Protein AF-A0A0Q4Y393-F1 (afdb_monomer)

Structure (mmCIF, N/CA/C/O backbone):
data_AF-A0A0Q4Y393-F1
#
_entry.id   AF-A0A0Q4Y393-F1
#
loop_
_atom_site.group_PDB
_atom_site.id
_atom_site.type_symbol
_atom_site.label_atom_id
_atom_site.label_alt_id
_atom_site.label_comp_id
_atom_site.label_asym_id
_atom_site.label_entity_id
_atom_site.label_seq_id
_atom_site.pdbx_PDB_ins_code
_atom_site.Cartn_x
_atom_site.Cartn_y
_atom_site.Cartn_z
_atom_site.occupancy
_atom_site.B_iso_or_equiv
_atom_site.auth_seq_id
_atom_site.auth_comp_id
_atom_site.auth_asym_id
_atom_site.auth_atom_id
_atom_site.pdbx_PDB_model_num
ATOM 1 N N . MET A 1 1 ? -30.598 -27.023 -49.289 1.00 51.12 1 MET A N 1
ATOM 2 C CA . MET A 1 1 ? -30.871 -26.083 -48.170 1.00 51.12 1 MET A CA 1
ATOM 3 C C . MET A 1 1 ? -30.885 -26.731 -46.781 1.00 51.12 1 MET A C 1
ATOM 5 O O . MET A 1 1 ? -30.340 -26.130 -45.867 1.00 51.12 1 MET A O 1
ATOM 9 N N . ILE A 1 2 ? -31.451 -27.929 -46.581 1.00 52.59 2 ILE A N 1
ATOM 10 C CA . ILE A 1 2 ? -31.574 -28.544 -45.236 1.00 52.59 2 ILE A CA 1
ATOM 11 C C . ILE A 1 2 ? -30.209 -28.937 -44.625 1.00 52.59 2 ILE A C 1
ATOM 13 O O . ILE A 1 2 ? -29.991 -28.740 -43.434 1.00 52.59 2 ILE A O 1
ATOM 17 N N . HIS A 1 3 ? -29.245 -29.390 -45.435 1.00 53.50 3 HIS A N 1
ATOM 18 C CA . HIS A 1 3 ? -27.904 -29.762 -44.949 1.00 53.50 3 HIS A CA 1
ATOM 19 C C . HIS A 1 3 ? -27.056 -28.574 -44.455 1.00 53.50 3 HIS A C 1
ATOM 21 O O . HIS A 1 3 ? -26.240 -28.733 -43.554 1.00 53.50 3 HIS A O 1
ATOM 27 N N . SER A 1 4 ? -27.287 -27.365 -44.977 1.00 60.00 4 SER A N 1
ATOM 28 C CA . SER A 1 4 ? -26.531 -26.168 -44.577 1.00 60.00 4 SER A CA 1
ATOM 29 C C . SER A 1 4 ? -26.949 -25.655 -43.189 1.00 60.00 4 SER A C 1
ATOM 31 O O . SER A 1 4 ? -26.103 -25.223 -42.410 1.00 60.00 4 SER A O 1
ATOM 33 N N . LYS A 1 5 ? -28.229 -25.811 -42.815 1.00 62.91 5 LYS A N 1
ATOM 34 C CA . LYS A 1 5 ? -28.733 -25.431 -41.482 1.00 62.91 5 LYS A CA 1
ATOM 35 C C . LYS A 1 5 ? -28.215 -26.348 -40.369 1.00 62.91 5 LYS A C 1
ATOM 37 O O . LYS A 1 5 ? -27.889 -25.866 -39.289 1.00 62.91 5 LYS A O 1
ATOM 42 N N . ALA A 1 6 ? -28.094 -27.649 -40.639 1.00 70.75 6 ALA A N 1
ATOM 43 C CA . ALA A 1 6 ? -27.561 -28.611 -39.671 1.00 70.75 6 ALA A CA 1
ATOM 44 C C . ALA A 1 6 ? -26.063 -28.394 -39.395 1.00 70.75 6 ALA A C 1
ATOM 46 O O . ALA A 1 6 ? -25.617 -28.553 -38.261 1.00 70.75 6 ALA A O 1
ATOM 47 N N . MET A 1 7 ? -25.295 -27.994 -40.414 1.00 75.12 7 MET A N 1
ATOM 48 C CA . MET A 1 7 ? -23.877 -27.666 -40.260 1.00 75.12 7 MET A CA 1
ATOM 49 C C . MET A 1 7 ? -23.687 -26.370 -39.462 1.00 75.12 7 MET A C 1
ATOM 51 O O . MET A 1 7 ? -22.906 -26.357 -38.520 1.00 75.12 7 MET A O 1
ATOM 55 N N . LEU A 1 8 ? -24.471 -25.324 -39.757 1.00 76.31 8 LEU A N 1
ATOM 56 C CA . LEU A 1 8 ? -24.420 -24.053 -39.027 1.00 76.31 8 LEU A CA 1
ATOM 57 C C . LEU A 1 8 ? -24.765 -24.224 -37.537 1.00 76.31 8 LEU A C 1
ATOM 59 O O . LEU A 1 8 ? -24.068 -23.687 -36.679 1.00 76.31 8 LEU A O 1
ATOM 63 N N . LEU A 1 9 ? -25.798 -25.016 -37.224 1.00 80.94 9 LEU A N 1
ATOM 64 C CA . LEU A 1 9 ? -26.207 -25.290 -35.844 1.00 80.94 9 LEU A CA 1
ATOM 65 C C . LEU A 1 9 ? -25.132 -26.072 -35.074 1.00 80.94 9 LEU A C 1
ATOM 67 O O . LEU A 1 9 ? -24.857 -25.757 -33.921 1.00 80.94 9 LEU A O 1
ATOM 71 N N . ARG A 1 10 ? -24.475 -27.047 -35.718 1.00 80.81 10 ARG A N 1
ATOM 72 C CA . ARG A 1 10 ? -23.356 -27.787 -35.111 1.00 80.81 10 ARG A CA 1
ATOM 73 C C . ARG A 1 10 ? -22.166 -26.879 -34.825 1.00 80.81 10 ARG A C 1
ATOM 75 O O . ARG A 1 10 ? -21.610 -26.973 -33.738 1.00 80.81 10 ARG A O 1
ATOM 82 N N . THR A 1 11 ? -21.812 -25.981 -35.743 1.00 80.81 11 THR A N 1
ATOM 83 C CA . THR A 1 11 ? -20.713 -25.028 -35.534 1.00 80.81 11 THR A CA 1
ATOM 84 C C . THR A 1 11 ? -21.033 -24.030 -34.419 1.00 80.81 11 THR A C 1
ATOM 86 O O . THR A 1 11 ? -20.178 -23.774 -33.579 1.00 80.81 11 THR A O 1
ATOM 89 N N . LEU A 1 12 ? -22.272 -23.525 -34.347 1.00 79.12 12 LEU A N 1
ATOM 90 C CA . LEU A 1 12 ? -22.738 -22.648 -33.263 1.00 79.12 12 LEU A CA 1
ATOM 91 C C . LEU A 1 12 ? -22.747 -23.350 -31.899 1.00 79.12 12 LEU A C 1
ATOM 93 O O . LEU A 1 12 ? -22.291 -22.768 -30.921 1.00 79.12 12 LEU A O 1
ATOM 97 N N . CYS A 1 13 ? -23.208 -24.602 -31.823 1.00 80.94 13 CYS A N 1
ATOM 98 C CA . CYS A 1 13 ? -23.161 -25.384 -30.586 1.00 80.94 13 CYS A CA 1
ATOM 99 C C . CYS A 1 13 ? -21.725 -25.709 -30.161 1.00 80.94 13 CYS A C 1
ATOM 101 O O . CYS A 1 13 ? -21.434 -25.679 -28.970 1.00 80.94 13 CYS A O 1
ATOM 103 N N . LEU A 1 14 ? -20.824 -25.987 -31.111 1.00 78.75 14 LEU A N 1
ATOM 104 C CA . LEU A 1 14 ? -19.413 -26.235 -30.814 1.00 78.75 14 LEU A CA 1
ATOM 105 C C . LEU A 1 14 ? -18.727 -24.961 -30.305 1.00 78.75 14 LEU A C 1
ATOM 107 O O . LEU A 1 14 ? -18.020 -25.015 -29.309 1.00 78.75 14 LEU A O 1
ATOM 111 N N . LEU A 1 15 ? -18.990 -23.811 -30.934 1.00 72.56 15 LEU A N 1
ATOM 112 C CA . LEU A 1 15 ? -18.512 -22.504 -30.474 1.00 72.56 15 LEU A CA 1
ATOM 113 C C . LEU A 1 15 ? -19.060 -22.164 -29.088 1.00 72.56 15 LEU A C 1
ATOM 115 O O . LEU A 1 15 ? -18.284 -21.793 -28.221 1.00 72.56 15 LEU A O 1
ATOM 119 N N . ALA A 1 16 ? -20.357 -22.362 -28.840 1.00 69.62 16 ALA A N 1
ATOM 120 C CA . ALA A 1 16 ? -20.961 -22.118 -27.532 1.00 69.62 16 ALA A CA 1
ATOM 121 C C . ALA A 1 16 ? -20.410 -23.058 -26.444 1.00 69.62 16 ALA A C 1
ATOM 123 O O . ALA A 1 16 ? -20.154 -22.613 -25.329 1.00 69.62 16 ALA A O 1
ATOM 124 N N . ALA A 1 17 ? -20.176 -24.335 -26.764 1.00 68.81 17 ALA A N 1
ATOM 125 C CA . ALA A 1 17 ? -19.566 -25.293 -25.843 1.00 68.81 17 ALA A CA 1
ATOM 126 C C . ALA A 1 17 ? -18.094 -24.956 -25.561 1.00 68.81 17 ALA A C 1
ATOM 128 O O . ALA A 1 17 ? -17.667 -25.016 -24.414 1.00 68.81 17 ALA A O 1
ATOM 129 N N . VAL A 1 18 ? -17.332 -24.540 -26.577 1.00 67.19 18 VAL A N 1
ATOM 130 C CA . VAL A 1 18 ? -15.947 -24.075 -26.415 1.00 67.19 18 VAL A CA 1
ATOM 131 C C . VAL A 1 18 ? -15.904 -22.775 -25.608 1.00 67.19 18 VAL A C 1
ATOM 133 O O . VAL A 1 18 ? -15.091 -22.664 -24.700 1.00 67.19 18 VAL A O 1
ATOM 136 N N . SER A 1 19 ? -16.814 -21.826 -25.842 1.00 58.47 19 SER A N 1
ATOM 137 C CA . SER A 1 19 ? -16.936 -20.606 -25.034 1.00 58.47 19 SER A CA 1
ATOM 138 C C . SER A 1 19 ? -17.345 -20.894 -23.586 1.00 58.47 19 SER A C 1
ATOM 140 O O . SER A 1 19 ? -16.835 -20.245 -22.679 1.00 58.47 19 SER A O 1
ATOM 142 N N . ALA A 1 20 ? -18.213 -21.882 -23.348 1.00 57.28 20 ALA A N 1
ATOM 143 C CA . ALA A 1 20 ? -18.591 -22.310 -22.002 1.00 57.28 20 ALA A CA 1
ATOM 144 C C . ALA A 1 20 ? -17.444 -23.038 -21.276 1.00 57.28 20 ALA A C 1
ATOM 146 O O . ALA A 1 20 ? -17.253 -22.832 -20.082 1.00 57.28 20 ALA A O 1
ATOM 147 N N . LEU A 1 21 ? -16.648 -23.840 -21.992 1.00 54.03 21 LEU A N 1
ATOM 148 C CA . LEU A 1 21 ? -15.493 -24.558 -21.438 1.00 54.03 21 LEU A CA 1
ATOM 149 C C . LEU A 1 21 ? -14.279 -23.645 -21.202 1.00 54.03 21 LEU A C 1
ATOM 151 O O . LEU A 1 21 ? -13.542 -23.849 -20.242 1.00 54.03 21 LEU A O 1
ATOM 155 N N . LEU A 1 22 ? -14.092 -22.611 -22.028 1.00 53.75 22 LEU A N 1
ATOM 156 C CA . LEU A 1 22 ? -13.084 -21.564 -21.816 1.00 53.75 22 LEU A CA 1
ATOM 157 C C . LEU A 1 22 ? -13.496 -20.553 -20.729 1.00 53.75 22 LEU A C 1
ATOM 159 O O . LEU A 1 22 ? -12.660 -19.783 -20.266 1.00 53.75 22 LEU A O 1
ATOM 163 N N . GLY A 1 23 ? -14.771 -20.555 -20.323 1.00 45.41 23 GLY A N 1
ATOM 164 C CA . GLY A 1 23 ? -15.330 -19.694 -19.279 1.00 45.41 23 GLY A CA 1
ATOM 165 C C . GLY A 1 23 ? -15.235 -20.253 -17.856 1.00 45.41 23 GLY A C 1
ATOM 166 O O . GLY A 1 23 ? -15.712 -19.601 -16.928 1.00 45.41 23 GLY A O 1
ATOM 167 N N . CYS A 1 24 ? -14.636 -21.433 -17.651 1.00 48.47 24 CYS A N 1
ATOM 168 C CA . CYS A 1 24 ? -14.323 -21.930 -16.311 1.00 48.47 24 CYS A CA 1
ATOM 169 C C . CYS A 1 24 ? -13.264 -21.020 -15.674 1.00 48.47 24 CYS A C 1
ATOM 171 O O . CYS A 1 24 ? -12.070 -21.167 -15.929 1.00 48.47 24 CYS A O 1
ATOM 173 N N . GLY A 1 25 ? -13.726 -20.053 -14.877 1.00 53.66 25 GLY A N 1
ATOM 174 C CA . GLY A 1 25 ? -12.879 -19.113 -14.154 1.00 53.66 25 GLY A CA 1
ATOM 175 C C . GLY A 1 25 ? -11.809 -19.841 -13.348 1.00 53.66 25 GLY A C 1
ATOM 176 O O . GLY A 1 25 ? -12.084 -20.829 -12.666 1.00 53.66 25 GLY A O 1
ATOM 177 N N . THR A 1 26 ? -10.578 -19.352 -13.440 1.00 56.53 26 THR A N 1
ATOM 178 C CA . THR A 1 26 ? -9.474 -19.778 -12.587 1.00 56.53 26 THR A CA 1
ATOM 179 C C . THR A 1 26 ? -9.870 -19.538 -11.134 1.00 56.53 26 THR A C 1
ATOM 181 O O . THR A 1 26 ? -10.033 -18.398 -10.704 1.00 56.53 26 THR A O 1
ATOM 184 N N . SER A 1 27 ? -10.081 -20.612 -10.369 1.00 67.62 27 SER A N 1
ATOM 185 C CA . SER A 1 27 ? -10.268 -20.493 -8.925 1.00 67.62 27 SER A CA 1
ATOM 186 C C . SER A 1 27 ? -9.005 -19.878 -8.336 1.00 67.62 27 SER A C 1
ATOM 188 O O . SER A 1 27 ? -7.919 -20.410 -8.560 1.00 67.62 27 SER A O 1
ATOM 190 N N . ALA A 1 28 ? -9.145 -18.772 -7.605 1.00 78.12 28 ALA A N 1
ATOM 191 C CA . ALA A 1 28 ? -8.011 -18.135 -6.955 1.00 78.12 28 ALA A CA 1
ATOM 192 C C . ALA A 1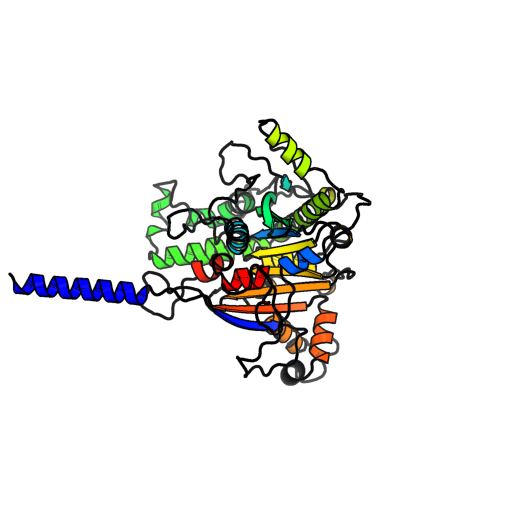 28 ? -7.288 -19.125 -6.036 1.00 78.12 28 ALA A C 1
ATOM 194 O O . ALA A 1 28 ? -7.904 -19.736 -5.161 1.00 78.12 28 ALA A O 1
ATOM 195 N N . GLU A 1 29 ? -5.986 -19.263 -6.238 1.00 88.12 29 GLU A N 1
ATOM 196 C CA . GLU A 1 29 ? -5.131 -20.217 -5.543 1.00 88.12 29 GLU A CA 1
ATOM 197 C C . GLU A 1 29 ? -4.049 -19.459 -4.768 1.00 88.12 29 GLU A C 1
ATOM 199 O O . GLU A 1 29 ? -3.328 -18.642 -5.345 1.00 88.12 29 GLU A O 1
ATOM 204 N N . ILE A 1 30 ? -3.910 -19.739 -3.467 1.00 89.00 30 ILE A N 1
ATOM 205 C CA . ILE A 1 30 ? -2.700 -19.374 -2.721 1.00 89.00 30 ILE A CA 1
ATOM 206 C C . ILE A 1 30 ? -1.660 -20.441 -3.022 1.00 89.00 30 ILE A C 1
ATOM 208 O O . ILE A 1 30 ? -1.785 -21.580 -2.580 1.00 89.00 30 ILE A O 1
ATOM 212 N N . MET A 1 31 ? -0.633 -20.061 -3.769 1.00 89.50 31 MET A N 1
ATOM 213 C CA . MET A 1 31 ? 0.395 -20.988 -4.223 1.00 89.50 31 MET A CA 1
ATOM 214 C C . MET A 1 31 ? 1.456 -21.235 -3.155 1.00 89.50 31 MET A C 1
ATOM 216 O O . MET A 1 31 ? 1.942 -22.350 -3.002 1.00 89.50 31 MET A O 1
ATOM 220 N N . ARG A 1 32 ? 1.875 -20.174 -2.455 1.00 89.75 32 ARG A N 1
ATOM 221 C CA . ARG A 1 32 ? 2.980 -20.235 -1.493 1.00 89.75 32 ARG A CA 1
ATOM 222 C C . ARG A 1 32 ? 2.885 -19.097 -0.492 1.00 89.75 32 ARG A C 1
ATOM 224 O O . ARG A 1 32 ? 2.572 -17.974 -0.877 1.00 89.75 32 ARG A O 1
ATOM 231 N N . ILE A 1 33 ? 3.242 -19.374 0.762 1.00 90.94 33 ILE A N 1
ATOM 232 C CA . ILE A 1 33 ? 3.428 -18.342 1.784 1.00 90.94 33 ILE A CA 1
ATOM 233 C C . ILE A 1 33 ? 4.803 -18.490 2.432 1.00 90.94 33 ILE A C 1
ATOM 235 O O . ILE A 1 33 ? 5.121 -19.540 2.997 1.00 90.94 33 ILE A O 1
ATOM 239 N N . ARG A 1 34 ? 5.607 -17.428 2.378 1.00 89.12 34 ARG A N 1
ATOM 240 C CA . ARG A 1 34 ? 6.989 -17.394 2.872 1.00 89.12 34 ARG A CA 1
ATOM 241 C C . ARG A 1 34 ? 7.208 -16.138 3.708 1.00 89.12 34 ARG A C 1
ATOM 243 O O . ARG A 1 34 ? 6.720 -15.087 3.335 1.00 89.12 34 ARG A O 1
ATOM 250 N N . SER A 1 35 ? 7.940 -16.221 4.814 1.00 91.38 35 SER A N 1
ATOM 251 C CA . SER A 1 35 ? 8.335 -15.052 5.623 1.00 91.38 35 SER A CA 1
ATOM 252 C C . SER A 1 35 ? 9.848 -14.912 5.636 1.00 91.38 35 SER A C 1
ATOM 254 O O . SER A 1 35 ? 10.507 -15.939 5.585 1.00 91.38 35 SER A O 1
ATOM 256 N N . LEU A 1 36 ? 10.412 -13.707 5.753 1.00 90.25 36 LEU A N 1
ATOM 257 C CA . LEU A 1 36 ? 11.840 -13.533 6.030 1.00 90.25 36 LEU A CA 1
ATOM 258 C C . LEU A 1 36 ? 12.215 -14.160 7.378 1.00 90.25 36 LEU A C 1
ATOM 260 O O . LEU A 1 36 ? 13.119 -14.985 7.393 1.00 90.25 36 LEU A O 1
ATOM 264 N N . ALA A 1 37 ? 11.482 -13.879 8.458 1.00 87.56 37 ALA A N 1
ATOM 265 C CA . ALA A 1 37 ? 11.716 -14.471 9.784 1.00 87.56 37 ALA A CA 1
ATOM 266 C C . ALA A 1 37 ? 11.341 -15.968 9.908 1.00 87.56 37 ALA A C 1
ATOM 268 O O . ALA A 1 37 ? 11.560 -16.582 10.953 1.00 87.56 37 ALA A O 1
ATOM 269 N N . GLY A 1 38 ? 10.725 -16.562 8.880 1.00 82.50 38 GLY A N 1
ATOM 270 C CA . GLY A 1 38 ? 10.348 -17.980 8.871 1.00 82.50 38 GLY A CA 1
ATOM 271 C C . GLY A 1 38 ? 11.550 -18.930 8.749 1.00 82.50 38 GLY A C 1
ATOM 272 O O . GLY A 1 38 ? 12.626 -18.502 8.331 1.00 82.50 38 GLY A O 1
ATOM 273 N N . PRO A 1 39 ? 11.379 -20.233 9.045 1.00 79.94 39 PRO A N 1
ATOM 274 C CA . PRO A 1 39 ? 12.452 -21.215 8.916 1.00 79.94 39 PRO A CA 1
ATOM 275 C C . PRO A 1 39 ? 13.040 -21.264 7.502 1.00 79.94 39 PRO A C 1
ATOM 277 O O . PRO A 1 39 ? 12.353 -21.001 6.501 1.00 79.94 39 PRO A O 1
ATOM 280 N N . ALA A 1 40 ? 14.325 -21.604 7.430 1.00 70.56 40 ALA A N 1
ATOM 281 C CA . ALA A 1 40 ? 15.040 -22.047 6.243 1.00 70.56 40 ALA A CA 1
ATOM 282 C C . ALA A 1 40 ? 14.195 -23.061 5.460 1.00 70.56 40 ALA A C 1
ATOM 284 O O . ALA A 1 40 ? 13.769 -24.089 5.981 1.00 70.56 40 ALA A O 1
ATOM 285 N N . VAL A 1 41 ? 13.910 -22.725 4.206 1.00 70.56 41 VAL A N 1
ATOM 286 C CA . VAL A 1 41 ? 13.137 -23.556 3.288 1.00 70.56 41 VAL A CA 1
ATOM 287 C C . VAL A 1 41 ? 13.981 -23.745 2.042 1.00 70.56 41 VAL A C 1
ATOM 289 O O . VAL A 1 41 ? 14.497 -22.760 1.509 1.00 70.56 41 VAL A O 1
ATOM 292 N N . ASP A 1 42 ? 14.097 -24.990 1.579 1.00 68.00 42 ASP A N 1
ATOM 293 C CA . ASP A 1 42 ? 14.724 -25.288 0.296 1.00 68.00 42 ASP A CA 1
ATOM 294 C C . ASP A 1 42 ? 13.979 -24.524 -0.818 1.00 68.00 42 ASP A C 1
ATOM 296 O O . ASP A 1 42 ? 12.780 -24.742 -1.006 1.00 68.00 42 ASP A O 1
ATOM 300 N N . PRO A 1 43 ? 14.647 -23.630 -1.573 1.00 62.75 43 PRO A N 1
ATOM 301 C CA . PRO A 1 43 ? 14.025 -22.916 -2.684 1.00 62.75 43 PRO A CA 1
ATOM 302 C C . PRO A 1 43 ? 13.425 -23.835 -3.759 1.00 62.75 43 PRO A C 1
ATOM 304 O O . PRO A 1 43 ? 12.532 -23.398 -4.488 1.00 62.75 43 PRO A O 1
ATOM 307 N N . ALA A 1 44 ? 13.915 -25.077 -3.877 1.00 67.31 44 ALA A N 1
ATOM 308 C CA . ALA A 1 44 ? 13.378 -26.087 -4.785 1.00 67.31 44 ALA A CA 1
ATOM 309 C C . ALA A 1 44 ? 12.083 -26.731 -4.261 1.00 67.31 44 ALA A C 1
ATOM 311 O O . ALA A 1 44 ? 11.287 -27.245 -5.052 1.00 67.31 44 ALA A O 1
ATOM 312 N N . ASP A 1 45 ? 11.832 -26.670 -2.952 1.00 70.12 45 ASP A N 1
ATOM 313 C CA . ASP A 1 45 ? 10.603 -27.169 -2.355 1.00 70.12 45 ASP A CA 1
ATOM 314 C C . ASP A 1 45 ? 9.495 -26.112 -2.436 1.00 70.12 45 ASP A C 1
ATOM 316 O O . ASP A 1 45 ? 9.226 -25.338 -1.517 1.00 70.12 45 ASP A O 1
ATOM 320 N N . SER A 1 46 ? 8.806 -26.099 -3.576 1.00 58.78 46 SER A N 1
ATOM 321 C CA . SER A 1 46 ? 7.621 -25.257 -3.781 1.00 58.78 46 SER A CA 1
ATOM 322 C C . SER A 1 46 ? 6.467 -25.541 -2.804 1.00 58.78 46 SER A C 1
ATOM 324 O O . SER A 1 46 ? 5.562 -24.713 -2.705 1.00 58.78 46 SER A O 1
ATOM 326 N N . SER A 1 47 ? 6.498 -26.669 -2.079 1.00 61.28 47 SER A N 1
ATOM 327 C CA . SER A 1 47 ? 5.486 -27.053 -1.088 1.00 61.28 47 SER A CA 1
ATOM 328 C C . SER A 1 47 ? 5.816 -26.593 0.331 1.00 61.28 47 SER A C 1
ATOM 330 O O . SER A 1 47 ? 4.965 -26.670 1.222 1.00 61.28 47 SER A O 1
ATOM 332 N N . ALA A 1 48 ? 7.032 -26.094 0.552 1.00 63.72 48 ALA A N 1
ATOM 333 C CA . ALA A 1 48 ? 7.455 -25.639 1.856 1.00 63.72 48 ALA A CA 1
ATOM 334 C C . ALA A 1 48 ? 6.887 -24.246 2.149 1.00 63.72 48 ALA A C 1
ATOM 336 O O . ALA A 1 48 ? 7.134 -23.238 1.481 1.00 63.72 48 ALA A O 1
ATOM 337 N N . ILE A 1 49 ? 6.060 -24.235 3.182 1.00 66.25 49 ILE A N 1
ATOM 338 C CA . ILE A 1 49 ? 5.181 -23.147 3.555 1.00 66.25 49 ILE A CA 1
ATOM 339 C C . ILE A 1 49 ? 5.608 -22.702 4.962 1.00 66.25 49 ILE A C 1
ATOM 341 O O . ILE A 1 49 ? 5.492 -23.467 5.917 1.00 66.25 49 ILE A O 1
ATOM 345 N N . SER A 1 50 ? 6.136 -21.481 5.097 1.00 74.44 50 SER A N 1
ATOM 346 C CA . SER A 1 50 ? 6.812 -21.043 6.335 1.00 74.44 50 SER A CA 1
ATOM 347 C C . SER A 1 50 ? 6.459 -19.633 6.820 1.00 74.44 50 SER A C 1
ATOM 349 O O . SER A 1 50 ? 7.103 -19.107 7.726 1.00 74.44 50 SER A O 1
ATOM 351 N N . GLY A 1 51 ? 5.421 -19.006 6.260 1.00 82.00 51 GLY A N 1
ATOM 352 C CA . GLY A 1 51 ? 4.963 -17.684 6.699 1.00 82.00 51 GLY A CA 1
ATOM 353 C C . GLY A 1 51 ? 3.926 -17.702 7.826 1.00 82.00 51 GLY A C 1
ATOM 354 O O . GLY A 1 51 ? 3.109 -18.622 7.940 1.00 82.00 51 GLY A O 1
ATOM 355 N N . ARG A 1 52 ? 3.931 -16.634 8.631 1.00 90.06 52 ARG A N 1
ATOM 356 C CA . ARG A 1 52 ? 2.915 -16.342 9.647 1.00 90.06 52 ARG A CA 1
ATOM 357 C C . ARG A 1 52 ? 2.621 -14.844 9.685 1.00 90.06 52 ARG A C 1
ATOM 359 O O . ARG A 1 52 ? 3.540 -14.036 9.745 1.00 90.06 52 ARG A O 1
ATOM 366 N N . PHE A 1 53 ? 1.343 -14.496 9.744 1.00 93.00 53 PHE A N 1
ATOM 367 C CA . PHE A 1 53 ? 0.871 -13.155 10.097 1.00 93.00 53 PHE A CA 1
ATOM 368 C C . PHE A 1 53 ? -0.485 -13.253 10.799 1.00 93.00 53 PHE A C 1
ATOM 370 O O . PHE A 1 53 ? -1.104 -14.323 10.807 1.00 93.00 53 PHE A O 1
ATOM 377 N N . GLU A 1 54 ? -0.902 -12.189 11.477 1.00 91.50 54 GLU A N 1
ATOM 378 C CA . GLU A 1 54 ? -2.013 -12.257 12.424 1.00 91.50 54 GLU A CA 1
ATOM 379 C C . GLU A 1 54 ? -3.388 -12.106 11.787 1.00 91.50 54 GLU A C 1
ATOM 381 O O . GLU A 1 54 ? -4.313 -12.807 12.202 1.00 91.50 54 GLU A O 1
ATOM 386 N N . GLY A 1 55 ? -3.494 -11.263 10.764 1.00 92.62 55 GLY A N 1
ATOM 387 C CA . GLY A 1 55 ? -4.766 -10.951 10.120 1.00 92.62 55 GLY A CA 1
ATOM 388 C C . GLY A 1 55 ? -5.645 -10.018 10.955 1.00 92.62 55 GLY A C 1
ATOM 389 O O . GLY A 1 55 ? -5.455 -9.842 12.164 1.00 92.62 55 GLY A O 1
ATOM 390 N N . ILE A 1 56 ? -6.638 -9.422 10.299 1.00 91.31 56 ILE A N 1
ATOM 391 C CA . ILE A 1 56 ? -7.510 -8.389 10.880 1.00 91.31 56 ILE A CA 1
ATOM 392 C C . ILE A 1 56 ? -8.249 -8.880 12.130 1.00 91.31 56 ILE A C 1
ATOM 394 O O . ILE A 1 56 ? -8.328 -8.155 13.122 1.00 91.31 56 ILE A O 1
ATOM 398 N N . ASP A 1 57 ? -8.762 -10.111 12.135 1.00 87.69 57 ASP A N 1
ATOM 399 C CA . ASP A 1 57 ? -9.568 -10.591 13.260 1.00 87.69 57 ASP A CA 1
ATOM 400 C C . ASP A 1 57 ? -8.759 -10.791 14.537 1.00 87.69 57 ASP A C 1
ATOM 402 O O . ASP A 1 57 ? -9.275 -10.561 15.635 1.00 87.69 57 ASP A O 1
ATOM 406 N N . ARG A 1 58 ? -7.486 -11.180 14.420 1.00 87.12 58 ARG A N 1
ATOM 407 C CA . ARG A 1 58 ? -6.616 -11.286 15.592 1.00 87.12 58 ARG A CA 1
ATOM 408 C C . ARG A 1 58 ? -6.080 -9.926 16.021 1.00 87.12 58 ARG A C 1
ATOM 410 O O . ARG A 1 58 ? -5.934 -9.706 17.221 1.00 87.12 58 ARG A O 1
ATOM 417 N N . LEU A 1 59 ? -5.848 -9.000 15.084 1.00 85.00 59 LEU A N 1
ATOM 418 C CA . LEU A 1 59 ? -5.571 -7.603 15.434 1.00 85.00 59 LEU A CA 1
ATOM 419 C C . LEU A 1 59 ? -6.695 -7.053 16.317 1.00 85.00 59 LEU A C 1
ATOM 421 O O . LEU A 1 59 ? -6.417 -6.482 17.367 1.00 85.00 59 LEU A O 1
ATOM 425 N N . ALA A 1 60 ? -7.951 -7.331 15.981 1.00 85.19 60 ALA A N 1
ATOM 426 C CA . ALA A 1 60 ? -9.093 -6.896 16.774 1.00 85.19 60 ALA A CA 1
ATOM 427 C C . ALA A 1 60 ? -9.104 -7.436 18.214 1.00 85.19 60 ALA A C 1
ATOM 429 O O . ALA A 1 60 ? -9.536 -6.742 19.127 1.00 85.19 60 ALA A O 1
ATOM 430 N N . GLN A 1 61 ? -8.589 -8.651 18.440 1.00 84.38 61 GLN A N 1
ATOM 431 C CA . GLN A 1 61 ? -8.464 -9.234 19.785 1.00 84.38 61 GLN A CA 1
ATOM 432 C C . GLN A 1 61 ? -7.437 -8.502 20.659 1.00 84.38 61 GLN A C 1
ATOM 434 O O . GLN A 1 61 ? -7.446 -8.672 21.875 1.00 84.38 61 GLN A O 1
ATOM 439 N N . SER A 1 62 ? -6.542 -7.709 20.058 1.00 77.62 62 SER A N 1
ATOM 440 C CA . SER A 1 62 ? -5.597 -6.875 20.806 1.00 77.62 62 SER A CA 1
ATOM 441 C C . SER A 1 62 ? -6.203 -5.554 21.291 1.00 77.62 62 SER A C 1
ATOM 443 O O . SER A 1 62 ? -5.658 -4.957 22.216 1.00 77.62 62 SER A O 1
ATOM 445 N N . GLY A 1 63 ? -7.309 -5.099 20.689 1.00 76.38 63 GLY A N 1
ATOM 446 C CA . GLY A 1 63 ? -8.005 -3.867 21.061 1.00 76.38 63 GLY A CA 1
ATOM 447 C C . GLY A 1 63 ? -8.960 -4.066 22.238 1.00 76.38 63 GLY A C 1
ATOM 448 O O . GLY A 1 63 ? -9.605 -5.106 22.354 1.00 76.38 63 GLY A O 1
ATOM 449 N N . LEU A 1 64 ? -9.098 -3.048 23.092 1.00 74.75 64 LEU A N 1
ATOM 450 C CA . LEU A 1 64 ? -9.986 -3.104 24.262 1.00 74.75 64 LEU A CA 1
ATOM 451 C C . LEU A 1 64 ? -11.468 -3.188 23.870 1.00 74.75 64 LEU A C 1
ATOM 453 O O . LEU A 1 64 ? -12.255 -3.813 24.577 1.00 74.75 64 LEU A O 1
ATOM 457 N N . THR A 1 65 ? -11.849 -2.570 22.749 1.00 81.38 65 THR A N 1
ATOM 458 C CA . THR A 1 65 ? -13.242 -2.527 22.268 1.00 81.38 65 THR A CA 1
ATOM 459 C C . THR A 1 65 ? -13.568 -3.623 21.253 1.00 81.38 65 THR A C 1
ATOM 461 O O . THR A 1 65 ? -14.723 -3.777 20.862 1.00 81.38 65 THR A O 1
ATOM 464 N N . GLY A 1 66 ? -12.564 -4.386 20.804 1.00 85.44 66 GLY A N 1
ATOM 465 C CA . GLY A 1 66 ? -12.701 -5.296 19.665 1.00 85.44 66 GLY A CA 1
ATOM 466 C C . GLY A 1 66 ? -12.793 -4.588 18.307 1.00 85.44 66 GLY A C 1
ATOM 467 O O . GLY A 1 66 ? -13.084 -5.246 17.304 1.00 85.44 66 GLY A O 1
ATOM 468 N N . ASP A 1 67 ? -12.563 -3.274 18.258 1.00 91.69 67 ASP A N 1
ATOM 469 C CA . ASP A 1 67 ? -12.547 -2.506 17.017 1.00 91.69 67 ASP A CA 1
ATOM 470 C C . ASP A 1 67 ? -11.180 -2.567 16.312 1.00 91.69 67 ASP A C 1
ATOM 472 O O . ASP A 1 67 ? -10.124 -2.690 16.945 1.00 91.69 67 ASP A O 1
ATOM 476 N N . VAL A 1 68 ? -11.198 -2.420 14.985 1.00 93.88 68 VAL A N 1
ATOM 477 C CA . VAL A 1 68 ? -10.001 -2.277 14.143 1.00 93.88 68 VAL A CA 1
ATOM 478 C C . VAL A 1 68 ? -10.156 -1.068 13.236 1.00 93.88 68 VAL A C 1
ATOM 480 O O . VAL A 1 68 ? -11.157 -0.946 12.536 1.00 93.88 68 VAL A O 1
ATOM 483 N N . ALA A 1 69 ? -9.144 -0.208 13.198 1.00 95.06 69 ALA A N 1
ATOM 484 C CA . ALA A 1 69 ? -9.021 0.853 12.212 1.00 95.06 69 ALA A CA 1
ATOM 485 C C . ALA A 1 69 ? -8.049 0.418 11.107 1.00 95.06 69 ALA A C 1
ATOM 487 O O . ALA A 1 69 ? -6.864 0.190 11.358 1.00 95.06 69 ALA A O 1
ATOM 488 N N . LEU A 1 70 ? -8.556 0.297 9.884 1.00 96.06 70 LEU A N 1
ATOM 489 C CA . LEU A 1 70 ? -7.777 -0.006 8.691 1.00 96.06 70 LEU A CA 1
ATOM 490 C C . LEU A 1 70 ? -7.661 1.246 7.839 1.00 96.06 70 LEU A C 1
ATOM 492 O O . LEU A 1 70 ? -8.675 1.768 7.382 1.00 96.06 70 LEU A O 1
ATOM 496 N N . LEU A 1 71 ? -6.437 1.703 7.589 1.00 96.56 71 LEU A N 1
ATOM 497 C CA . LEU A 1 71 ? -6.191 2.706 6.560 1.00 96.56 71 LEU A CA 1
ATOM 498 C C . LEU A 1 71 ? -5.920 2.004 5.226 1.00 96.56 71 LEU A C 1
ATOM 500 O O . LEU A 1 71 ? -4.922 1.300 5.074 1.00 96.56 71 LEU A O 1
ATOM 504 N N . PHE A 1 72 ? -6.812 2.214 4.265 1.00 95.25 72 PHE A N 1
ATOM 505 C CA . PHE A 1 72 ? -6.677 1.781 2.889 1.00 95.25 72 PHE A CA 1
ATOM 506 C C . PHE A 1 72 ? -6.004 2.867 2.042 1.00 95.25 72 PHE A C 1
ATOM 508 O O . PHE A 1 72 ? -6.547 3.963 1.888 1.00 95.25 72 PHE A O 1
ATOM 515 N N . VAL A 1 73 ? -4.832 2.557 1.483 1.00 93.69 73 VAL A N 1
ATOM 516 C CA . VAL A 1 73 ? -4.039 3.467 0.642 1.00 93.69 73 VAL A CA 1
ATOM 517 C C . VAL A 1 73 ? -3.938 2.899 -0.772 1.00 93.69 73 VAL A C 1
ATOM 519 O O . VAL A 1 73 ? -3.213 1.931 -1.018 1.00 93.69 73 VAL A O 1
ATOM 522 N N . HIS A 1 74 ? -4.670 3.493 -1.709 1.00 87.12 74 HIS A N 1
ATOM 523 C CA . HIS A 1 74 ? -4.663 3.074 -3.110 1.00 87.12 74 HIS A CA 1
ATOM 524 C C . HIS A 1 74 ? -3.553 3.767 -3.911 1.00 87.12 74 HIS A C 1
ATOM 526 O O . HIS A 1 74 ? -3.147 4.868 -3.568 1.00 87.12 74 HIS A O 1
ATOM 532 N N . GLY A 1 75 ? -3.070 3.137 -4.985 1.00 77.94 75 GLY A N 1
ATOM 533 C CA . GLY A 1 75 ? -2.293 3.809 -6.030 1.00 77.94 75 GLY A CA 1
ATOM 534 C C . GLY A 1 75 ? -3.144 4.793 -6.838 1.00 77.94 75 GLY A C 1
ATOM 535 O O . GLY A 1 75 ? -4.227 5.173 -6.406 1.00 77.94 75 GLY A O 1
ATOM 536 N N . ILE A 1 76 ? -2.644 5.240 -7.980 1.00 67.31 76 ILE A N 1
ATOM 537 C CA . ILE A 1 76 ? -3.403 6.054 -8.935 1.00 67.31 76 ILE A CA 1
ATOM 538 C C . ILE A 1 76 ? -3.804 5.105 -10.090 1.00 67.31 76 ILE A C 1
ATOM 540 O O . ILE A 1 76 ? -3.342 3.962 -10.173 1.00 67.31 76 ILE A O 1
ATOM 544 N N . GLY A 1 77 ? -4.788 5.491 -10.894 1.00 57.06 77 GLY A N 1
ATOM 545 C CA . GLY A 1 77 ? -4.910 5.023 -12.277 1.00 57.06 77 GLY A CA 1
ATOM 546 C C . GLY A 1 77 ? -5.532 3.647 -12.555 1.00 57.06 77 GLY A C 1
ATOM 547 O O . GLY A 1 77 ? -6.486 3.565 -13.329 1.00 57.06 77 GLY A O 1
ATOM 548 N N . PHE A 1 78 ? -5.055 2.540 -11.983 1.00 50.69 78 PHE A N 1
ATOM 549 C CA . PHE A 1 78 ? -5.331 1.226 -12.596 1.00 50.69 78 PHE A CA 1
ATOM 550 C C . PHE A 1 78 ? -6.777 0.712 -12.443 1.00 50.69 78 PHE A C 1
ATOM 552 O O . PHE A 1 78 ? -7.179 -0.228 -13.123 1.00 50.69 78 PHE A O 1
ATOM 559 N N . THR A 1 79 ? -7.575 1.275 -11.527 1.00 47.56 79 THR A N 1
ATOM 560 C CA . THR A 1 79 ? -8.801 0.599 -11.054 1.00 47.56 79 THR A CA 1
ATOM 561 C C . THR A 1 79 ? -10.076 1.428 -11.068 1.00 47.56 79 THR A C 1
ATOM 563 O O . THR A 1 79 ? -11.118 0.901 -10.700 1.00 47.56 79 THR A O 1
ATOM 566 N N . GLN A 1 80 ? -10.049 2.682 -11.523 1.00 49.88 80 GLN A N 1
ATOM 567 C CA . GLN A 1 80 ? -11.274 3.496 -11.602 1.00 49.88 80 GLN A CA 1
ATOM 568 C C . GLN A 1 80 ? -11.990 3.404 -12.957 1.00 49.88 80 GLN A C 1
ATOM 570 O O . GLN A 1 80 ? -13.145 3.808 -13.073 1.00 49.88 80 GLN A O 1
ATOM 575 N N . LEU A 1 81 ? -11.331 2.842 -13.976 1.00 44.56 81 LEU A N 1
ATOM 576 C CA . LEU A 1 81 ? -11.905 2.666 -15.315 1.00 44.56 81 LEU A CA 1
ATOM 577 C C . LEU A 1 81 ? -12.555 1.299 -15.549 1.00 44.56 81 LEU A C 1
ATOM 579 O O . LEU A 1 81 ? -13.298 1.136 -16.520 1.00 44.56 81 LEU A O 1
ATOM 583 N N . GLY A 1 82 ? -12.285 0.324 -14.680 1.00 50.03 82 GLY A N 1
ATOM 584 C CA . GLY A 1 82 ? -12.896 -0.993 -14.772 1.00 50.03 82 GLY A CA 1
ATOM 585 C C . GLY A 1 82 ? -14.382 -0.911 -14.446 1.00 50.03 82 GLY A C 1
ATOM 586 O O . GLY A 1 82 ? -14.785 -0.210 -13.517 1.00 50.03 82 GLY A O 1
ATOM 587 N N . VAL A 1 83 ? -15.207 -1.662 -15.171 1.00 51.25 83 VAL A N 1
ATOM 588 C CA . VAL A 1 83 ? -16.560 -2.003 -14.727 1.00 51.25 83 VAL A CA 1
ATOM 589 C C . VAL A 1 83 ? -16.605 -3.483 -14.370 1.00 51.25 83 VAL A C 1
ATOM 591 O O . VAL A 1 83 ? -16.029 -4.311 -15.075 1.00 51.25 83 VAL A O 1
ATOM 594 N N . ASP A 1 84 ? -17.268 -3.825 -13.270 1.00 53.09 84 ASP A N 1
ATOM 595 C CA . ASP A 1 84 ? -17.432 -5.211 -12.858 1.00 53.09 84 ASP A CA 1
ATOM 596 C C . ASP A 1 84 ? -18.255 -6.002 -13.893 1.00 53.09 84 ASP A C 1
ATOM 598 O O . ASP A 1 84 ? -18.761 -5.465 -14.883 1.00 53.09 84 ASP A O 1
ATOM 602 N N . ALA A 1 85 ? -18.426 -7.308 -13.675 1.00 45.06 85 ALA A N 1
ATOM 603 C CA . ALA A 1 85 ? -19.218 -8.152 -14.574 1.00 45.06 85 ALA A CA 1
ATOM 604 C C . ALA A 1 85 ? -20.680 -7.675 -14.751 1.00 45.06 85 ALA A C 1
ATOM 606 O O . ALA A 1 85 ? -21.344 -8.096 -15.698 1.00 45.06 85 ALA A O 1
ATOM 607 N N . ALA A 1 86 ? -21.172 -6.803 -13.861 1.00 46.62 86 ALA A N 1
ATOM 608 C CA . ALA A 1 86 ? -22.489 -6.177 -13.909 1.00 46.62 86 ALA A CA 1
ATOM 609 C C . ALA A 1 86 ? -22.470 -4.747 -14.496 1.00 46.62 86 ALA A C 1
ATOM 611 O O . ALA A 1 86 ? -23.507 -4.084 -14.507 1.00 46.62 86 ALA A O 1
ATOM 612 N N . GLY A 1 87 ? -21.330 -4.266 -15.002 1.00 51.56 87 GLY A N 1
ATOM 613 C CA . GLY A 1 87 ? -21.198 -2.941 -15.608 1.00 51.56 87 GLY A CA 1
ATOM 614 C C . GLY A 1 87 ? -21.039 -1.793 -14.603 1.00 51.56 87 GLY A C 1
ATOM 615 O O . GLY A 1 87 ? -21.193 -0.636 -14.991 1.00 51.56 87 GLY A O 1
ATOM 616 N N . ARG A 1 88 ? -20.749 -2.075 -13.326 1.00 54.72 88 ARG A N 1
ATOM 617 C CA . ARG A 1 88 ? -20.583 -1.051 -12.279 1.00 54.72 88 ARG A CA 1
ATOM 618 C C . ARG A 1 88 ? -19.116 -0.641 -12.145 1.00 54.72 88 ARG A C 1
ATOM 620 O O . ARG A 1 88 ? -18.278 -1.537 -12.110 1.00 54.72 88 ARG A O 1
ATOM 627 N N . PRO A 1 89 ? -18.787 0.655 -12.009 1.00 56.31 89 PRO A N 1
ATOM 628 C CA . PRO A 1 89 ? -17.409 1.099 -11.814 1.00 56.31 89 PRO A CA 1
ATOM 629 C C . PRO A 1 89 ? -16.749 0.382 -10.634 1.00 56.31 89 PRO A C 1
ATOM 631 O O . PRO A 1 89 ? -17.350 0.254 -9.565 1.00 56.31 89 PRO A O 1
ATOM 634 N N . HIS A 1 90 ? -15.519 -0.075 -10.825 1.00 59.47 90 HIS A N 1
ATOM 635 C CA . HIS A 1 90 ? -14.676 -0.582 -9.755 1.00 59.47 90 HIS A CA 1
ATOM 636 C C . HIS A 1 90 ? -14.422 0.548 -8.749 1.00 59.47 90 HIS A C 1
ATOM 638 O O . HIS A 1 90 ? -14.023 1.651 -9.118 1.00 59.47 90 HIS A O 1
ATOM 644 N N . GLN A 1 91 ? -14.670 0.280 -7.467 1.00 70.38 91 GLN A N 1
ATOM 645 C CA . GLN A 1 91 ? -14.411 1.234 -6.390 1.00 70.38 91 GLN A CA 1
ATOM 646 C C . GLN A 1 91 ? -13.482 0.577 -5.381 1.00 70.38 91 GLN A C 1
ATOM 648 O O . GLN A 1 91 ? -13.891 0.063 -4.338 1.00 70.38 91 GLN A O 1
ATOM 653 N N . VAL A 1 92 ? -12.199 0.574 -5.722 1.00 68.44 92 VAL A N 1
ATOM 654 C CA . VAL A 1 92 ? -11.158 -0.006 -4.882 1.00 68.44 92 VAL A CA 1
ATOM 655 C C . VAL A 1 92 ? -11.192 0.628 -3.482 1.00 68.44 92 VAL A C 1
ATOM 657 O O . VAL A 1 92 ? -11.336 1.838 -3.314 1.00 68.44 92 VAL A O 1
ATOM 660 N N . GLY A 1 93 ? -11.200 -0.225 -2.454 1.00 73.88 93 GLY A N 1
ATOM 661 C CA . GLY A 1 93 ? -11.501 0.137 -1.062 1.00 73.88 93 GLY A CA 1
ATOM 662 C C . GLY A 1 93 ? -12.961 -0.101 -0.637 1.00 73.88 93 GLY A C 1
ATOM 663 O O . GLY A 1 93 ? -13.183 -0.595 0.468 1.00 73.88 93 GLY A O 1
ATOM 664 N N . ILE A 1 94 ? -13.958 0.147 -1.500 1.00 81.69 94 ILE A N 1
ATOM 665 C CA . ILE A 1 94 ? -15.324 -0.377 -1.279 1.00 81.69 94 ILE A CA 1
ATOM 666 C C . ILE A 1 94 ? -15.339 -1.879 -1.513 1.00 81.69 94 ILE A C 1
ATOM 668 O O . ILE A 1 94 ? -15.893 -2.592 -0.683 1.00 81.69 94 ILE A O 1
ATOM 672 N N . ASP A 1 95 ? -14.660 -2.358 -2.557 1.00 85.00 95 ASP A N 1
ATOM 673 C CA . ASP A 1 95 ? -14.491 -3.792 -2.812 1.00 85.00 95 ASP A CA 1
ATOM 674 C C . ASP A 1 95 ? -13.871 -4.496 -1.587 1.00 85.00 95 ASP A C 1
ATOM 676 O O . ASP A 1 95 ? -14.348 -5.553 -1.181 1.00 85.00 95 ASP A O 1
ATOM 680 N N . LEU A 1 96 ? -12.888 -3.871 -0.918 1.00 88.75 96 LEU A N 1
ATOM 681 C CA . LEU A 1 96 ? -12.321 -4.377 0.340 1.00 88.75 96 LEU A CA 1
ATOM 682 C C . LEU A 1 96 ? -13.377 -4.448 1.449 1.00 88.75 96 LEU A C 1
ATOM 684 O O . LEU A 1 96 ? -13.551 -5.493 2.069 1.00 88.75 96 LEU A O 1
ATOM 688 N N . ALA A 1 97 ? -14.085 -3.349 1.717 1.00 90.06 97 ALA A N 1
ATOM 689 C CA . ALA A 1 97 ? -15.066 -3.307 2.798 1.00 90.06 97 ALA A CA 1
ATOM 690 C C . ALA A 1 97 ? -16.249 -4.264 2.550 1.00 90.06 97 ALA A C 1
ATOM 692 O O . ALA A 1 97 ? -16.731 -4.911 3.481 1.00 90.06 97 ALA A O 1
ATOM 693 N N . GLN A 1 98 ? -16.682 -4.406 1.296 1.00 88.81 98 GLN A N 1
ATOM 694 C CA . GLN A 1 98 ? -17.685 -5.383 0.876 1.00 88.81 98 GLN A CA 1
ATOM 695 C C . GLN A 1 98 ? -17.180 -6.814 1.044 1.00 88.81 98 GLN A C 1
ATOM 697 O O . GLN A 1 98 ? -17.917 -7.649 1.561 1.00 88.81 98 GLN A O 1
ATOM 702 N N . ALA A 1 99 ? -15.929 -7.095 0.675 1.00 88.50 99 ALA A N 1
ATOM 703 C CA . ALA A 1 99 ? -15.333 -8.411 0.856 1.00 88.50 99 ALA A CA 1
ATOM 704 C C . ALA A 1 99 ? -15.237 -8.796 2.341 1.00 88.50 99 ALA A C 1
ATOM 706 O O . ALA A 1 99 ? -15.623 -9.904 2.711 1.00 88.50 99 ALA A O 1
ATOM 707 N N . ILE A 1 100 ? -14.818 -7.862 3.204 1.00 91.12 100 ILE A N 1
ATOM 708 C CA . ILE A 1 100 ? -14.810 -8.041 4.665 1.00 91.12 100 ILE A CA 1
ATOM 709 C C . ILE A 1 100 ? -16.230 -8.322 5.175 1.00 91.12 100 ILE A C 1
ATOM 711 O O . ILE A 1 100 ? -16.456 -9.280 5.914 1.00 91.12 100 ILE A O 1
ATOM 715 N N . ALA A 1 101 ? -17.212 -7.520 4.761 1.00 90.31 101 ALA A N 1
ATOM 716 C CA . ALA A 1 101 ? -18.587 -7.688 5.216 1.00 90.31 101 ALA A CA 1
ATOM 717 C C . ALA A 1 101 ? -19.212 -9.008 4.746 1.00 90.31 101 ALA A C 1
ATOM 719 O O . ALA A 1 101 ? -19.882 -9.686 5.527 1.00 90.31 101 ALA A O 1
ATOM 720 N N . SER A 1 102 ? -18.958 -9.392 3.495 1.00 87.69 102 SER A N 1
ATOM 721 C CA . SER A 1 102 ? -19.403 -10.659 2.917 1.00 87.69 102 SER A CA 1
ATOM 722 C C . SER A 1 102 ? -18.784 -11.847 3.656 1.00 87.69 102 SER A C 1
ATOM 724 O O . SER A 1 102 ? -19.496 -12.781 4.034 1.00 87.69 102 SER A O 1
ATOM 726 N N . ALA A 1 103 ? -17.486 -11.778 3.976 1.00 87.38 103 ALA A N 1
ATOM 727 C CA . ALA A 1 103 ? -16.815 -12.785 4.795 1.00 87.38 103 ALA A CA 1
ATOM 728 C C . ALA A 1 103 ? -17.445 -12.900 6.194 1.00 87.38 103 ALA A C 1
ATOM 730 O O . ALA A 1 103 ? -17.646 -14.007 6.690 1.00 87.38 103 ALA A O 1
ATOM 731 N N . TYR A 1 104 ? -17.864 -11.786 6.798 1.00 88.25 104 TYR A N 1
ATOM 732 C CA . TYR A 1 104 ? -18.620 -11.774 8.056 1.00 88.25 104 TYR A CA 1
ATOM 733 C C . TYR A 1 104 ? -20.089 -12.216 7.938 1.00 88.25 104 TYR A C 1
ATOM 735 O O . TYR A 1 104 ? -20.787 -12.300 8.949 1.00 88.25 104 TYR A O 1
ATOM 743 N N . GLY A 1 105 ? -20.558 -12.572 6.740 1.00 87.56 105 GLY A N 1
ATOM 744 C CA . GLY A 1 105 ? -21.906 -13.085 6.502 1.00 87.56 105 GLY A CA 1
ATOM 745 C C . GLY A 1 105 ? -22.975 -12.004 6.343 1.00 87.56 105 GLY A C 1
ATOM 746 O O . GLY A 1 105 ? -24.166 -12.327 6.369 1.00 87.56 105 GLY A O 1
ATOM 747 N N . HIS A 1 106 ? -22.581 -10.742 6.162 1.00 85.94 106 HIS A N 1
ATOM 748 C CA . HIS A 1 106 ? -23.509 -9.675 5.793 1.00 85.94 106 HIS A CA 1
ATOM 749 C C . HIS A 1 106 ? -23.920 -9.836 4.327 1.00 85.94 106 HIS A C 1
ATOM 751 O O . HIS A 1 106 ? -23.106 -10.194 3.479 1.00 85.94 106 HIS A O 1
ATOM 757 N N . ARG A 1 107 ? -25.199 -9.598 4.015 1.00 76.69 107 ARG A N 1
ATOM 758 C CA . ARG A 1 107 ? -25.698 -9.679 2.632 1.00 76.69 107 ARG A CA 1
ATOM 759 C C . ARG A 1 107 ? -25.152 -8.520 1.792 1.00 76.69 107 ARG A C 1
ATOM 761 O O . ARG A 1 107 ? -25.012 -7.403 2.296 1.00 76.69 107 ARG A O 1
ATOM 768 N N . ASP A 1 108 ? -24.909 -8.788 0.510 1.00 60.91 108 ASP A N 1
ATOM 769 C CA . ASP A 1 108 ? -24.423 -7.800 -0.456 1.00 60.91 108 ASP A CA 1
ATOM 770 C C . ASP A 1 108 ? -25.307 -6.537 -0.458 1.00 60.91 108 ASP A C 1
ATOM 772 O O . ASP A 1 108 ? -26.536 -6.617 -0.509 1.00 60.91 108 ASP A O 1
ATOM 776 N N . GLY A 1 109 ? -24.674 -5.360 -0.384 1.00 55.50 109 GLY A N 1
ATOM 777 C CA . GLY A 1 109 ? -25.342 -4.050 -0.433 1.00 55.50 109 GLY A CA 1
ATOM 778 C C . GLY A 1 109 ? -25.480 -3.301 0.901 1.00 55.50 109 GLY A C 1
ATOM 779 O O . GLY A 1 109 ? -25.939 -2.159 0.894 1.00 55.50 109 GLY A O 1
ATOM 780 N N . GLY A 1 110 ? -25.064 -3.894 2.029 1.00 56.75 110 GLY A N 1
ATOM 781 C CA . GLY A 1 110 ? -25.143 -3.258 3.356 1.00 56.75 110 GLY A CA 1
ATOM 782 C C . GLY A 1 110 ? -24.010 -2.280 3.692 1.00 56.75 110 GLY A C 1
ATOM 783 O O . GLY A 1 110 ? -24.135 -1.492 4.626 1.00 56.75 110 GLY A O 1
ATOM 784 N N . VAL A 1 111 ? -22.912 -2.310 2.937 1.00 71.31 111 VAL A N 1
ATOM 785 C CA . VAL A 1 111 ? -21.739 -1.475 3.195 1.00 71.31 111 VAL A CA 1
ATOM 786 C C . VAL A 1 111 ? -21.780 -0.267 2.274 1.00 71.31 111 VAL A C 1
ATOM 788 O O . VAL A 1 111 ? -21.433 -0.361 1.096 1.00 71.31 111 VAL A O 1
ATOM 791 N N . LYS A 1 112 ? -22.234 0.864 2.810 1.00 67.31 112 LYS A N 1
ATOM 792 C CA . LYS A 1 112 ? -22.128 2.154 2.137 1.00 67.31 112 LYS A CA 1
ATOM 793 C C . LYS A 1 112 ? -21.113 3.012 2.878 1.00 67.31 112 LYS A C 1
ATOM 795 O O . LYS A 1 112 ? -21.142 3.026 4.110 1.00 67.31 112 LYS A O 1
ATOM 800 N N . PRO A 1 113 ? -20.228 3.717 2.162 1.00 63.25 113 PRO A N 1
ATOM 801 C CA . PRO A 1 113 ? -19.488 4.796 2.785 1.00 63.25 113 PRO A CA 1
ATOM 802 C C . PRO A 1 113 ? -20.455 5.758 3.467 1.00 63.25 113 PRO A C 1
ATOM 804 O O . PRO A 1 113 ? -21.441 6.181 2.865 1.00 63.25 113 PRO A O 1
ATOM 807 N N . LEU A 1 114 ? -20.160 6.084 4.726 1.00 62.44 114 LEU A N 1
ATOM 808 C CA . LEU A 1 114 ? -20.845 7.171 5.428 1.00 62.44 114 LEU A CA 1
ATOM 809 C C . LEU A 1 114 ? -20.527 8.513 4.749 1.00 62.44 114 LEU A C 1
ATOM 811 O O . LEU A 1 114 ? -21.339 9.434 4.762 1.00 62.44 114 LEU A O 1
ATOM 815 N N . TRP A 1 115 ? -19.354 8.566 4.115 1.00 66.44 115 TRP A N 1
ATOM 816 C CA . TRP A 1 115 ? -18.678 9.721 3.544 1.00 66.44 115 TRP A CA 1
ATOM 817 C C . TRP A 1 115 ? -18.015 9.320 2.239 1.00 66.44 115 TRP A C 1
ATOM 819 O O . TRP A 1 115 ? -17.406 8.256 2.174 1.00 66.44 115 TRP A O 1
ATOM 829 N N . GLN A 1 116 ? -18.099 10.148 1.207 1.00 67.25 116 GLN A N 1
ATOM 830 C CA . GLN A 1 116 ? -17.357 9.907 -0.025 1.00 67.25 116 GLN A CA 1
ATOM 831 C C . GLN A 1 116 ? -16.474 11.106 -0.319 1.00 67.25 116 GLN A C 1
ATOM 833 O O . GLN A 1 116 ? -16.918 12.252 -0.267 1.00 67.25 116 GLN A O 1
ATOM 838 N N . CYS A 1 117 ? -15.217 10.837 -0.642 1.00 71.88 117 CYS A N 1
ATOM 839 C CA . CYS A 1 117 ? -14.406 11.832 -1.317 1.00 71.88 117 CYS A CA 1
ATOM 840 C C . CYS A 1 117 ? -15.043 12.170 -2.678 1.00 71.88 117 CYS A C 1
ATOM 842 O O . CYS A 1 117 ? -15.532 11.265 -3.362 1.00 71.88 117 CYS A O 1
ATOM 844 N N . PRO A 1 118 ? -15.073 13.449 -3.087 1.00 64.31 118 PRO A N 1
ATOM 845 C CA . PRO A 1 118 ? -15.693 13.843 -4.346 1.00 64.31 118 PRO A CA 1
ATOM 846 C C . PRO A 1 118 ? -14.966 13.196 -5.535 1.00 64.31 118 PRO A C 1
ATOM 848 O O . PRO A 1 118 ? -13.781 13.438 -5.765 1.00 64.31 118 PRO A O 1
ATOM 851 N N . HIS A 1 119 ? -15.687 12.369 -6.299 1.00 54.09 119 HIS A N 1
ATOM 852 C CA . HIS A 1 119 ? -15.173 11.703 -7.505 1.00 54.09 119 HIS A CA 1
ATOM 853 C C . HIS A 1 119 ? -15.381 12.542 -8.780 1.00 54.09 119 HIS A C 1
ATOM 855 O O . HIS A 1 119 ? -14.636 12.400 -9.747 1.00 54.09 119 HIS A O 1
ATOM 861 N N . THR A 1 120 ? -16.352 13.460 -8.789 1.00 46.28 120 THR A N 1
ATOM 862 C CA . THR A 1 120 ? -16.679 14.340 -9.925 1.00 46.28 120 THR A CA 1
ATOM 863 C C . THR A 1 120 ? -16.801 15.793 -9.459 1.00 46.28 120 THR A C 1
ATOM 865 O O . THR A 1 120 ? -16.775 16.086 -8.268 1.00 46.28 120 THR A O 1
ATOM 868 N N . SER A 1 121 ? -16.933 16.736 -10.395 1.00 43.53 121 SER A N 1
ATOM 869 C CA . SER A 1 121 ? -17.315 18.125 -10.096 1.00 43.53 121 SER A CA 1
ATOM 870 C C . SER A 1 121 ? -18.745 18.266 -9.545 1.00 43.53 121 SER A C 1
ATOM 872 O O . SER A 1 121 ? -19.228 19.397 -9.432 1.00 43.53 121 SER A O 1
ATOM 874 N N . ASP A 1 122 ? -19.445 17.158 -9.267 1.00 43.38 122 ASP A N 1
ATOM 875 C CA . ASP A 1 122 ? -20.767 17.217 -8.661 1.00 43.38 122 ASP A CA 1
ATOM 876 C C . ASP A 1 122 ? -20.667 17.779 -7.252 1.00 43.38 122 ASP A C 1
ATOM 878 O O . ASP A 1 122 ? -19.891 17.344 -6.404 1.00 43.38 122 ASP A O 1
ATOM 882 N N . ARG A 1 123 ? -21.477 18.812 -7.045 1.00 45.06 123 ARG A N 1
ATOM 883 C CA . ARG A 1 123 ? -21.523 19.650 -5.849 1.00 45.06 123 ARG A CA 1
ATOM 884 C C . ARG A 1 123 ? -22.316 19.014 -4.710 1.00 45.06 123 ARG A C 1
ATOM 886 O O . ARG A 1 123 ? -22.646 19.718 -3.758 1.00 45.06 123 ARG A O 1
ATOM 893 N N . ASP A 1 124 ? -22.630 17.727 -4.799 1.00 48.19 124 ASP A N 1
ATOM 894 C CA . ASP A 1 124 ? -23.251 17.006 -3.697 1.00 48.19 124 ASP A CA 1
ATOM 895 C C . ASP A 1 124 ? -22.157 16.711 -2.671 1.00 48.19 124 ASP A C 1
ATOM 897 O O . ASP A 1 124 ? -21.446 15.712 -2.726 1.00 48.19 124 ASP A O 1
ATOM 901 N N . VAL A 1 125 ? -21.967 17.691 -1.784 1.00 54.28 125 VAL A N 1
ATOM 902 C CA . VAL A 1 125 ? -20.952 17.709 -0.733 1.00 54.28 125 VAL A CA 1
ATOM 903 C C . VAL A 1 125 ? -21.240 16.582 0.251 1.00 54.28 125 VAL A C 1
ATOM 905 O O . VAL A 1 125 ? -21.968 16.748 1.229 1.00 54.28 125 VAL A O 1
ATOM 908 N N . THR A 1 126 ? -20.658 15.417 0.000 1.00 60.19 126 THR A N 1
ATOM 909 C CA . THR A 1 126 ? -20.510 14.400 1.028 1.00 60.19 126 THR A CA 1
ATOM 910 C C . THR A 1 126 ? -19.417 14.857 1.997 1.00 60.19 126 THR A C 1
ATOM 912 O O . THR A 1 126 ? -18.344 15.283 1.554 1.00 60.19 126 THR A O 1
ATOM 915 N N . PRO A 1 127 ? -19.662 14.809 3.317 1.00 65.31 127 PRO A N 1
ATOM 916 C CA . PRO A 1 127 ? -18.635 15.106 4.306 1.00 65.31 127 PRO A CA 1
ATOM 917 C C . PRO A 1 127 ? -17.421 14.223 4.065 1.00 65.31 127 PRO A C 1
ATOM 919 O O . PRO A 1 127 ? -17.566 13.042 3.769 1.00 65.31 127 PRO A O 1
ATOM 922 N N . HIS A 1 128 ? -16.241 14.809 4.170 1.00 76.69 128 HIS A N 1
ATOM 923 C CA . HIS A 1 128 ? -14.961 14.134 4.042 1.00 76.69 128 HIS A CA 1
ATOM 924 C C . HIS A 1 128 ? -13.893 14.975 4.741 1.00 76.69 128 HIS A C 1
ATOM 926 O O . HIS A 1 128 ? -14.105 16.162 4.998 1.00 76.69 128 HIS A O 1
ATOM 932 N N . LEU A 1 129 ? -12.744 14.370 5.041 1.00 85.12 129 LEU A N 1
ATOM 933 C CA . LEU A 1 129 ? -11.600 15.103 5.576 1.00 85.12 129 LEU A CA 1
ATOM 934 C C . LEU A 1 129 ? -10.581 15.338 4.462 1.00 85.12 129 LEU A C 1
ATOM 936 O O . LEU A 1 129 ? -9.892 14.406 4.047 1.00 85.12 129 LEU A O 1
ATOM 940 N N . ALA A 1 130 ? -10.470 16.577 3.985 1.00 87.94 130 ALA A N 1
ATOM 941 C CA . ALA A 1 130 ? -9.447 16.942 3.014 1.00 87.94 130 ALA A CA 1
ATOM 942 C C . ALA A 1 130 ? -8.057 16.970 3.673 1.00 87.94 130 ALA A C 1
ATOM 944 O O . ALA A 1 130 ? -7.883 17.422 4.807 1.00 87.94 130 ALA A O 1
ATOM 945 N N . ILE A 1 131 ? -7.035 16.523 2.955 1.00 89.38 131 ILE A N 1
ATOM 946 C CA . ILE A 1 131 ? -5.642 16.624 3.383 1.00 89.38 131 ILE A CA 1
ATOM 947 C C . ILE A 1 131 ? -4.974 17.724 2.578 1.00 89.38 131 ILE A C 1
ATOM 949 O O . ILE A 1 131 ? -5.026 17.723 1.349 1.00 89.38 131 ILE A O 1
ATOM 953 N N . ARG A 1 132 ? -4.309 18.648 3.267 1.00 91.00 132 ARG A N 1
ATOM 954 C CA . ARG A 1 132 ? -3.545 19.730 2.647 1.00 91.00 132 ARG A CA 1
ATOM 955 C C . ARG A 1 132 ? -2.056 19.557 2.890 1.00 91.00 132 ARG A C 1
ATOM 957 O O . ARG A 1 132 ? -1.673 19.058 3.950 1.00 91.00 132 ARG A O 1
ATOM 964 N N . PRO A 1 133 ? -1.216 20.012 1.950 1.00 89.38 133 PRO A N 1
ATOM 965 C CA . PRO A 1 133 ? 0.210 20.041 2.191 1.00 89.38 133 PRO A CA 1
ATOM 966 C C . PRO A 1 133 ? 0.517 21.080 3.274 1.00 89.38 133 PRO A C 1
ATOM 968 O O . PRO A 1 133 ? -0.094 22.151 3.323 1.00 89.38 133 PRO A O 1
ATOM 971 N N . GLY A 1 134 ? 1.503 20.804 4.122 1.00 87.38 134 GLY A N 1
ATOM 972 C CA . GLY A 1 134 ? 1.987 21.737 5.137 1.00 87.38 134 GLY A CA 1
ATOM 973 C C . GLY A 1 134 ? 2.558 23.016 4.523 1.00 87.38 134 GLY A C 1
ATOM 974 O O . GLY A 1 134 ? 2.590 24.063 5.170 1.00 87.38 134 GLY A O 1
ATOM 975 N N . ARG A 1 135 ? 2.959 22.952 3.249 1.00 85.31 135 ARG A N 1
ATOM 976 C CA . ARG A 1 135 ? 3.340 24.100 2.430 1.00 85.31 135 ARG A CA 1
ATOM 977 C C . ARG A 1 135 ? 2.771 23.950 1.024 1.00 85.31 135 ARG A C 1
ATOM 979 O O . ARG A 1 135 ? 3.057 22.968 0.350 1.00 85.31 135 ARG A O 1
ATOM 986 N N . VAL A 1 136 ? 2.028 24.955 0.561 1.00 80.75 136 VAL A N 1
ATOM 987 C CA . VAL A 1 136 ? 1.574 25.012 -0.835 1.00 80.75 136 VAL A CA 1
ATOM 988 C C . VAL A 1 136 ? 2.791 25.129 -1.747 1.00 80.75 136 VAL A C 1
ATOM 990 O O . VAL A 1 136 ? 3.606 26.046 -1.601 1.00 80.75 136 VAL A O 1
ATOM 993 N N . GLU A 1 137 ? 2.910 24.196 -2.685 1.00 77.19 137 GLU A N 1
ATOM 994 C CA . GLU A 1 137 ? 3.968 24.189 -3.685 1.00 77.19 137 GLU A CA 1
ATOM 995 C C . GLU A 1 137 ? 3.410 24.518 -5.061 1.00 77.19 137 GLU A C 1
ATOM 997 O O . GLU A 1 137 ? 2.346 24.041 -5.448 1.00 77.19 137 GLU A O 1
ATOM 1002 N N . SER A 1 138 ? 4.158 25.333 -5.798 1.00 81.38 138 SER A N 1
ATOM 1003 C CA . SER A 1 138 ? 3.940 25.563 -7.220 1.00 81.38 138 SER A CA 1
ATOM 1004 C C . SER A 1 138 ? 5.002 24.778 -7.978 1.00 81.38 138 SER A C 1
ATOM 1006 O O . SER A 1 138 ? 6.191 25.081 -7.870 1.00 81.38 138 SER A O 1
ATOM 1008 N N . LEU A 1 139 ? 4.579 23.759 -8.716 1.00 83.00 139 LEU A N 1
ATOM 1009 C CA . LEU A 1 139 ? 5.427 22.948 -9.581 1.00 83.00 139 LEU A CA 1
ATOM 1010 C C . LEU A 1 139 ? 5.388 23.520 -10.999 1.00 83.00 139 LEU A C 1
ATOM 1012 O O . LEU A 1 139 ? 4.338 23.952 -11.467 1.00 83.00 139 LEU A O 1
ATOM 1016 N N . SER A 1 140 ? 6.524 23.548 -11.684 1.00 83.38 140 SER A N 1
ATOM 1017 C CA . SER A 1 140 ? 6.575 23.941 -13.095 1.00 83.38 140 SER A CA 1
ATOM 1018 C C . SER A 1 140 ? 6.239 22.747 -13.986 1.00 83.38 140 SER A C 1
ATOM 1020 O O . SER A 1 140 ? 6.664 21.631 -13.687 1.00 83.38 140 SER A O 1
ATOM 1022 N N . ALA A 1 141 ? 5.511 22.990 -15.074 1.00 84.56 141 ALA A N 1
ATOM 1023 C CA . ALA A 1 141 ? 5.360 22.034 -16.170 1.00 84.56 141 ALA A CA 1
ATOM 1024 C C . ALA A 1 141 ? 6.378 22.320 -17.293 1.00 84.56 141 ALA A C 1
ATOM 1026 O O . ALA A 1 141 ? 7.154 23.274 -17.205 1.00 84.56 141 ALA A O 1
ATOM 1027 N N . ASP A 1 142 ? 6.348 21.516 -18.361 1.00 86.00 142 ASP A N 1
ATOM 1028 C CA . ASP A 1 142 ? 7.186 21.730 -19.553 1.00 86.00 142 ASP A CA 1
ATOM 1029 C C . ASP A 1 142 ? 6.826 23.028 -20.299 1.00 86.00 142 ASP A C 1
ATOM 1031 O O . ASP A 1 142 ? 7.673 23.626 -20.964 1.00 86.00 142 ASP A O 1
ATOM 1035 N N . ASP A 1 143 ? 5.585 23.507 -20.154 1.00 86.25 143 ASP A N 1
ATOM 1036 C CA . ASP A 1 143 ? 5.222 24.873 -20.525 1.00 86.25 143 ASP A CA 1
ATOM 1037 C C . ASP A 1 143 ? 5.701 25.841 -19.425 1.00 86.25 143 ASP A C 1
ATOM 1039 O O . ASP A 1 143 ? 5.157 25.820 -18.315 1.00 86.25 143 ASP A O 1
ATOM 1043 N N . PRO A 1 144 ? 6.660 26.745 -19.710 1.00 83.00 144 PRO A N 1
ATOM 1044 C CA . PRO A 1 144 ? 7.213 27.666 -18.718 1.00 83.00 144 PRO A CA 1
ATOM 1045 C C . PRO A 1 144 ? 6.188 28.663 -18.158 1.00 83.00 144 PRO A C 1
ATOM 1047 O O . PRO A 1 144 ? 6.465 29.320 -17.155 1.00 83.00 144 PRO A O 1
ATOM 1050 N N . LYS A 1 145 ? 5.018 28.813 -18.795 1.00 87.31 145 LYS A N 1
ATOM 1051 C CA . LYS A 1 145 ? 3.914 29.649 -18.299 1.00 87.31 145 LYS A CA 1
ATOM 1052 C C . LYS A 1 145 ? 2.914 28.874 -17.450 1.00 87.31 145 LYS A C 1
ATOM 1054 O O . LYS A 1 145 ? 2.049 29.494 -16.831 1.00 87.31 145 LYS A O 1
ATOM 1059 N N . ARG A 1 146 ? 3.010 27.546 -17.418 1.00 82.69 146 ARG A N 1
ATOM 1060 C CA . ARG A 1 146 ? 2.095 26.688 -16.679 1.00 82.69 146 ARG A CA 1
ATOM 1061 C C . ARG A 1 146 ? 2.713 26.284 -15.351 1.00 82.69 146 ARG A C 1
ATOM 1063 O O . ARG A 1 146 ? 3.750 25.625 -15.287 1.00 82.69 146 ARG A O 1
ATOM 1070 N N . THR A 1 147 ? 2.020 26.646 -14.282 1.00 83.69 147 THR A N 1
ATOM 1071 C CA . THR A 1 147 ? 2.288 26.138 -12.944 1.00 83.69 147 THR A CA 1
ATOM 1072 C C . THR A 1 147 ? 1.194 25.175 -12.521 1.00 83.69 147 THR A C 1
ATOM 1074 O O . THR A 1 147 ? 0.022 25.328 -12.865 1.00 83.69 147 THR A O 1
ATOM 1077 N N . ILE A 1 148 ? 1.601 24.163 -11.771 1.00 80.25 148 ILE A N 1
ATOM 1078 C CA . ILE A 1 148 ? 0.735 23.162 -11.181 1.00 80.25 148 ILE A CA 1
ATOM 1079 C C . ILE A 1 148 ? 0.830 23.337 -9.673 1.00 80.25 148 ILE A C 1
ATOM 1081 O O . ILE A 1 148 ? 1.884 23.131 -9.074 1.00 80.25 148 ILE A O 1
ATOM 1085 N N . GLY A 1 149 ? -0.267 23.756 -9.060 1.00 75.12 149 GLY A N 1
ATOM 1086 C CA . GLY A 1 149 ? -0.398 23.822 -7.613 1.00 75.12 149 GLY A CA 1
ATOM 1087 C C . GLY A 1 149 ? -1.597 23.003 -7.186 1.00 75.12 149 GLY A C 1
ATOM 1088 O O . GLY A 1 149 ? -2.582 22.927 -7.918 1.00 75.12 149 GLY A O 1
ATOM 1089 N N . SER A 1 150 ? -1.529 22.431 -5.988 1.00 68.62 150 SER A N 1
ATOM 1090 C CA . SER A 1 150 ? -2.709 21.836 -5.381 1.00 68.62 150 SER A CA 1
ATOM 1091 C C . SER A 1 150 ? -2.915 22.346 -3.965 1.00 68.62 150 SER A C 1
ATOM 1093 O O . SER A 1 150 ? -1.995 22.352 -3.145 1.00 68.62 150 SER A O 1
ATOM 1095 N N . GLY A 1 151 ? -4.140 22.801 -3.699 1.00 77.06 151 GLY A N 1
ATOM 1096 C CA . GLY A 1 151 ? -4.583 23.174 -2.359 1.00 77.06 151 GLY A CA 1
ATOM 1097 C C . GLY A 1 151 ? -4.838 21.959 -1.470 1.00 77.06 151 GLY A C 1
ATO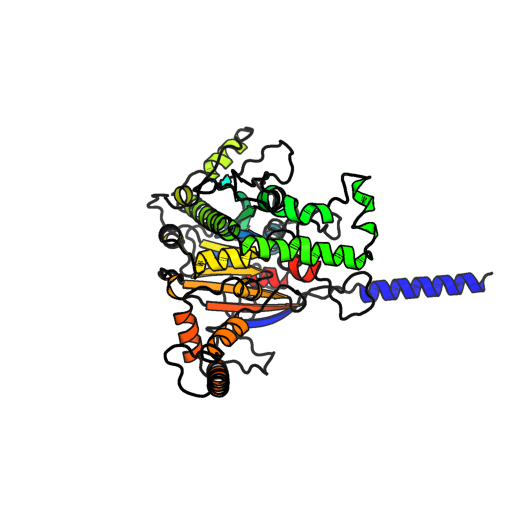M 1098 O O . GLY A 1 151 ? -4.813 22.099 -0.253 1.00 77.06 151 GLY A O 1
ATOM 1099 N N . GLU A 1 152 ? -5.040 20.782 -2.066 1.00 84.69 152 GLU A N 1
ATOM 1100 C CA . GLU A 1 152 ? -5.335 19.508 -1.403 1.00 84.69 152 GLU A CA 1
ATOM 1101 C C . GLU A 1 152 ? -4.452 18.412 -2.005 1.00 84.69 152 GLU A C 1
ATOM 1103 O O . GLU A 1 152 ? -4.087 18.481 -3.167 1.00 84.69 152 GLU A O 1
ATOM 1108 N N . ILE A 1 153 ? -4.048 17.415 -1.234 1.00 87.31 153 ILE A N 1
ATOM 1109 C CA . ILE A 1 153 ? -3.157 16.323 -1.681 1.00 87.31 153 ILE A CA 1
ATOM 1110 C C . ILE A 1 153 ? -3.772 14.944 -1.446 1.00 87.31 153 ILE A C 1
ATOM 1112 O O . ILE A 1 153 ? -3.187 13.926 -1.800 1.00 87.31 153 ILE A O 1
ATOM 1116 N N . GLY A 1 154 ? -4.966 14.912 -0.864 1.00 87.88 154 GLY A N 1
ATOM 1117 C CA . GLY A 1 154 ? -5.743 13.711 -0.642 1.00 87.88 154 GLY A CA 1
ATOM 1118 C C . GLY A 1 154 ? -7.010 14.028 0.135 1.00 87.88 154 GLY A C 1
ATOM 1119 O O . GLY A 1 154 ? -7.241 15.161 0.552 1.00 87.88 154 GLY A O 1
ATOM 1120 N N . CYS A 1 155 ? -7.822 13.011 0.335 1.00 85.94 155 CYS A N 1
ATOM 1121 C CA . CYS A 1 155 ? -9.075 13.062 1.053 1.00 85.94 155 CYS A CA 1
ATOM 1122 C C . CYS A 1 155 ? -9.282 11.724 1.763 1.00 85.94 155 CYS A C 1
ATOM 1124 O O . CYS A 1 155 ? -8.922 10.676 1.226 1.00 85.94 155 CYS A O 1
ATOM 1126 N N . ILE A 1 156 ? -9.838 11.764 2.971 1.00 87.75 156 ILE A N 1
ATOM 1127 C CA . ILE A 1 156 ? -10.142 10.572 3.756 1.00 87.75 156 ILE A CA 1
ATOM 1128 C C . ILE A 1 156 ? -11.646 10.449 3.910 1.00 87.75 156 ILE A C 1
ATOM 1130 O O . ILE A 1 156 ? -12.320 11.394 4.333 1.00 87.75 156 ILE A O 1
ATOM 1134 N N . ASP A 1 157 ? -12.140 9.248 3.653 1.00 84.56 157 ASP A N 1
ATOM 1135 C CA . ASP A 1 157 ? -13.474 8.842 4.056 1.00 84.56 157 ASP A CA 1
ATOM 1136 C C . ASP A 1 157 ? -13.464 7.540 4.863 1.00 84.56 157 ASP A C 1
ATOM 1138 O O . ASP A 1 157 ? -12.406 6.948 5.083 1.00 84.56 157 ASP A O 1
ATOM 1142 N N . ARG A 1 158 ? -14.635 7.133 5.369 1.00 88.12 158 ARG A N 1
ATOM 1143 C CA . ARG A 1 158 ? -14.780 6.003 6.291 1.00 88.12 158 ARG A CA 1
ATOM 1144 C C . ARG A 1 158 ? -15.965 5.124 5.924 1.00 88.12 158 ARG A C 1
ATOM 1146 O O . ARG A 1 158 ? -17.073 5.593 5.652 1.00 88.12 158 ARG A O 1
ATOM 1153 N N . ILE A 1 159 ? -15.731 3.824 6.025 1.00 87.81 159 ILE A N 1
ATOM 1154 C CA . ILE A 1 159 ? -16.730 2.772 5.919 1.00 87.81 159 ILE A CA 1
ATOM 1155 C C . ILE A 1 159 ? -16.696 1.944 7.203 1.00 87.81 159 ILE A C 1
ATOM 1157 O O . ILE A 1 159 ? -15.634 1.480 7.611 1.00 87.81 159 ILE A O 1
ATOM 1161 N N . THR A 1 160 ? -17.853 1.717 7.819 1.00 90.00 160 THR A N 1
ATOM 1162 C CA . THR A 1 160 ? -17.957 0.903 9.036 1.00 90.00 160 THR A CA 1
ATOM 1163 C C . THR A 1 160 ? -18.535 -0.466 8.703 1.00 90.00 160 THR A C 1
ATOM 1165 O O . THR A 1 160 ? -19.621 -0.563 8.133 1.00 90.00 160 THR A O 1
ATOM 1168 N N . VAL A 1 161 ? -17.826 -1.530 9.084 1.00 91.38 161 VAL A N 1
ATOM 1169 C CA . VAL A 1 161 ? -18.265 -2.917 8.907 1.00 91.38 161 VAL A CA 1
ATOM 1170 C C . VAL A 1 161 ? -18.433 -3.581 10.279 1.00 91.38 161 VAL A C 1
ATOM 1172 O O . VAL A 1 161 ? -17.445 -3.742 10.998 1.00 91.38 161 VAL A O 1
ATOM 1175 N N . PRO A 1 162 ? -19.652 -3.984 10.676 1.00 90.56 162 PRO A N 1
ATOM 1176 C CA . PRO A 1 162 ? -19.869 -4.637 11.964 1.00 90.56 162 PRO A CA 1
ATOM 1177 C C . PRO A 1 162 ? -19.257 -6.042 11.990 1.00 90.56 162 PRO A C 1
ATOM 1179 O O . PRO A 1 162 ? -19.383 -6.805 11.026 1.00 90.56 162 PRO A O 1
ATOM 1182 N N . ARG A 1 163 ? -18.618 -6.406 13.106 1.00 89.81 163 ARG A N 1
ATOM 1183 C CA . ARG A 1 163 ? -17.968 -7.712 13.274 1.00 89.81 163 ARG A CA 1
ATOM 1184 C C . ARG A 1 163 ? -18.890 -8.732 13.954 1.00 89.81 163 ARG A C 1
ATOM 1186 O O . ARG A 1 163 ? -19.647 -8.376 14.864 1.00 89.81 163 ARG A O 1
ATOM 1193 N N . PRO A 1 164 ? -18.808 -10.023 13.588 1.00 83.50 164 PRO A N 1
ATOM 1194 C CA . PRO A 1 164 ? -19.436 -11.090 14.356 1.00 83.50 164 PRO A CA 1
ATOM 1195 C C . PRO A 1 164 ? -18.837 -11.148 15.767 1.00 83.50 164 PRO A C 1
ATOM 1197 O O . PRO A 1 164 ? -17.623 -11.231 15.925 1.00 83.50 164 PRO A O 1
ATOM 1200 N N . GLY A 1 165 ? -19.683 -11.130 16.798 1.00 80.81 165 GLY A N 1
ATOM 1201 C CA . GLY A 1 165 ? -19.233 -11.177 18.196 1.00 80.81 165 GLY A CA 1
ATOM 1202 C C . GLY A 1 165 ? -18.951 -9.815 18.845 1.00 80.81 165 GLY A C 1
ATOM 1203 O O . GLY A 1 165 ? -18.564 -9.794 20.010 1.00 80.81 165 GLY A O 1
ATOM 1204 N N . GLY A 1 166 ? -19.203 -8.702 18.145 1.00 87.00 166 GLY A N 1
ATOM 1205 C CA . GLY A 1 166 ? -19.073 -7.340 18.676 1.00 87.00 166 GLY A CA 1
ATOM 1206 C C . GLY A 1 166 ? -17.869 -6.573 18.118 1.00 87.00 166 GLY A C 1
ATOM 1207 O O . GLY A 1 166 ? -16.914 -7.166 17.619 1.00 87.00 166 GLY A O 1
ATOM 1208 N N . GLY A 1 167 ? -17.938 -5.241 18.196 1.00 89.94 167 GLY A N 1
ATOM 1209 C CA . GLY A 1 167 ? -16.961 -4.327 17.595 1.00 89.94 167 GLY A CA 1
ATOM 1210 C C . GLY A 1 167 ? -17.151 -4.122 16.086 1.00 89.94 167 GLY A C 1
ATOM 1211 O O . GLY A 1 167 ? -18.066 -4.668 15.459 1.00 89.94 167 GLY A O 1
ATOM 1212 N N . HIS A 1 168 ? -16.270 -3.318 15.498 1.00 92.12 168 HIS A N 1
ATOM 1213 C CA . HIS A 1 168 ? -16.331 -2.880 14.106 1.00 92.12 168 HIS A CA 1
ATOM 1214 C C . HIS A 1 168 ? -14.953 -2.904 13.440 1.00 92.12 168 HIS A C 1
ATOM 1216 O O . HIS A 1 168 ? -13.924 -2.675 14.072 1.00 92.12 168 HIS A O 1
ATOM 1222 N N . VAL A 1 169 ? -14.938 -3.135 12.129 1.00 93.31 169 VAL A N 1
ATOM 1223 C CA . VAL A 1 169 ? -13.813 -2.771 11.266 1.00 93.31 169 VAL A CA 1
ATOM 1224 C C . VAL A 1 169 ? -14.150 -1.439 10.604 1.00 93.31 169 VAL A C 1
ATOM 1226 O O . VAL A 1 169 ? -15.097 -1.352 9.823 1.00 93.31 169 VAL A O 1
ATOM 1229 N N . TYR A 1 170 ? -13.377 -0.403 10.910 1.00 93.00 170 TYR A N 1
ATOM 1230 C CA . TYR A 1 170 ? -13.442 0.891 10.243 1.00 93.00 170 TYR A CA 1
ATOM 1231 C C . TYR A 1 170 ? -12.432 0.899 9.099 1.00 93.00 170 TYR A C 1
ATOM 1233 O O . TYR A 1 170 ? -11.226 0.898 9.334 1.00 93.00 170 TYR A O 1
ATOM 1241 N N . VAL A 1 171 ? -12.913 0.893 7.860 1.00 93.38 171 VAL A N 1
ATOM 1242 C CA . VAL A 1 171 ? -12.079 1.035 6.665 1.00 93.38 171 VAL A CA 1
ATOM 1243 C C . VAL A 1 171 ? -12.051 2.510 6.291 1.00 93.38 171 VAL A C 1
ATOM 1245 O O . VAL A 1 171 ? -13.011 3.035 5.729 1.00 93.38 171 VAL A O 1
ATOM 1248 N N . TYR A 1 172 ? -10.955 3.179 6.626 1.00 92.81 172 TYR A N 1
ATOM 1249 C CA . TYR A 1 172 ? -10.664 4.530 6.174 1.00 92.81 172 TYR A CA 1
ATOM 1250 C C . TYR A 1 172 ? -9.994 4.462 4.817 1.00 92.81 172 TYR A C 1
ATOM 1252 O O . TYR A 1 172 ? -9.033 3.718 4.659 1.00 92.81 172 TYR A O 1
ATOM 1260 N N . ARG A 1 173 ? -10.460 5.221 3.835 1.00 91.00 173 ARG A N 1
ATOM 1261 C CA . ARG A 1 173 ? -9.884 5.200 2.489 1.00 91.00 173 ARG A CA 1
ATOM 1262 C C . ARG A 1 173 ? -9.230 6.539 2.213 1.00 91.00 173 ARG A C 1
ATOM 1264 O O . ARG A 1 173 ? -9.884 7.570 2.327 1.00 91.00 173 ARG A O 1
ATOM 1271 N N . LEU A 1 174 ? -7.949 6.511 1.863 1.00 91.00 174 LEU A N 1
ATOM 1272 C CA . LEU A 1 174 ? -7.224 7.683 1.400 1.00 91.00 174 LEU A CA 1
ATOM 1273 C C . LEU A 1 174 ? -7.306 7.755 -0.125 1.00 91.00 174 LEU A C 1
ATOM 1275 O O . LEU A 1 174 ? -6.708 6.937 -0.825 1.00 91.00 174 LEU A O 1
ATOM 1279 N N . PHE A 1 175 ? -8.046 8.743 -0.619 1.00 82.38 175 PHE A N 1
ATOM 1280 C CA . PHE A 1 175 ? -8.196 9.040 -2.036 1.00 82.38 175 PHE A CA 1
ATOM 1281 C C . PHE A 1 175 ? -7.434 10.293 -2.413 1.00 82.38 175 PHE A C 1
ATOM 1283 O O . PHE A 1 175 ? -7.622 11.356 -1.834 1.00 82.38 175 PHE A O 1
ATOM 1290 N N . TRP A 1 176 ? -6.625 10.185 -3.450 1.00 81.12 176 TRP A N 1
ATOM 1291 C CA . TRP A 1 176 ? -5.941 11.319 -4.064 1.00 81.12 176 TRP A CA 1
ATOM 1292 C C . TRP A 1 176 ? -6.075 11.314 -5.581 1.00 81.12 176 TRP A C 1
ATOM 1294 O O . TRP A 1 176 ? -5.527 12.190 -6.229 1.00 81.12 176 TRP A O 1
ATOM 1304 N N . ASP A 1 177 ? -6.801 10.346 -6.146 1.00 71.19 177 ASP A N 1
ATOM 1305 C CA . ASP A 1 177 ? -6.785 10.054 -7.580 1.00 71.19 177 ASP A CA 1
ATOM 1306 C C . ASP A 1 177 ? -7.223 11.264 -8.405 1.00 71.19 177 ASP A C 1
ATOM 1308 O O . ASP A 1 177 ? -6.491 11.705 -9.271 1.00 71.19 177 ASP A O 1
ATOM 1312 N N . LYS A 1 178 ? -8.339 11.914 -8.046 1.00 70.62 178 LYS A N 1
ATOM 1313 C CA . LYS A 1 178 ? -8.786 13.141 -8.723 1.00 70.62 178 LYS A CA 1
ATOM 1314 C C . LYS A 1 178 ? -7.739 14.249 -8.654 1.00 70.62 178 LYS A C 1
ATOM 1316 O O . LYS A 1 178 ? -7.428 14.878 -9.655 1.00 70.62 178 LYS A O 1
ATOM 1321 N N . THR A 1 179 ? -7.205 14.496 -7.465 1.00 74.81 179 THR A N 1
ATOM 1322 C CA . THR A 1 179 ? -6.195 15.529 -7.252 1.00 74.81 179 THR A CA 1
ATOM 1323 C C . THR A 1 179 ? -4.929 15.232 -8.050 1.00 74.81 179 THR A C 1
ATOM 1325 O O . THR A 1 179 ? -4.383 16.131 -8.677 1.00 74.81 179 THR A O 1
ATOM 1328 N N . LEU A 1 180 ? -4.457 13.987 -8.040 1.00 79.44 180 LEU A N 1
ATOM 1329 C CA . LEU A 1 180 ? -3.227 13.584 -8.710 1.00 79.44 180 LEU A CA 1
ATOM 1330 C C . LEU A 1 180 ? -3.404 13.500 -10.222 1.00 79.44 180 LEU A C 1
ATOM 1332 O O . LEU A 1 180 ? -2.637 14.124 -10.950 1.00 79.44 180 LEU A O 1
ATOM 1336 N N . TRP A 1 181 ? -4.475 12.873 -10.687 1.00 79.69 181 TRP A N 1
ATOM 1337 C CA . TRP A 1 181 ? -4.835 12.834 -12.093 1.00 79.69 181 TRP A CA 1
ATOM 1338 C C . TRP A 1 181 ? -5.091 14.235 -12.653 1.00 79.69 181 TRP A C 1
ATOM 1340 O O . TRP A 1 181 ? -4.333 14.697 -13.500 1.00 79.69 181 TRP A O 1
ATOM 1350 N N . ASP A 1 182 ? -6.098 14.963 -12.159 1.00 77.00 182 ASP A N 1
ATOM 1351 C CA . ASP A 1 182 ? -6.529 16.226 -12.774 1.00 77.00 182 ASP A CA 1
ATOM 1352 C C . ASP A 1 182 ? -5.475 17.329 -12.631 1.00 77.00 182 ASP A C 1
ATOM 1354 O O . ASP A 1 182 ? -5.243 18.097 -13.571 1.00 77.00 182 ASP A O 1
ATOM 1358 N N . ALA A 1 183 ? -4.852 17.446 -11.451 1.00 78.50 183 ALA A N 1
ATOM 1359 C CA . ALA A 1 183 ? -3.904 18.525 -11.213 1.00 78.50 183 ALA A CA 1
ATOM 1360 C C . ALA A 1 183 ? -2.519 18.189 -11.767 1.00 78.50 183 ALA A C 1
ATOM 1362 O O . ALA A 1 183 ? -1.875 19.078 -12.321 1.00 78.50 183 ALA A O 1
ATOM 1363 N N . PHE A 1 184 ? -2.056 16.942 -11.640 1.00 82.75 184 PHE A N 1
ATOM 1364 C CA . PHE A 1 184 ? -0.643 16.628 -11.834 1.00 82.75 184 PHE A CA 1
ATOM 1365 C C . PHE A 1 184 ? -0.322 15.724 -13.022 1.00 82.75 184 PHE A C 1
ATOM 1367 O O . PHE A 1 184 ? 0.727 15.940 -13.615 1.00 82.75 184 PHE A O 1
ATOM 1374 N N . GLU A 1 185 ? -1.165 14.770 -13.414 1.00 85.06 185 GLU A N 1
ATOM 1375 C CA . GLU A 1 185 ? -0.837 13.823 -14.497 1.00 85.06 185 GLU A CA 1
ATOM 1376 C C . GLU A 1 185 ? -1.503 14.185 -15.826 1.00 85.06 185 GLU A C 1
ATOM 1378 O O . GLU A 1 185 ? -0.837 14.250 -16.865 1.00 85.06 185 GLU A O 1
ATOM 1383 N N . TRP A 1 186 ? -2.794 14.523 -15.794 1.00 81.94 186 TRP A N 1
ATOM 1384 C CA . TRP A 1 186 ? -3.587 14.937 -16.950 1.00 81.94 186 TRP A CA 1
ATOM 1385 C C . TRP A 1 186 ? -2.907 16.018 -17.806 1.00 81.94 186 TRP A C 1
ATOM 1387 O O . TRP A 1 186 ? -2.903 15.874 -19.031 1.00 81.94 186 TRP A O 1
ATOM 1397 N N . PRO A 1 187 ? -2.257 17.058 -17.233 1.00 83.94 187 PRO A N 1
ATOM 1398 C CA . PRO A 1 187 ? -1.518 18.044 -18.021 1.00 83.94 187 PRO A CA 1
ATOM 1399 C C . PRO A 1 187 ? -0.423 17.475 -18.931 1.00 83.94 187 PRO A C 1
ATOM 1401 O O . PRO A 1 187 ? -0.092 18.122 -19.923 1.00 83.94 187 PRO A O 1
ATOM 1404 N N . PHE A 1 188 ? 0.152 16.318 -18.593 1.00 85.31 188 PHE A N 1
ATOM 1405 C CA . PHE A 1 188 ? 1.297 15.734 -19.295 1.00 85.31 188 PHE A CA 1
ATOM 1406 C C . PHE A 1 188 ? 0.921 14.542 -20.166 1.00 85.31 188 PHE A C 1
ATOM 1408 O O . PHE A 1 188 ? 1.510 14.372 -21.228 1.00 85.31 188 PHE A O 1
ATOM 1415 N N . VAL A 1 189 ? -0.030 13.710 -19.733 1.00 84.25 189 VAL A N 1
ATOM 1416 C CA . VAL A 1 189 ? -0.383 12.460 -20.436 1.00 84.25 189 VAL A CA 1
ATOM 1417 C C . VAL A 1 189 ? -1.847 12.376 -20.858 1.00 84.25 189 VAL A C 1
ATOM 1419 O O . VAL A 1 189 ? -2.193 11.534 -21.684 1.00 84.25 189 VAL A O 1
ATOM 1422 N N . GLY A 1 190 ? -2.698 13.282 -20.371 1.00 77.75 190 GLY A N 1
ATOM 1423 C CA . GLY A 1 190 ? -4.143 13.255 -20.604 1.00 77.75 190 GLY A CA 1
ATOM 1424 C C . GLY A 1 190 ? -4.564 13.447 -22.061 1.00 77.75 190 GLY A C 1
ATOM 1425 O O . GLY A 1 190 ? -5.609 12.950 -22.475 1.00 77.75 190 GLY A O 1
ATOM 1426 N N . TYR A 1 191 ? -3.727 14.090 -22.882 1.00 74.50 191 TYR A N 1
ATOM 1427 C CA . TYR A 1 191 ? -3.978 14.231 -24.323 1.00 74.50 191 TYR A CA 1
ATOM 1428 C C . TYR A 1 191 ? -4.066 12.873 -25.042 1.00 74.50 191 TYR A C 1
ATOM 1430 O O . TYR A 1 191 ? -4.704 12.762 -26.087 1.00 74.50 191 TYR A O 1
ATOM 1438 N N . ASP A 1 192 ? -3.439 11.828 -24.491 1.00 71.12 192 ASP A N 1
ATOM 1439 C CA . ASP A 1 192 ? -3.496 10.473 -25.043 1.00 71.12 192 ASP A CA 1
ATOM 1440 C C . ASP A 1 192 ? -4.790 9.731 -24.648 1.00 71.12 192 ASP A C 1
ATOM 1442 O O . ASP A 1 192 ? -5.132 8.722 -25.269 1.00 71.12 192 ASP A O 1
ATOM 1446 N N . ASP A 1 193 ? -5.523 10.264 -23.660 1.00 67.19 193 ASP A N 1
ATOM 1447 C CA . ASP A 1 193 ? -6.769 9.729 -23.096 1.00 67.19 193 ASP A CA 1
ATOM 1448 C C . ASP A 1 193 ? -8.023 10.553 -23.424 1.00 67.19 193 ASP A C 1
ATOM 1450 O O . ASP A 1 193 ? -9.133 10.110 -23.112 1.00 67.19 193 ASP A O 1
ATOM 1454 N N . ASN A 1 194 ? -7.904 11.709 -24.097 1.00 60.47 194 ASN A N 1
ATOM 1455 C CA . ASN A 1 194 ? -9.031 12.605 -24.406 1.00 60.47 194 ASN A CA 1
ATOM 1456 C C . ASN A 1 194 ? -9.967 12.089 -25.526 1.00 60.47 194 ASN A C 1
ATOM 1458 O O . ASN A 1 194 ? -10.375 12.794 -26.445 1.00 60.47 194 ASN A O 1
ATOM 1462 N N . TRP A 1 195 ? -10.349 10.817 -25.442 1.00 53.31 195 TRP A N 1
ATOM 1463 C CA . TRP A 1 195 ? -11.291 10.138 -26.327 1.00 53.31 195 TRP A CA 1
ATOM 1464 C C . TRP A 1 195 ? -12.714 10.732 -26.266 1.00 53.31 195 TRP A C 1
ATOM 1466 O O . TRP A 1 195 ? -13.469 10.665 -27.248 1.00 53.31 195 TRP A O 1
ATOM 1476 N N . TYR A 1 196 ? -13.102 11.297 -25.117 1.00 51.06 196 TYR A N 1
ATOM 1477 C CA . TYR A 1 196 ? -14.510 11.562 -24.817 1.00 51.06 196 TYR A CA 1
ATOM 1478 C C . TYR A 1 196 ? -15.019 12.940 -25.260 1.00 51.06 196 TYR A C 1
ATOM 1480 O O . TYR A 1 196 ? -16.172 13.016 -25.686 1.00 51.06 196 TYR A O 1
ATOM 1488 N N . ASN A 1 197 ? -14.198 13.998 -25.227 1.00 49.94 197 ASN A N 1
ATOM 1489 C CA . ASN A 1 197 ? -14.743 15.363 -25.177 1.00 49.94 197 ASN A CA 1
ATOM 1490 C C . ASN A 1 197 ? -14.493 16.253 -26.404 1.00 49.94 197 ASN A C 1
ATOM 1492 O O . ASN A 1 197 ? -15.224 17.230 -26.552 1.00 49.94 197 ASN A O 1
ATOM 1496 N N . ASP A 1 198 ? -13.564 15.920 -27.310 1.00 53.88 198 ASP A N 1
ATOM 1497 C CA . ASP A 1 198 ? -13.322 16.740 -28.507 1.00 53.88 198 ASP A CA 1
ATOM 1498 C C . ASP A 1 198 ? -13.237 15.903 -29.807 1.00 53.88 198 ASP A C 1
ATOM 1500 O O . ASP A 1 198 ? -12.290 15.137 -30.010 1.00 53.88 198 ASP A O 1
ATOM 1504 N N . PRO A 1 199 ? -14.227 16.012 -30.716 1.00 57.47 199 PRO A N 1
ATOM 1505 C CA . PRO A 1 199 ? -14.197 15.370 -32.030 1.00 57.47 199 PRO A CA 1
ATOM 1506 C C . PRO A 1 199 ? -13.031 15.799 -32.935 1.00 57.47 199 PRO A C 1
ATOM 1508 O O . PRO A 1 199 ? -12.696 15.047 -33.855 1.00 57.47 199 PRO A O 1
ATOM 1511 N N . GLU A 1 200 ? -12.439 16.979 -32.730 1.00 58.47 200 GLU A N 1
ATOM 1512 C CA . GLU A 1 200 ? -11.299 17.472 -33.511 1.00 58.47 200 GLU A CA 1
ATOM 1513 C C . GLU A 1 200 ? -9.980 16.848 -33.035 1.00 58.47 200 GLU A C 1
ATOM 1515 O O . GLU A 1 200 ? -9.200 16.387 -33.870 1.00 58.47 200 GLU A O 1
ATOM 1520 N N . GLU A 1 201 ? -9.785 16.684 -31.721 1.00 53.84 201 GLU A N 1
ATOM 1521 C CA . GLU A 1 201 ? -8.608 16.003 -31.146 1.00 53.84 201 GLU A CA 1
ATOM 1522 C C . GLU A 1 201 ? -8.585 14.486 -31.421 1.00 53.84 201 GLU A C 1
ATOM 1524 O O . GLU A 1 201 ? -7.531 13.845 -31.384 1.00 53.84 201 GLU A O 1
ATOM 1529 N N . ARG A 1 202 ? -9.728 13.888 -31.795 1.00 53.62 202 ARG A N 1
ATOM 1530 C CA . ARG A 1 202 ? -9.801 12.475 -32.222 1.00 53.62 202 ARG A CA 1
ATOM 1531 C C . ARG A 1 202 ? -8.958 12.157 -33.459 1.00 53.62 202 ARG A C 1
ATOM 1533 O O . ARG A 1 202 ? -8.741 10.976 -33.724 1.00 53.62 202 ARG A O 1
ATOM 1540 N N . ARG A 1 203 ? -8.524 13.149 -34.243 1.00 52.72 203 ARG A N 1
ATOM 1541 C CA . ARG A 1 203 ? -7.858 12.907 -35.535 1.00 52.72 203 ARG A CA 1
ATOM 1542 C C . ARG A 1 203 ? -6.416 12.410 -35.411 1.00 52.72 203 ARG A C 1
ATOM 1544 O O . ARG A 1 203 ? -5.983 11.684 -36.303 1.00 52.72 203 ARG A O 1
ATOM 1551 N N . ASP A 1 204 ? -5.724 12.696 -34.304 1.00 55.69 204 ASP A N 1
ATOM 1552 C CA . ASP A 1 204 ? -4.254 12.673 -34.327 1.00 55.69 204 ASP A CA 1
ATOM 1553 C C . ASP A 1 204 ? -3.552 11.591 -33.476 1.00 55.69 204 ASP A C 1
ATOM 1555 O O . ASP A 1 204 ? -2.346 11.425 -33.642 1.00 55.69 204 ASP A O 1
ATOM 1559 N N . SER A 1 205 ? -4.220 10.790 -32.619 1.00 56.22 205 SER A N 1
ATOM 1560 C CA . SER A 1 205 ? -3.472 9.780 -31.819 1.00 56.22 205 SER A CA 1
ATOM 1561 C C . SER A 1 205 ? -4.178 8.444 -31.497 1.00 56.22 205 SER A C 1
ATOM 1563 O O . SER A 1 205 ? -3.624 7.390 -31.831 1.00 56.22 205 SER A O 1
ATOM 1565 N N . PRO A 1 206 ? -5.391 8.393 -30.905 1.00 55.00 206 PRO A N 1
ATOM 1566 C CA . PRO A 1 206 ? -5.973 7.118 -30.456 1.00 55.00 206 PRO A CA 1
ATOM 1567 C C . PRO A 1 206 ? -6.475 6.157 -31.559 1.00 55.00 206 PRO A C 1
ATOM 1569 O O . PRO A 1 206 ? -6.239 4.954 -31.422 1.00 55.00 206 PRO A O 1
ATOM 1572 N N . PRO A 1 207 ? -7.135 6.607 -32.653 1.00 59.56 207 PRO A N 1
ATOM 1573 C CA . PRO A 1 207 ? -7.644 5.699 -33.688 1.00 59.56 207 PRO A CA 1
ATOM 1574 C C . PRO A 1 207 ? -6.563 5.190 -34.655 1.00 59.56 207 PRO A C 1
ATOM 1576 O O . PRO A 1 207 ? -6.833 4.284 -35.438 1.00 59.56 207 PRO A O 1
ATOM 1579 N N . LEU A 1 208 ? -5.344 5.743 -34.602 1.00 66.25 208 LEU A N 1
ATOM 1580 C CA . LEU A 1 208 ? -4.202 5.267 -35.393 1.00 66.25 208 LEU A CA 1
ATOM 1581 C C . LEU A 1 208 ? -3.548 4.013 -34.794 1.00 66.25 208 LEU A C 1
ATOM 1583 O O . LEU A 1 208 ? -2.832 3.291 -35.488 1.00 66.25 208 LEU A O 1
ATOM 1587 N N . ARG A 1 209 ? -3.771 3.741 -33.504 1.00 75.38 209 ARG A N 1
ATOM 1588 C CA . ARG A 1 209 ? -3.240 2.557 -32.823 1.00 75.38 209 ARG A CA 1
ATOM 1589 C C . ARG A 1 209 ? -4.201 1.382 -32.971 1.00 75.38 209 ARG A C 1
ATOM 1591 O O . ARG A 1 209 ? -5.417 1.538 -32.897 1.00 75.38 209 ARG A O 1
ATOM 1598 N N . ALA A 1 210 ? -3.640 0.180 -33.112 1.00 78.94 210 ALA A N 1
ATOM 1599 C CA . ALA A 1 210 ? -4.416 -1.050 -32.988 1.00 78.94 210 ALA A CA 1
ATOM 1600 C C . ALA A 1 210 ? -5.151 -1.073 -31.635 1.00 78.94 210 ALA A C 1
ATOM 1602 O O . ALA A 1 210 ? -4.578 -0.670 -30.622 1.00 78.94 210 ALA A O 1
ATOM 1603 N N . ALA A 1 211 ? -6.400 -1.549 -31.615 1.00 76.12 211 ALA A N 1
ATOM 1604 C CA . ALA A 1 211 ? -7.276 -1.470 -30.441 1.00 76.12 211 ALA A CA 1
ATOM 1605 C C . ALA A 1 211 ? -6.636 -2.055 -29.168 1.00 76.12 211 ALA A C 1
ATOM 1607 O O . ALA A 1 211 ? -6.684 -1.425 -28.110 1.00 76.12 211 ALA A O 1
ATOM 1608 N N . ASP A 1 212 ? -5.965 -3.203 -29.288 1.00 76.81 212 ASP A N 1
ATOM 1609 C CA . ASP A 1 212 ? -5.287 -3.852 -28.163 1.00 76.81 212 ASP A CA 1
ATOM 1610 C C . ASP A 1 212 ? -4.066 -3.059 -27.686 1.00 76.81 212 ASP A C 1
ATOM 1612 O O . ASP A 1 212 ? -3.855 -2.930 -26.484 1.00 76.81 212 ASP A O 1
ATOM 1616 N N . ASN A 1 213 ? -3.313 -2.434 -28.597 1.00 80.38 213 ASN A N 1
ATOM 1617 C CA . ASN A 1 213 ? -2.198 -1.558 -28.231 1.00 80.38 213 ASN A CA 1
ATOM 1618 C C . ASN A 1 213 ? -2.694 -0.299 -27.515 1.00 80.38 213 ASN A C 1
ATOM 1620 O O . ASN A 1 213 ? -2.080 0.127 -26.542 1.00 80.38 213 ASN A O 1
ATOM 1624 N N . SER A 1 214 ? -3.807 0.289 -27.964 1.00 77.88 214 SER A N 1
ATOM 1625 C CA . SER A 1 214 ? -4.447 1.411 -27.268 1.00 77.88 214 SER A CA 1
ATOM 1626 C C . SER A 1 214 ? -4.909 1.009 -25.874 1.00 77.88 214 SER A C 1
ATOM 1628 O O . SER A 1 214 ? -4.680 1.743 -24.916 1.00 77.88 214 SER A O 1
ATOM 1630 N N . ARG A 1 215 ? -5.531 -0.169 -25.740 1.00 76.62 215 ARG A N 1
ATOM 1631 C CA . ARG A 1 215 ? -5.954 -0.694 -24.440 1.00 76.62 215 ARG A CA 1
ATOM 1632 C C . ARG A 1 215 ? -4.747 -0.913 -23.524 1.00 76.62 215 ARG A C 1
ATOM 1634 O O . ARG A 1 215 ? -4.732 -0.363 -22.431 1.00 76.62 215 ARG A O 1
ATOM 1641 N N . LEU A 1 216 ? -3.724 -1.638 -23.979 1.00 78.62 216 LEU A N 1
ATOM 1642 C CA . LEU A 1 216 ? -2.505 -1.914 -23.211 1.00 78.62 216 LEU A CA 1
ATOM 1643 C C . LEU A 1 216 ? -1.744 -0.642 -22.837 1.00 78.62 216 LEU A C 1
ATOM 1645 O O . LEU A 1 216 ? -1.306 -0.526 -21.698 1.00 78.62 216 LEU A O 1
ATOM 1649 N N . LYS A 1 217 ? -1.616 0.328 -23.752 1.00 81.94 217 LYS A N 1
ATOM 1650 C CA . LYS A 1 217 ? -0.944 1.599 -23.462 1.00 81.94 217 LYS A CA 1
ATOM 1651 C C . LYS A 1 217 ? -1.650 2.354 -22.343 1.00 81.94 217 LYS A C 1
ATOM 1653 O O . LYS A 1 217 ? -0.986 2.749 -21.392 1.00 81.94 217 LYS A O 1
ATOM 1658 N N . ARG A 1 218 ? -2.974 2.507 -22.430 1.00 77.31 218 ARG A N 1
ATOM 1659 C CA . ARG A 1 218 ? -3.747 3.172 -21.375 1.00 77.31 218 ARG A CA 1
ATOM 1660 C C . ARG A 1 218 ? -3.589 2.455 -20.041 1.00 77.31 218 ARG A C 1
ATOM 1662 O O . ARG A 1 218 ? -3.193 3.078 -19.070 1.00 77.31 218 ARG A O 1
ATOM 1669 N N . MET A 1 219 ? -3.818 1.140 -20.021 1.00 74.88 219 MET A N 1
ATOM 1670 C CA . MET A 1 219 ? -3.764 0.354 -18.784 1.00 74.88 219 MET A CA 1
ATOM 1671 C C . MET A 1 219 ? -2.372 0.373 -18.140 1.00 74.88 219 MET A C 1
ATOM 1673 O O . MET A 1 219 ? -2.248 0.661 -16.961 1.00 74.88 219 MET A O 1
ATOM 1677 N N . VAL A 1 220 ? -1.317 0.069 -18.899 1.00 78.94 220 VAL A N 1
ATOM 1678 C CA . VAL A 1 220 ? 0.024 -0.140 -18.329 1.00 78.94 220 VAL A CA 1
ATOM 1679 C C . VAL A 1 220 ? 0.786 1.170 -18.179 1.00 78.94 220 VAL A C 1
ATOM 1681 O O . VAL A 1 220 ? 1.438 1.395 -17.164 1.00 78.94 220 VAL A O 1
ATOM 1684 N N . VAL A 1 221 ? 0.753 2.024 -19.202 1.00 82.19 221 VAL A N 1
ATOM 1685 C CA . VAL A 1 221 ? 1.574 3.237 -19.228 1.00 82.19 221 VAL A CA 1
ATOM 1686 C C . VAL A 1 221 ? 0.834 4.371 -18.544 1.00 82.19 221 VAL A C 1
ATOM 1688 O O . VAL A 1 221 ? 1.331 4.877 -17.544 1.00 82.19 221 VAL A O 1
ATOM 1691 N N . THR A 1 222 ? -0.334 4.741 -19.069 1.00 78.81 222 THR A N 1
ATOM 1692 C CA . THR A 1 222 ? -1.041 5.967 -18.673 1.00 78.81 222 THR A CA 1
ATOM 1693 C C . THR A 1 222 ? -1.687 5.899 -17.293 1.00 78.81 222 THR A C 1
ATOM 1695 O O . THR A 1 222 ? -1.846 6.931 -16.663 1.00 78.81 222 THR A O 1
ATOM 1698 N N . TYR A 1 223 ? -2.059 4.704 -16.837 1.00 74.38 223 TYR A N 1
ATOM 1699 C CA . TYR A 1 223 ? -2.717 4.479 -15.547 1.00 74.38 223 TYR A CA 1
ATOM 1700 C C . TYR A 1 223 ? -1.904 3.582 -14.604 1.00 74.38 223 TYR A C 1
ATOM 1702 O O . TYR A 1 223 ? -2.445 3.026 -13.650 1.00 74.38 223 TYR A O 1
ATOM 1710 N N . GLY A 1 224 ? -0.621 3.371 -14.908 1.00 76.50 224 GLY A N 1
ATOM 1711 C CA . GLY A 1 224 ? 0.259 2.528 -14.100 1.00 76.50 224 GLY A CA 1
ATOM 1712 C C . GLY A 1 224 ? 1.651 3.125 -13.929 1.00 76.50 224 GLY A C 1
ATOM 1713 O O . GLY A 1 224 ? 2.093 3.390 -12.813 1.00 76.50 224 GLY A O 1
ATOM 1714 N N . LEU A 1 225 ? 2.382 3.329 -15.028 1.00 83.81 225 LEU A N 1
ATOM 1715 C CA . LEU A 1 225 ? 3.765 3.826 -14.968 1.00 83.81 225 LEU A CA 1
ATOM 1716 C C . LEU A 1 225 ? 3.869 5.343 -14.751 1.00 83.81 225 LEU A C 1
ATOM 1718 O O . LEU A 1 225 ? 4.875 5.810 -14.215 1.00 83.81 225 LEU A O 1
ATOM 1722 N N . THR A 1 226 ? 2.862 6.110 -15.157 1.00 83.94 226 THR A N 1
ATOM 1723 C CA . THR A 1 226 ? 2.749 7.558 -14.903 1.00 83.94 226 THR A CA 1
ATOM 1724 C C . THR A 1 226 ? 2.782 7.880 -13.423 1.00 83.94 226 THR A C 1
ATOM 1726 O O . THR A 1 226 ? 3.551 8.742 -13.007 1.00 83.94 226 THR A O 1
ATOM 1729 N N . ASP A 1 227 ? 2.048 7.117 -12.627 1.00 84.06 227 ASP A N 1
ATOM 1730 C CA . ASP A 1 227 ? 1.935 7.292 -11.187 1.00 84.06 227 ASP A CA 1
ATOM 1731 C C . ASP A 1 227 ? 3.291 7.072 -10.516 1.00 84.06 227 ASP A C 1
ATOM 1733 O O . ASP A 1 227 ? 3.731 7.832 -9.650 1.00 84.06 227 ASP A O 1
ATOM 1737 N N . ALA A 1 228 ? 3.999 6.027 -10.956 1.00 87.38 228 ALA A N 1
ATOM 1738 C CA . ALA A 1 228 ? 5.350 5.739 -10.507 1.00 87.38 228 ALA A CA 1
ATOM 1739 C C . ALA A 1 228 ? 6.307 6.882 -10.882 1.00 87.38 228 ALA A C 1
ATOM 1741 O O . ALA A 1 228 ? 7.118 7.302 -10.053 1.00 87.38 228 ALA A O 1
ATOM 1742 N N . ALA A 1 229 ? 6.201 7.423 -12.101 1.00 88.75 229 ALA A N 1
ATOM 1743 C CA . ALA A 1 229 ? 7.000 8.564 -12.543 1.00 88.75 229 ALA A CA 1
ATOM 1744 C C . ALA A 1 229 ? 6.707 9.829 -11.719 1.00 88.75 229 ALA A C 1
ATOM 1746 O O . ALA A 1 229 ? 7.642 10.492 -11.262 1.00 88.75 229 ALA A O 1
ATOM 1747 N N . ALA A 1 230 ? 5.430 10.123 -11.461 1.00 87.69 230 ALA A N 1
ATOM 1748 C CA . ALA A 1 230 ? 4.996 11.220 -10.607 1.00 87.69 230 ALA A CA 1
ATOM 1749 C C . ALA A 1 230 ? 5.570 11.063 -9.191 1.00 87.69 230 ALA A C 1
ATOM 1751 O O . ALA A 1 230 ? 6.214 11.979 -8.668 1.00 87.69 230 ALA A O 1
ATOM 1752 N N . TYR A 1 231 ? 5.432 9.874 -8.601 1.00 90.31 231 TYR A N 1
ATOM 1753 C CA . TYR A 1 231 ? 5.940 9.566 -7.267 1.00 90.31 231 TYR A CA 1
ATOM 1754 C C . TYR A 1 231 ? 7.459 9.730 -7.137 1.00 90.31 231 TYR A C 1
ATOM 1756 O O . TYR A 1 231 ? 7.942 10.222 -6.117 1.00 90.31 231 TYR A O 1
ATOM 1764 N N . MET A 1 232 ? 8.231 9.347 -8.158 1.00 89.50 232 MET A N 1
ATOM 1765 C CA . MET A 1 232 ? 9.688 9.531 -8.156 1.00 89.50 232 MET A CA 1
ATOM 1766 C C . MET A 1 232 ? 10.106 11.011 -8.212 1.00 89.50 232 MET A C 1
ATOM 1768 O O . MET A 1 232 ? 11.235 11.345 -7.852 1.00 89.50 232 MET A O 1
ATOM 1772 N N . GLY A 1 233 ? 9.210 11.908 -8.632 1.00 88.00 233 GLY A N 1
ATOM 1773 C CA . GLY A 1 233 ? 9.421 13.352 -8.628 1.00 88.00 233 GLY A CA 1
ATOM 1774 C C . GLY A 1 233 ? 9.117 14.032 -7.285 1.00 88.00 233 GLY A C 1
ATOM 1775 O O . GLY A 1 233 ? 9.067 13.427 -6.213 1.00 88.00 233 GLY A O 1
ATOM 1776 N N . ARG A 1 234 ? 8.872 15.350 -7.336 1.00 87.00 234 ARG A N 1
ATOM 1777 C CA . ARG A 1 234 ? 8.524 16.160 -6.146 1.00 87.00 234 ARG A CA 1
ATOM 1778 C C . ARG A 1 234 ? 7.202 15.742 -5.499 1.00 87.00 234 ARG A C 1
ATOM 1780 O O . ARG A 1 234 ? 7.027 15.932 -4.295 1.00 87.00 234 ARG A O 1
ATOM 1787 N N . LEU A 1 235 ? 6.304 15.153 -6.285 1.00 88.19 235 LEU A N 1
ATOM 1788 C CA . LEU A 1 235 ? 4.994 14.693 -5.837 1.00 88.19 235 LEU A CA 1
ATOM 1789 C C . LEU A 1 235 ? 5.072 13.562 -4.824 1.00 88.19 235 LEU A C 1
ATOM 1791 O O . LEU A 1 235 ? 4.244 13.521 -3.917 1.00 88.19 235 LEU A O 1
ATOM 1795 N N . GLY A 1 236 ? 6.101 12.712 -4.888 1.00 90.62 236 GLY A N 1
ATOM 1796 C CA . GLY A 1 236 ? 6.255 11.634 -3.917 1.00 90.62 236 GLY A CA 1
ATOM 1797 C C . GLY A 1 236 ? 6.286 12.127 -2.477 1.00 90.62 236 GLY A C 1
ATOM 1798 O O . GLY A 1 236 ? 5.731 11.475 -1.598 1.00 90.62 236 GLY A O 1
ATOM 1799 N N . ARG A 1 237 ? 6.869 13.306 -2.216 1.00 90.56 237 ARG A N 1
ATOM 1800 C CA . ARG A 1 237 ? 6.847 13.897 -0.870 1.00 90.56 237 ARG A CA 1
ATOM 1801 C C . ARG A 1 237 ? 5.429 14.258 -0.429 1.00 90.56 237 ARG A C 1
ATOM 1803 O O . ARG A 1 237 ? 5.085 13.975 0.711 1.00 90.56 237 ARG A O 1
ATOM 1810 N N . LEU A 1 238 ? 4.624 14.850 -1.312 1.00 90.38 238 LEU A N 1
ATOM 1811 C CA . LEU A 1 238 ? 3.236 15.207 -1.001 1.00 90.38 238 LEU A CA 1
ATOM 1812 C C . LEU A 1 238 ? 2.396 13.952 -0.736 1.00 90.38 238 LEU A C 1
ATOM 1814 O O . LEU A 1 238 ? 1.627 13.918 0.216 1.00 90.38 238 LEU A O 1
ATOM 1818 N N . MET A 1 239 ? 2.596 12.886 -1.514 1.00 92.44 239 MET A N 1
ATOM 1819 C CA . MET A 1 239 ? 1.906 11.611 -1.288 1.00 92.44 239 MET A CA 1
ATOM 1820 C C . MET A 1 239 ? 2.293 10.978 0.056 1.00 92.44 239 MET A C 1
ATOM 1822 O O . MET A 1 239 ? 1.427 10.495 0.784 1.00 92.44 239 MET A O 1
ATOM 1826 N N . ARG A 1 240 ? 3.581 11.019 0.428 1.00 93.81 240 ARG A N 1
ATOM 1827 C CA . ARG A 1 240 ? 4.044 10.557 1.748 1.00 93.81 240 ARG A CA 1
ATOM 1828 C C . ARG A 1 240 ? 3.445 11.384 2.885 1.00 93.81 240 ARG A C 1
ATOM 1830 O O . ARG A 1 240 ? 2.972 10.808 3.861 1.00 93.81 240 ARG A O 1
ATOM 1837 N N . GLU A 1 241 ? 3.383 12.705 2.726 1.00 93.12 241 GLU A N 1
ATOM 1838 C CA . GLU A 1 241 ? 2.722 13.597 3.684 1.00 93.12 241 GLU A CA 1
ATOM 1839 C C . GLU A 1 241 ? 1.225 13.274 3.827 1.00 93.12 241 GLU A C 1
ATOM 1841 O O . GLU A 1 241 ? 0.699 13.268 4.940 1.00 93.12 241 GLU A O 1
ATOM 1846 N N . ALA A 1 242 ? 0.540 12.937 2.729 1.00 93.81 242 ALA A N 1
ATOM 1847 C CA . ALA A 1 242 ? -0.862 12.533 2.769 1.00 93.81 242 ALA A CA 1
ATOM 1848 C C . ALA A 1 242 ? -1.075 11.223 3.545 1.00 93.81 242 ALA A C 1
ATOM 1850 O O . ALA A 1 242 ? -1.981 11.143 4.376 1.00 93.81 242 ALA A O 1
ATOM 1851 N N . VAL A 1 243 ? -0.225 10.213 3.327 1.00 96.00 243 VAL A N 1
ATOM 1852 C CA . VAL A 1 243 ? -0.281 8.944 4.077 1.00 96.00 243 VAL A CA 1
ATOM 1853 C C . VAL A 1 243 ? 0.027 9.154 5.561 1.00 96.00 243 VAL A C 1
ATOM 1855 O O . VAL A 1 243 ? -0.647 8.565 6.409 1.00 96.00 243 VAL A O 1
ATOM 1858 N N . GLU A 1 244 ? 1.000 10.005 5.894 1.00 95.25 244 GLU A N 1
ATOM 1859 C CA . GLU A 1 244 ? 1.301 10.374 7.281 1.00 95.25 244 GLU A CA 1
ATOM 1860 C C . GLU A 1 244 ? 0.098 11.055 7.947 1.00 95.25 244 GLU A C 1
ATOM 1862 O O . GLU A 1 244 ? -0.365 10.606 9.000 1.00 95.25 244 GLU A O 1
ATOM 1867 N N . ALA A 1 245 ? -0.450 12.094 7.308 1.00 94.12 245 ALA A N 1
ATOM 1868 C CA . ALA A 1 245 ? -1.609 12.825 7.805 1.00 94.12 245 ALA A CA 1
ATOM 1869 C C . ALA A 1 245 ? -2.811 11.899 8.014 1.00 94.12 245 ALA A C 1
ATOM 1871 O O . ALA A 1 245 ? -3.454 11.957 9.064 1.00 94.12 245 ALA A O 1
ATOM 1872 N N . ALA A 1 246 ? -3.081 11.007 7.058 1.00 94.88 246 ALA A N 1
ATOM 1873 C CA . ALA A 1 246 ? -4.175 10.055 7.161 1.00 94.88 246 ALA A CA 1
ATOM 1874 C C . ALA A 1 246 ? -3.977 9.054 8.295 1.00 94.88 246 ALA A C 1
ATOM 1876 O O . ALA A 1 246 ? -4.888 8.843 9.092 1.00 94.88 246 ALA A O 1
ATOM 1877 N N . SER A 1 247 ? -2.776 8.493 8.423 1.00 95.25 247 SER A N 1
ATOM 1878 C CA . SER A 1 247 ? -2.454 7.556 9.502 1.00 95.25 247 SER A CA 1
ATOM 1879 C C . SER A 1 247 ? -2.645 8.208 10.870 1.00 95.25 247 SER A C 1
ATOM 1881 O O . SER A 1 247 ? -3.303 7.646 11.745 1.00 95.25 247 SER A O 1
ATOM 1883 N N . CYS A 1 248 ? -2.137 9.429 11.046 1.00 93.81 248 CYS A N 1
ATOM 1884 C CA . CYS A 1 248 ? -2.317 10.174 12.284 1.00 93.81 248 CYS A CA 1
ATOM 1885 C C . CYS A 1 248 ? -3.783 10.527 12.554 1.00 93.81 248 CYS A C 1
ATOM 1887 O O . CYS A 1 248 ? -4.233 10.351 13.683 1.00 93.81 248 CYS A O 1
ATOM 1889 N N . ALA A 1 249 ? -4.536 10.979 11.547 1.00 92.25 249 ALA A N 1
ATOM 1890 C CA . ALA A 1 249 ? -5.947 11.328 11.702 1.00 92.25 249 ALA A CA 1
ATOM 1891 C C . ALA A 1 249 ? -6.789 10.115 12.129 1.00 92.25 249 ALA A C 1
ATOM 1893 O O . ALA A 1 249 ? -7.574 10.216 13.070 1.00 92.25 249 ALA A O 1
ATOM 1894 N N . VAL A 1 250 ? -6.571 8.959 11.494 1.00 92.88 250 VAL A N 1
ATOM 1895 C CA . VAL A 1 250 ? -7.261 7.701 11.814 1.00 92.88 250 VAL A CA 1
ATOM 1896 C C . VAL A 1 250 ? -6.955 7.241 13.238 1.00 92.88 250 VAL A C 1
ATOM 1898 O O . VAL A 1 250 ? -7.864 6.897 13.990 1.00 92.88 250 VAL A O 1
ATOM 1901 N N . ILE A 1 251 ? -5.686 7.257 13.650 1.00 91.94 251 ILE A N 1
ATOM 1902 C CA . ILE A 1 251 ? -5.319 6.863 15.017 1.00 91.94 251 ILE A CA 1
ATOM 1903 C C . ILE A 1 251 ? -5.868 7.872 16.037 1.00 91.94 251 ILE A C 1
ATOM 1905 O O . ILE A 1 251 ? -6.342 7.477 17.103 1.00 91.94 251 ILE A O 1
ATOM 1909 N N . ALA A 1 252 ? -5.805 9.173 15.742 1.00 89.69 252 ALA A N 1
ATOM 1910 C CA . ALA A 1 252 ? -6.254 10.223 16.654 1.00 89.69 252 ALA A CA 1
ATOM 1911 C C . ALA A 1 252 ? -7.754 10.131 16.968 1.00 89.69 252 ALA A C 1
ATOM 1913 O O . ALA A 1 252 ? -8.129 10.292 18.130 1.00 89.69 252 ALA A O 1
ATOM 1914 N N . GLU A 1 253 ? -8.575 9.818 15.963 1.00 87.75 253 GLU A N 1
ATOM 1915 C CA . GLU A 1 253 ? -10.023 9.609 16.103 1.00 87.75 253 GLU A CA 1
ATOM 1916 C C . GLU A 1 253 ? -10.355 8.569 17.176 1.00 87.75 253 GLU A C 1
ATOM 1918 O O . GLU A 1 253 ? -11.161 8.794 18.074 1.00 87.75 253 GLU A O 1
ATOM 1923 N N . HIS A 1 254 ? -9.678 7.425 17.132 1.00 87.38 254 HIS A N 1
ATOM 1924 C CA . HIS A 1 254 ? -10.001 6.303 18.008 1.00 87.38 254 HIS A CA 1
ATOM 1925 C C . HIS A 1 254 ? -9.314 6.365 19.377 1.00 87.38 254 HIS A C 1
ATOM 1927 O O . HIS A 1 254 ? -9.717 5.668 20.306 1.00 87.38 254 HIS A O 1
ATOM 1933 N N . THR A 1 255 ? -8.290 7.207 19.521 1.00 82.06 255 THR A N 1
ATOM 1934 C CA . THR A 1 255 ? -7.548 7.408 20.778 1.00 82.06 255 THR A CA 1
ATOM 1935 C C . THR A 1 255 ? -8.048 8.620 21.572 1.00 82.06 255 THR A C 1
ATOM 1937 O O . THR A 1 255 ? -7.440 8.992 22.577 1.00 82.06 255 THR A O 1
ATOM 1940 N N . GLY A 1 256 ? -9.143 9.255 21.130 1.00 73.44 256 GLY A N 1
ATOM 1941 C CA . GLY A 1 256 ? -9.725 10.437 21.773 1.00 73.44 256 GLY A CA 1
ATOM 1942 C C . GLY A 1 256 ? -8.844 11.686 21.674 1.00 73.44 256 GLY A C 1
ATOM 1943 O O . GLY A 1 256 ? -8.994 12.613 22.466 1.00 73.44 256 GLY A O 1
ATOM 1944 N N . ALA A 1 257 ? -7.889 11.701 20.739 1.00 68.44 257 ALA A N 1
ATOM 1945 C CA . ALA A 1 257 ? -6.959 12.808 20.533 1.00 68.44 257 ALA A CA 1
ATOM 1946 C C . ALA A 1 257 ? -7.450 13.818 19.477 1.00 68.44 257 ALA A C 1
ATOM 1948 O O . ALA A 1 257 ? -6.926 14.930 19.418 1.00 68.44 257 ALA A O 1
ATOM 1949 N N . ALA A 1 258 ? -8.438 13.446 18.656 1.00 65.44 258 ALA A N 1
ATOM 1950 C CA . ALA A 1 258 ? -9.107 14.317 17.691 1.00 65.44 258 ALA A CA 1
ATOM 1951 C C . ALA A 1 258 ? -10.607 13.984 17.606 1.00 65.44 258 ALA A C 1
ATOM 1953 O O . ALA A 1 258 ? -10.981 12.828 17.758 1.00 65.44 258 ALA A O 1
ATOM 1954 N N . THR A 1 259 ? -11.439 14.996 17.338 1.00 64.38 259 THR A N 1
ATOM 1955 C CA . THR A 1 259 ? -12.902 14.890 17.151 1.00 64.38 259 THR A CA 1
ATOM 1956 C C . THR A 1 259 ? -13.336 15.147 15.709 1.00 64.38 259 THR A C 1
ATOM 1958 O O . THR A 1 259 ? -14.519 15.317 15.451 1.00 64.38 259 THR A O 1
ATOM 1961 N N . ARG A 1 260 ? -12.405 15.212 14.748 1.00 74.62 260 ARG A N 1
ATOM 1962 C CA . ARG A 1 260 ? -12.713 15.699 13.392 1.00 74.62 260 ARG A CA 1
ATOM 1963 C C . ARG A 1 260 ? -13.700 14.795 12.653 1.00 74.62 260 ARG A C 1
ATOM 1965 O O . ARG A 1 260 ? -14.627 15.304 12.037 1.00 74.62 260 ARG A O 1
ATOM 1972 N N . PHE A 1 261 ? -13.562 13.471 12.747 1.00 74.56 261 PHE A N 1
ATOM 1973 C CA . PHE A 1 261 ? -14.547 12.588 12.119 1.00 74.56 261 PHE A CA 1
ATOM 1974 C C . PHE A 1 261 ? -15.859 12.559 12.911 1.00 74.56 261 PHE A C 1
ATOM 1976 O O . PHE A 1 261 ? -16.917 12.547 12.294 1.00 74.56 261 PHE A O 1
ATOM 1983 N N . ALA A 1 262 ? -15.818 12.668 14.242 1.00 73.38 262 ALA A N 1
ATOM 1984 C CA . ALA A 1 262 ? -17.023 12.851 15.056 1.00 73.38 262 ALA A CA 1
ATOM 1985 C C . ALA A 1 262 ? -17.790 14.155 14.728 1.00 73.38 262 ALA A C 1
ATOM 1987 O O . ALA A 1 262 ? -19.020 14.175 14.723 1.00 73.38 262 ALA A O 1
ATOM 1988 N N . GLU A 1 263 ? -17.086 15.243 14.411 1.00 73.12 263 GLU A N 1
ATOM 1989 C CA . GLU A 1 263 ? -17.674 16.503 13.938 1.00 73.12 263 GLU A CA 1
ATOM 1990 C C . GLU A 1 263 ? -18.314 16.335 12.553 1.00 73.12 263 GLU A C 1
ATOM 1992 O O . GLU A 1 263 ? -19.412 16.844 12.319 1.00 73.12 263 GLU A O 1
ATOM 1997 N N . LEU A 1 264 ? -17.668 15.582 11.653 1.00 70.56 264 LEU A N 1
ATOM 1998 C CA . LEU A 1 264 ? -18.255 15.201 10.365 1.00 70.56 264 LEU A CA 1
ATOM 1999 C C . LEU A 1 264 ? -19.499 14.315 10.549 1.00 70.56 264 LEU A C 1
ATOM 2001 O O . LEU A 1 264 ? -20.488 14.518 9.849 1.00 70.56 264 LEU A O 1
ATOM 2005 N N . ASP A 1 265 ? -19.483 13.374 11.499 1.00 69.94 265 ASP A N 1
ATOM 2006 C CA . ASP A 1 265 ? -20.620 12.498 11.822 1.00 69.94 265 ASP A CA 1
ATOM 2007 C C . ASP A 1 265 ? -21.823 13.313 12.316 1.00 69.94 265 ASP A C 1
ATOM 2009 O O . ASP A 1 265 ? -22.943 13.133 11.831 1.00 69.94 265 ASP A O 1
ATOM 2013 N N . ALA A 1 266 ? -21.590 14.246 13.245 1.00 71.00 266 ALA A N 1
ATOM 2014 C CA . ALA A 1 266 ? -22.629 15.124 13.778 1.00 71.00 266 ALA A CA 1
ATOM 2015 C C . ALA A 1 266 ? -23.262 15.991 12.677 1.00 71.00 266 ALA A C 1
ATOM 2017 O O . ALA A 1 266 ? -24.484 16.113 12.606 1.00 71.00 266 ALA A O 1
ATOM 2018 N N . ALA A 1 267 ? -22.445 16.529 11.766 1.00 64.06 267 ALA A N 1
ATOM 2019 C CA . ALA A 1 267 ? -22.929 17.350 10.660 1.00 64.06 267 ALA A CA 1
ATOM 2020 C C . ALA A 1 267 ? -23.848 16.583 9.686 1.00 64.06 267 ALA A C 1
ATOM 2022 O O . ALA A 1 267 ? -24.778 17.177 9.140 1.00 64.06 267 ALA A O 1
ATOM 2023 N N . VAL A 1 268 ? -23.623 15.276 9.488 1.00 64.50 268 VAL A N 1
ATOM 2024 C CA . VAL A 1 268 ? -24.501 14.406 8.676 1.00 64.50 268 VAL A CA 1
ATOM 2025 C C . VAL A 1 268 ? -25.820 14.116 9.381 1.00 64.50 268 VAL A C 1
ATOM 2027 O O . VAL A 1 268 ? -26.875 14.143 8.746 1.00 64.50 268 VAL A O 1
ATOM 2030 N N . GLY A 1 269 ? -25.763 13.810 10.681 1.00 61.69 269 GLY A N 1
ATOM 2031 C CA . GLY A 1 269 ? -26.926 13.400 11.471 1.00 61.69 269 GLY A CA 1
ATOM 2032 C C . GLY A 1 269 ? -28.040 14.448 11.517 1.00 61.69 269 GLY A C 1
ATOM 2033 O O . GLY A 1 269 ? -29.216 14.090 11.507 1.00 61.69 269 GLY A O 1
ATOM 2034 N N . ASP A 1 270 ? -27.679 15.730 11.471 1.00 58.59 270 ASP A N 1
ATOM 2035 C CA . ASP A 1 270 ? -28.621 16.853 11.540 1.00 58.59 270 ASP A CA 1
ATOM 2036 C C . ASP A 1 270 ? -29.260 17.220 10.182 1.00 58.59 270 ASP A C 1
ATOM 2038 O O . ASP A 1 270 ? -29.918 18.255 10.053 1.00 58.59 270 ASP A O 1
ATOM 2042 N N . GLY A 1 271 ? -29.069 16.401 9.138 1.00 56.22 271 GLY A N 1
ATOM 2043 C CA . GLY A 1 271 ? -29.534 16.710 7.779 1.00 56.22 271 GLY A CA 1
ATOM 2044 C C . GLY A 1 271 ? -28.803 17.901 7.145 1.00 56.22 271 GLY A C 1
ATOM 2045 O O . GLY A 1 271 ? -29.276 18.469 6.158 1.00 56.22 271 GLY A O 1
ATOM 2046 N N . GLY A 1 272 ? -27.667 18.300 7.723 1.00 53.31 272 GLY A N 1
ATOM 2047 C CA . GLY A 1 272 ? -26.836 19.388 7.238 1.00 53.31 272 GLY A CA 1
ATOM 2048 C C . GLY A 1 272 ? -25.996 18.972 6.033 1.00 53.31 272 GLY A C 1
ATOM 2049 O O . GLY A 1 272 ? -25.448 17.873 5.969 1.00 53.31 272 GLY A O 1
ATOM 2050 N N . THR A 1 273 ? -25.828 19.886 5.077 1.00 52.81 273 THR A N 1
ATOM 2051 C CA . THR A 1 273 ? -24.719 19.819 4.120 1.00 52.81 273 THR A CA 1
ATOM 2052 C C . THR A 1 273 ? -23.444 20.114 4.904 1.00 52.81 273 THR A C 1
ATOM 2054 O O . THR A 1 273 ? -23.123 21.285 5.137 1.00 52.81 273 THR A O 1
ATOM 2057 N N . ALA A 1 274 ? -22.765 19.082 5.405 1.00 50.97 274 ALA A N 1
ATOM 2058 C CA . ALA A 1 274 ? -21.486 19.258 6.083 1.00 50.97 274 ALA A CA 1
ATOM 2059 C C . ALA A 1 274 ? -20.574 20.144 5.221 1.00 50.97 274 ALA A C 1
ATOM 2061 O O . ALA A 1 274 ? -20.466 19.945 4.009 1.00 50.97 274 ALA A O 1
ATOM 2062 N N . ARG A 1 275 ? -19.973 21.178 5.819 1.00 52.34 275 ARG A N 1
ATOM 2063 C CA . ARG A 1 275 ? -19.102 22.086 5.071 1.00 52.34 275 ARG A CA 1
ATOM 2064 C C . ARG A 1 275 ? -17.882 21.316 4.568 1.00 52.34 275 ARG A C 1
ATOM 2066 O O . ARG A 1 275 ? -17.195 20.656 5.340 1.00 52.34 275 ARG A O 1
ATOM 2073 N N . SER A 1 276 ? -17.589 21.470 3.279 1.00 53.16 276 SER A N 1
ATOM 2074 C CA . SER A 1 276 ? -16.408 20.922 2.598 1.00 53.16 276 SER A CA 1
ATOM 2075 C C . SER A 1 276 ? -15.086 21.586 3.025 1.00 53.16 276 SER A C 1
ATOM 2077 O O . SER A 1 276 ? -14.115 21.543 2.277 1.00 53.16 276 SER A O 1
ATOM 2079 N N . ASP A 1 277 ? -15.050 22.311 4.148 1.00 61.50 277 ASP A N 1
ATOM 2080 C CA . ASP A 1 277 ? -13.892 23.095 4.583 1.00 61.50 277 ASP A CA 1
ATOM 2081 C C . ASP A 1 277 ? -13.060 22.395 5.661 1.00 61.50 277 ASP A C 1
ATOM 2083 O O . ASP A 1 277 ? -12.010 22.921 6.042 1.00 61.50 277 ASP A O 1
ATOM 2087 N N . GLN A 1 278 ? -13.466 21.205 6.117 1.00 76.94 278 GLN A N 1
ATOM 2088 C CA . GLN A 1 278 ? -12.651 20.409 7.023 1.00 76.94 278 GLN A CA 1
ATOM 2089 C C . GLN A 1 278 ? -11.395 19.913 6.313 1.00 76.94 278 GLN A C 1
ATOM 2091 O O . GLN A 1 278 ? -11.442 19.093 5.396 1.00 76.94 278 GLN A O 1
ATOM 2096 N N . HIS A 1 279 ? -10.252 20.413 6.771 1.00 85.94 279 HIS A N 1
ATOM 2097 C CA . HIS A 1 279 ? -8.959 20.029 6.244 1.00 85.94 279 HIS A CA 1
ATOM 2098 C C . HIS A 1 279 ? -7.924 19.833 7.343 1.00 85.94 279 HIS A C 1
ATOM 2100 O O . HIS A 1 279 ? -8.018 20.414 8.427 1.00 85.94 279 HIS A O 1
ATOM 2106 N N . VAL A 1 280 ? -6.910 19.026 7.044 1.00 89.50 280 VAL A N 1
ATOM 2107 C CA . VAL A 1 280 ? -5.810 18.754 7.964 1.00 89.50 280 VAL A CA 1
ATOM 2108 C C . VAL A 1 280 ? -4.478 18.651 7.224 1.00 89.50 280 VAL A C 1
ATOM 2110 O O . VAL A 1 280 ? -4.411 18.149 6.105 1.00 89.50 280 VAL A O 1
ATOM 2113 N N . THR A 1 281 ? -3.404 19.119 7.852 1.00 91.81 281 THR A N 1
ATOM 2114 C CA . THR A 1 281 ? -2.020 18.825 7.444 1.00 91.81 281 THR A CA 1
ATOM 2115 C C . THR A 1 281 ? -1.445 17.684 8.283 1.00 91.81 281 THR A C 1
ATOM 2117 O O . THR A 1 281 ? -1.965 17.388 9.361 1.00 91.81 281 THR A O 1
ATOM 2120 N N . ALA A 1 282 ? -0.332 17.070 7.867 1.00 90.38 282 ALA A N 1
ATOM 2121 C CA . ALA A 1 282 ? 0.320 16.025 8.669 1.00 90.38 282 ALA A CA 1
ATOM 2122 C C . ALA A 1 282 ? 0.641 16.504 10.096 1.00 90.38 282 ALA A C 1
ATOM 2124 O O . ALA A 1 282 ? 0.276 15.858 11.079 1.00 90.38 282 ALA A O 1
ATOM 2125 N N . ALA A 1 283 ? 1.197 17.712 10.228 1.00 90.75 283 ALA A N 1
ATOM 2126 C CA . ALA A 1 283 ? 1.474 18.317 11.529 1.00 90.75 283 ALA A CA 1
ATOM 2127 C C . ALA A 1 283 ? 0.206 18.476 12.391 1.00 90.75 283 ALA A C 1
ATOM 2129 O O . ALA A 1 283 ? 0.228 18.171 13.581 1.00 90.75 283 ALA A O 1
ATOM 2130 N N . GLN A 1 284 ? -0.917 18.912 11.814 1.00 90.38 284 GLN A N 1
ATOM 2131 C CA . GLN A 1 284 ? -2.187 19.072 12.540 1.00 90.38 284 GLN A CA 1
ATOM 2132 C C . GLN A 1 284 ? -2.872 17.740 12.877 1.00 90.38 284 GLN A C 1
ATOM 2134 O O . GLN A 1 284 ? -3.650 17.673 13.832 1.00 90.38 284 GLN A O 1
ATOM 2139 N N . ALA A 1 285 ? -2.641 16.695 12.082 1.00 90.12 285 ALA A N 1
ATOM 2140 C CA . ALA A 1 285 ? -3.173 15.360 12.329 1.00 90.12 285 ALA A CA 1
ATOM 2141 C C . ALA A 1 285 ? -2.391 14.647 13.442 1.00 90.12 285 ALA A C 1
ATOM 2143 O O . ALA A 1 285 ? -2.989 13.994 14.293 1.00 90.12 285 ALA A O 1
ATOM 2144 N N . CYS A 1 286 ? -1.063 14.804 13.472 1.00 89.25 286 CYS A N 1
ATOM 2145 C CA . CYS A 1 286 ? -0.184 14.093 14.403 1.00 89.25 286 CYS A CA 1
ATOM 2146 C C . CYS A 1 286 ? 0.039 14.808 15.753 1.00 89.25 286 CYS A C 1
ATOM 2148 O O . CYS A 1 286 ? 0.752 14.284 16.606 1.00 89.25 286 CYS A O 1
ATOM 2150 N N . THR A 1 287 ? -0.542 15.994 15.979 1.00 83.75 287 THR A N 1
ATOM 2151 C CA . THR A 1 287 ? -0.347 16.801 17.208 1.00 83.75 287 THR A CA 1
ATOM 2152 C C . THR A 1 287 ? -1.410 16.584 18.293 1.00 83.75 287 THR A C 1
ATOM 2154 O O . THR A 1 287 ? -1.439 17.315 19.280 1.00 83.75 287 THR A O 1
ATOM 2157 N N . GLY A 1 288 ? -2.258 15.558 18.173 1.00 66.00 288 GLY A N 1
ATOM 2158 C CA . GLY A 1 288 ? -3.293 15.256 19.166 1.00 66.00 288 GLY A CA 1
ATOM 2159 C C . GLY A 1 288 ? -2.728 14.883 20.548 1.00 66.00 288 GLY A C 1
ATOM 2160 O O . GLY A 1 288 ? -2.098 13.836 20.730 1.00 66.00 288 GLY A O 1
ATOM 2161 N N . SER A 1 289 ? -2.984 15.711 21.563 1.00 54.25 289 SER A N 1
ATOM 2162 C CA . SER A 1 289 ? -2.638 15.458 22.968 1.00 54.25 289 SER A CA 1
ATOM 2163 C C . SER A 1 289 ? -3.778 14.753 23.711 1.00 54.25 289 SER A C 1
ATOM 2165 O O . SER A 1 289 ? -4.356 15.299 24.643 1.00 54.25 289 SER A O 1
ATOM 2167 N N . GLY A 1 290 ? -4.113 13.527 23.306 1.00 57.19 290 GLY A N 1
ATOM 2168 C CA . GLY A 1 290 ? -4.971 12.647 24.107 1.00 57.19 290 GLY A CA 1
ATOM 2169 C C . GLY A 1 290 ? -4.145 11.827 25.101 1.00 57.19 290 GLY A C 1
ATOM 2170 O O . GLY A 1 290 ? -3.184 11.181 24.696 1.00 57.19 290 GLY A O 1
ATOM 2171 N N . ALA A 1 291 ? -4.514 11.798 26.380 1.00 53.91 291 ALA A N 1
ATOM 2172 C CA . ALA A 1 291 ? -4.045 10.776 27.328 1.00 53.91 291 ALA A CA 1
ATOM 2173 C C . ALA A 1 291 ? -4.899 9.493 27.236 1.00 53.91 291 ALA A C 1
ATOM 2175 O O . ALA A 1 291 ? -5.031 8.769 28.216 1.00 53.91 291 ALA A O 1
ATOM 2176 N N . GLY A 1 292 ? -5.547 9.264 26.087 1.00 59.09 292 GLY A N 1
ATOM 2177 C CA . GLY A 1 292 ? -6.483 8.164 25.902 1.00 59.09 292 GLY A CA 1
ATOM 2178 C C . GLY A 1 292 ? -5.797 6.809 26.027 1.00 59.09 292 GLY A C 1
ATOM 2179 O O . GLY A 1 292 ? -4.677 6.619 25.539 1.00 59.09 292 GLY A O 1
ATOM 2180 N N . ASP A 1 293 ? -6.486 5.874 26.677 1.00 65.19 293 ASP A N 1
ATOM 2181 C CA . ASP A 1 293 ? -6.073 4.478 26.744 1.00 65.19 293 ASP A CA 1
ATOM 2182 C C . ASP A 1 293 ? -5.930 3.889 25.335 1.00 65.19 293 ASP A C 1
ATOM 2184 O O . ASP A 1 293 ? -6.632 4.274 24.397 1.00 65.19 293 ASP A O 1
ATOM 2188 N N . ARG A 1 294 ? -5.011 2.927 25.186 1.00 69.75 294 ARG A N 1
ATOM 2189 C CA . ARG A 1 294 ? -4.799 2.187 23.933 1.00 69.75 294 ARG A CA 1
ATOM 2190 C C . ARG A 1 294 ? -6.043 1.360 23.600 1.00 69.75 294 ARG A C 1
ATOM 2192 O O . ARG A 1 294 ? -6.147 0.203 23.994 1.00 69.75 294 ARG A O 1
ATOM 2199 N N . SER A 1 295 ? -6.989 1.954 22.890 1.00 74.12 295 SER A N 1
ATOM 2200 C CA . SER A 1 295 ? -8.315 1.375 22.660 1.00 74.12 295 SER A CA 1
ATOM 2201 C C . SER A 1 295 ? -8.414 0.577 21.358 1.00 74.12 295 SER A C 1
ATOM 2203 O O . SER A 1 295 ? -9.176 -0.387 21.305 1.00 74.12 295 SER A O 1
ATOM 2205 N N . ILE A 1 296 ? -7.629 0.941 20.335 1.00 88.94 296 ILE A N 1
ATOM 2206 C CA . ILE A 1 296 ? -7.844 0.510 18.946 1.00 88.94 296 ILE A CA 1
ATOM 2207 C C . ILE A 1 296 ? -6.674 -0.284 18.365 1.00 88.94 296 ILE A C 1
ATOM 2209 O O . ILE A 1 296 ? -5.509 0.091 18.527 1.00 88.94 296 ILE A O 1
ATOM 2213 N N . ALA A 1 297 ? -6.976 -1.352 17.629 1.00 92.69 297 ALA A N 1
ATOM 2214 C CA . ALA A 1 297 ? -5.998 -2.002 16.765 1.00 92.69 297 ALA A CA 1
ATOM 2215 C C . ALA A 1 297 ? -5.916 -1.276 15.414 1.00 92.69 297 ALA A C 1
ATOM 2217 O O . ALA A 1 297 ? -6.941 -0.991 14.801 1.00 92.69 297 ALA A O 1
ATOM 2218 N N . PHE A 1 298 ? -4.707 -0.987 14.942 1.00 94.38 298 PHE A N 1
ATOM 2219 C CA . PHE A 1 298 ? -4.468 -0.274 13.688 1.00 94.38 298 PHE A CA 1
ATOM 2220 C C . PHE A 1 298 ? -3.694 -1.140 12.693 1.00 94.38 298 PHE A C 1
ATOM 2222 O O . PHE A 1 298 ? -2.688 -1.761 13.049 1.00 94.38 298 PHE A O 1
ATOM 2229 N N . GLY A 1 299 ? -4.144 -1.145 11.440 1.00 95.50 299 GLY A N 1
ATOM 2230 C CA . GLY A 1 299 ? -3.476 -1.810 10.326 1.00 95.50 299 GLY A CA 1
ATOM 2231 C C . GLY A 1 299 ? -3.580 -0.999 9.040 1.00 95.50 299 GLY A C 1
ATOM 2232 O O . GLY A 1 299 ? -4.410 -0.095 8.921 1.00 95.50 299 GLY A O 1
ATOM 2233 N N . LEU A 1 300 ? -2.736 -1.331 8.067 1.00 96.94 300 LEU A N 1
ATOM 2234 C CA . LEU A 1 300 ? -2.785 -0.728 6.739 1.00 96.94 300 LEU A CA 1
ATOM 2235 C C . LEU A 1 300 ? -3.088 -1.785 5.693 1.00 96.94 300 LEU A C 1
ATOM 2237 O O . LEU A 1 300 ? -2.525 -2.875 5.727 1.00 96.94 300 LEU A O 1
ATOM 2241 N N . VAL A 1 301 ? -3.930 -1.433 4.730 1.00 96.94 301 VAL A N 1
ATOM 2242 C CA . VAL A 1 301 ? -4.090 -2.193 3.493 1.00 96.94 301 VAL A CA 1
ATOM 2243 C C . VAL A 1 301 ? -3.715 -1.264 2.354 1.00 96.94 301 VAL A C 1
ATOM 2245 O O . VAL A 1 301 ? -4.232 -0.159 2.249 1.00 96.94 301 VAL A O 1
ATOM 2248 N N . THR A 1 302 ? -2.793 -1.671 1.503 1.00 95.75 302 THR A N 1
ATOM 2249 C CA . THR A 1 302 ? -2.314 -0.838 0.408 1.00 95.75 302 THR A CA 1
ATOM 2250 C C . THR A 1 302 ? -2.507 -1.551 -0.910 1.00 95.75 302 THR A C 1
ATOM 2252 O O . THR A 1 302 ? -2.572 -2.777 -0.959 1.00 95.75 302 THR A O 1
ATOM 2255 N N . HIS A 1 303 ? -2.615 -0.783 -1.985 1.00 93.12 303 HIS A N 1
ATOM 2256 C CA . HIS A 1 303 ? -2.755 -1.323 -3.328 1.00 93.12 303 HIS A CA 1
ATOM 2257 C C . HIS A 1 303 ? -1.835 -0.588 -4.297 1.00 93.12 303 HIS A C 1
ATOM 2259 O O . HIS A 1 303 ? -1.789 0.642 -4.258 1.00 93.12 303 HIS A O 1
ATOM 2265 N N . SER A 1 304 ? -1.153 -1.307 -5.194 1.00 91.31 304 SER A N 1
ATOM 2266 C CA . SER A 1 304 ? -0.337 -0.700 -6.257 1.00 91.31 304 SER A CA 1
ATOM 2267 C C . SER A 1 304 ? 0.716 0.274 -5.696 1.00 91.31 304 SER A C 1
ATOM 2269 O O . SER A 1 304 ? 1.369 -0.036 -4.688 1.00 91.31 304 SER A O 1
ATOM 2271 N N . LEU A 1 305 ? 0.854 1.464 -6.292 1.00 91.62 305 LEU A N 1
ATOM 2272 C CA . LEU A 1 305 ? 1.727 2.551 -5.842 1.00 91.62 305 LEU A CA 1
ATOM 2273 C C . LEU A 1 305 ? 1.531 2.902 -4.359 1.00 91.62 305 LEU A C 1
ATOM 2275 O O . LEU A 1 305 ? 2.513 3.187 -3.670 1.00 91.62 305 LEU A O 1
ATOM 2279 N N . GLY A 1 306 ? 0.305 2.810 -3.829 1.00 93.31 306 GLY A N 1
ATOM 2280 C CA . GLY A 1 306 ? 0.020 3.051 -2.411 1.00 93.31 306 GLY A CA 1
ATOM 2281 C C . GLY A 1 306 ? 0.890 2.202 -1.475 1.00 93.31 306 GLY A C 1
ATOM 2282 O O . GLY A 1 306 ? 1.284 2.663 -0.403 1.00 93.31 306 GLY A O 1
ATOM 2283 N N . SER A 1 307 ? 1.291 1.004 -1.919 1.00 95.06 307 SER A N 1
ATOM 2284 C CA . SER A 1 307 ? 2.218 0.126 -1.195 1.00 95.06 307 SER A CA 1
ATOM 2285 C C . SER A 1 307 ? 3.614 0.724 -1.060 1.00 95.06 307 SER A C 1
ATOM 2287 O O . SER A 1 307 ? 4.217 0.628 0.006 1.00 95.06 307 SER A O 1
ATOM 2289 N N . ARG A 1 308 ? 4.128 1.387 -2.103 1.00 94.69 308 ARG A N 1
ATOM 2290 C CA . ARG A 1 308 ? 5.428 2.065 -2.035 1.00 94.69 308 ARG A CA 1
ATOM 2291 C C . ARG A 1 308 ? 5.365 3.315 -1.165 1.00 94.69 308 ARG A C 1
ATOM 2293 O O . ARG A 1 308 ? 6.281 3.536 -0.378 1.00 94.69 308 ARG A O 1
ATOM 2300 N N . VAL A 1 309 ? 4.306 4.115 -1.291 1.00 94.75 309 VAL A N 1
ATOM 2301 C CA . VAL A 1 309 ? 4.142 5.337 -0.484 1.00 94.75 309 VAL A CA 1
ATOM 2302 C C . VAL A 1 309 ? 4.107 4.978 1.003 1.00 94.75 309 VAL A C 1
ATOM 2304 O O . VAL A 1 309 ? 4.853 5.552 1.795 1.00 94.75 309 VAL A O 1
ATOM 2307 N N . ALA A 1 310 ? 3.295 3.984 1.376 1.00 95.56 310 ALA A N 1
ATOM 2308 C CA . ALA A 1 310 ? 3.227 3.493 2.747 1.00 95.56 310 ALA A CA 1
ATOM 2309 C C . ALA A 1 310 ? 4.546 2.850 3.194 1.00 95.56 310 ALA A C 1
ATOM 2311 O O . ALA A 1 310 ? 5.002 3.115 4.302 1.00 95.56 310 ALA A O 1
ATOM 2312 N N . PHE A 1 311 ? 5.201 2.053 2.344 1.00 94.81 311 PHE A N 1
ATOM 2313 C CA . PHE A 1 311 ? 6.525 1.515 2.657 1.00 94.81 311 PHE A CA 1
ATOM 2314 C C . PHE A 1 311 ? 7.499 2.630 3.042 1.00 94.81 311 PHE A C 1
ATOM 2316 O O . PHE A 1 311 ? 8.147 2.540 4.080 1.00 94.81 311 PHE A O 1
ATOM 2323 N N . ASP A 1 312 ? 7.554 3.707 2.262 1.00 93.44 312 ASP A N 1
ATOM 2324 C CA . ASP A 1 312 ? 8.457 4.817 2.543 1.00 93.44 312 ASP A CA 1
ATOM 2325 C C . ASP A 1 312 ? 8.094 5.513 3.855 1.00 93.44 312 ASP A C 1
ATOM 2327 O O . ASP A 1 312 ? 8.961 5.653 4.711 1.00 93.44 312 ASP A O 1
ATOM 2331 N N . VAL A 1 313 ? 6.820 5.842 4.087 1.00 93.69 313 VAL A N 1
ATOM 2332 C CA . VAL A 1 313 ? 6.374 6.492 5.335 1.00 93.69 313 VAL A CA 1
ATOM 2333 C C . VAL A 1 313 ? 6.661 5.649 6.577 1.00 93.69 313 VAL A C 1
ATOM 2335 O O . VAL A 1 313 ? 7.058 6.188 7.605 1.00 93.69 313 VAL A O 1
ATOM 2338 N N . PHE A 1 314 ? 6.475 4.331 6.511 1.00 92.56 314 PHE A N 1
ATOM 2339 C CA . PHE A 1 314 ? 6.592 3.467 7.687 1.00 92.56 314 PHE A CA 1
ATOM 2340 C C . PHE A 1 314 ? 7.974 2.827 7.854 1.00 92.56 314 PHE A C 1
ATOM 2342 O O . PHE A 1 314 ? 8.260 2.303 8.925 1.00 92.56 314 PHE A O 1
ATOM 2349 N N . THR A 1 315 ? 8.848 2.853 6.846 1.00 88.19 315 THR A N 1
ATOM 2350 C CA . THR A 1 315 ? 10.165 2.191 6.939 1.00 88.19 315 THR A CA 1
ATOM 2351 C C . THR A 1 315 ? 11.353 3.107 6.674 1.00 88.19 315 THR A C 1
ATOM 2353 O O . THR A 1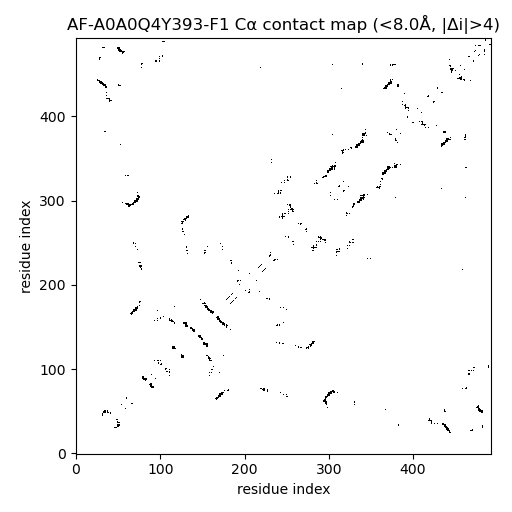 315 ? 12.441 2.803 7.154 1.00 88.19 315 THR A O 1
ATOM 2356 N N . GLN A 1 316 ? 11.178 4.218 5.950 1.00 84.50 316 GLN A N 1
ATOM 2357 C CA . GLN A 1 316 ? 12.286 5.094 5.539 1.00 84.50 316 GLN A CA 1
ATOM 2358 C C . GLN A 1 316 ? 12.139 6.523 6.065 1.00 84.50 316 GLN A C 1
ATOM 2360 O O . GLN A 1 316 ? 13.114 7.107 6.522 1.00 84.50 316 GLN A O 1
ATOM 2365 N N . ASP A 1 317 ? 10.920 7.056 6.042 1.00 88.31 317 ASP A N 1
ATOM 2366 C CA . ASP A 1 317 ? 10.597 8.468 6.250 1.00 88.31 317 ASP A CA 1
ATOM 2367 C C . ASP A 1 317 ? 9.688 8.662 7.487 1.00 88.31 317 ASP A C 1
ATOM 2369 O O . ASP A 1 317 ? 8.981 9.664 7.599 1.00 88.31 317 ASP A O 1
ATOM 2373 N N . MET A 1 318 ? 9.675 7.703 8.427 1.00 90.44 318 MET A N 1
ATOM 2374 C CA . MET A 1 318 ? 8.792 7.759 9.598 1.00 90.44 318 MET A CA 1
ATOM 2375 C C . MET A 1 318 ? 9.152 8.938 10.501 1.00 90.44 318 MET A C 1
ATOM 2377 O O . MET A 1 318 ? 10.218 8.976 11.119 1.00 90.44 318 MET A O 1
ATOM 2381 N N . THR A 1 319 ? 8.219 9.875 10.649 1.00 90.06 319 THR A N 1
ATOM 2382 C CA . THR A 1 319 ? 8.407 11.022 11.536 1.00 90.06 319 THR A CA 1
ATOM 2383 C C . THR A 1 319 ? 8.258 10.619 13.010 1.00 90.06 319 THR A C 1
ATOM 2385 O O . THR A 1 319 ? 7.501 9.698 13.348 1.00 90.06 319 THR A O 1
ATOM 2388 N N . PRO A 1 320 ? 8.914 11.333 13.947 1.00 89.31 320 PRO A N 1
ATOM 2389 C CA . PRO A 1 320 ? 8.699 11.123 15.379 1.00 89.31 320 PRO A CA 1
ATOM 2390 C C . PRO A 1 320 ? 7.233 11.294 15.802 1.00 89.31 320 PRO A C 1
ATOM 2392 O O . PRO A 1 320 ? 6.778 10.627 16.736 1.00 89.31 320 PRO A O 1
ATOM 2395 N N . ALA A 1 321 ? 6.490 12.168 15.115 1.00 89.12 321 ALA A N 1
ATOM 2396 C CA . ALA A 1 321 ? 5.080 12.419 15.382 1.00 89.12 321 ALA A CA 1
ATOM 2397 C C . ALA A 1 321 ? 4.221 11.201 15.009 1.00 89.12 321 ALA A C 1
ATOM 2399 O O . ALA A 1 321 ? 3.474 10.707 15.855 1.00 89.12 321 ALA A O 1
ATOM 2400 N N . LEU A 1 322 ? 4.402 10.641 13.806 1.00 91.06 322 LEU A N 1
ATOM 2401 C CA . LEU A 1 322 ? 3.726 9.408 13.398 1.00 91.06 322 LEU A CA 1
ATOM 2402 C C . LEU A 1 322 ? 4.092 8.231 14.308 1.00 91.06 322 LEU A C 1
ATOM 2404 O O . LEU A 1 322 ? 3.202 7.527 14.783 1.00 91.06 322 LEU A O 1
ATOM 2408 N N . ASN A 1 323 ? 5.378 8.044 14.624 1.00 90.56 323 ASN A N 1
ATOM 2409 C CA . ASN A 1 323 ? 5.792 6.991 15.554 1.00 90.56 323 ASN A CA 1
ATOM 2410 C C . ASN A 1 323 ? 5.095 7.138 16.918 1.00 90.56 323 ASN A C 1
ATOM 2412 O O . ASN A 1 323 ? 4.600 6.157 17.473 1.00 90.56 323 ASN A O 1
ATOM 2416 N N . SER A 1 324 ? 4.999 8.365 17.440 1.00 88.38 324 SER A N 1
ATOM 2417 C CA . SER A 1 324 ? 4.297 8.652 18.697 1.00 88.38 324 SER A CA 1
ATOM 2418 C C . SER A 1 324 ? 2.805 8.319 18.621 1.00 88.38 324 SER A C 1
ATOM 2420 O O . SER A 1 324 ? 2.243 7.836 19.603 1.00 88.38 324 SER A O 1
ATOM 2422 N N . MET A 1 325 ? 2.164 8.521 17.466 1.00 88.75 325 MET A N 1
ATOM 2423 C CA . MET A 1 325 ? 0.783 8.089 17.236 1.00 88.75 325 MET A CA 1
ATOM 2424 C C . MET A 1 325 ? 0.666 6.563 17.230 1.00 88.75 325 MET A C 1
ATOM 2426 O O . MET A 1 325 ? -0.183 6.016 17.931 1.00 88.75 325 MET A O 1
ATOM 2430 N N . LEU A 1 326 ? 1.568 5.851 16.549 1.00 89.94 326 LEU A N 1
ATOM 2431 C CA . LEU A 1 326 ? 1.579 4.383 16.547 1.00 89.94 326 LEU A CA 1
ATOM 2432 C C . LEU A 1 326 ? 1.756 3.798 17.955 1.00 89.94 326 LEU A C 1
ATOM 2434 O O . LEU A 1 326 ? 1.167 2.761 18.265 1.00 89.94 326 LEU A O 1
ATOM 2438 N N . GLN A 1 327 ? 2.470 4.481 18.859 1.00 88.62 327 GLN A N 1
ATOM 2439 C CA . GLN A 1 327 ? 2.586 4.047 20.259 1.00 88.62 327 GLN A CA 1
ATOM 2440 C C . GLN A 1 327 ? 1.261 4.037 21.035 1.00 88.62 327 GLN A C 1
ATOM 2442 O O . GLN A 1 327 ? 1.190 3.388 22.086 1.00 88.62 327 GLN A O 1
ATOM 2447 N N . ARG A 1 328 ? 0.222 4.700 20.526 1.00 88.19 328 ARG A N 1
ATOM 2448 C CA . ARG A 1 328 ? -1.121 4.753 21.123 1.00 88.19 328 ARG A CA 1
ATOM 2449 C C . ARG A 1 328 ? -2.039 3.637 20.630 1.00 88.19 328 ARG A C 1
ATOM 2451 O O . ARG A 1 328 ? -3.106 3.433 21.195 1.00 88.19 328 ARG A O 1
ATOM 2458 N N . THR A 1 329 ? -1.623 2.895 19.610 1.00 89.88 329 THR A N 1
ATOM 2459 C CA . THR A 1 329 ? -2.369 1.734 19.113 1.00 89.88 329 THR A CA 1
ATOM 2460 C C . THR A 1 329 ? -2.225 0.547 20.073 1.00 89.88 329 THR A C 1
ATOM 2462 O O . THR A 1 329 ? -1.228 0.411 20.804 1.00 89.88 329 THR A O 1
ATOM 2465 N N . ALA A 1 330 ? -3.242 -0.309 20.102 1.00 90.19 330 ALA A N 1
ATOM 2466 C CA . ALA A 1 330 ? -3.315 -1.466 20.985 1.00 90.19 330 ALA A CA 1
ATOM 2467 C C . ALA A 1 330 ? -2.374 -2.599 20.537 1.00 90.19 330 ALA A C 1
ATOM 2469 O O . ALA A 1 330 ? -1.711 -3.223 21.366 1.00 90.19 330 ALA A O 1
ATOM 2470 N N . ASN A 1 331 ? -2.222 -2.807 19.228 1.00 89.12 331 ASN A N 1
ATOM 2471 C CA . ASN A 1 331 ? -1.403 -3.874 18.656 1.00 89.12 331 ASN A CA 1
ATOM 2472 C C . ASN A 1 331 ? 0.105 -3.605 18.781 1.00 89.12 331 ASN A C 1
ATOM 2474 O O . ASN A 1 331 ? 0.615 -2.551 18.411 1.00 89.12 331 ASN A O 1
ATOM 2478 N N . THR A 1 332 ? 0.864 -4.586 19.277 1.00 88.12 332 THR A N 1
ATOM 2479 C CA . THR A 1 332 ? 2.336 -4.512 19.416 1.00 88.12 332 THR A CA 1
ATOM 2480 C C . THR A 1 332 ? 3.074 -4.566 18.078 1.00 88.12 332 THR A C 1
ATOM 2482 O O . THR A 1 332 ? 4.195 -4.065 17.974 1.00 88.12 332 THR A O 1
ATOM 2485 N N . THR A 1 333 ? 2.445 -5.159 17.063 1.00 90.88 333 THR A N 1
ATOM 2486 C CA . THR A 1 333 ? 2.926 -5.215 15.680 1.00 90.88 333 THR A CA 1
ATOM 2487 C C . THR A 1 333 ? 1.934 -4.517 14.765 1.00 90.88 333 THR A C 1
ATOM 2489 O O . THR A 1 333 ? 0.757 -4.876 14.770 1.00 90.88 333 THR A O 1
ATOM 2492 N N . VAL A 1 334 ? 2.399 -3.554 13.973 1.00 92.44 334 VAL A N 1
ATOM 2493 C CA . VAL A 1 334 ? 1.604 -2.953 12.894 1.00 92.44 334 VAL A CA 1
ATOM 2494 C C . VAL A 1 334 ? 1.793 -3.809 11.646 1.00 92.44 334 VAL A C 1
ATOM 2496 O O . VAL A 1 334 ? 2.921 -3.974 11.176 1.00 92.44 334 VAL A O 1
ATOM 2499 N N . GLU A 1 335 ? 0.700 -4.380 11.137 1.00 95.12 335 GLU A N 1
ATOM 2500 C CA . GLU A 1 335 ? 0.706 -5.144 9.887 1.00 95.12 335 GLU A CA 1
ATOM 2501 C C . GLU A 1 335 ? 0.294 -4.237 8.716 1.00 95.12 335 GLU A C 1
ATOM 2503 O O . GLU A 1 335 ? -0.706 -3.515 8.791 1.00 95.12 335 GLU A O 1
ATOM 2508 N N . ILE A 1 336 ? 1.091 -4.263 7.646 1.00 97.25 336 ILE A N 1
ATOM 2509 C CA . ILE A 1 336 ? 0.857 -3.547 6.388 1.00 97.25 336 ILE A CA 1
ATOM 2510 C C . ILE A 1 336 ? 0.619 -4.595 5.301 1.00 97.25 336 ILE A C 1
ATOM 2512 O O . ILE A 1 336 ? 1.562 -5.242 4.845 1.00 97.25 336 ILE A O 1
ATOM 2516 N N . TYR A 1 337 ? -0.633 -4.775 4.889 1.00 97.56 337 TYR A N 1
ATOM 2517 C CA . TYR A 1 337 ? -1.016 -5.708 3.832 1.00 97.56 337 TYR A CA 1
ATOM 2518 C C . TYR A 1 337 ? -0.902 -5.023 2.471 1.00 97.56 337 TYR A C 1
ATOM 2520 O O . TYR A 1 337 ? -1.691 -4.137 2.158 1.00 97.56 337 TYR A O 1
ATOM 2528 N N . MET A 1 338 ? 0.069 -5.423 1.658 1.00 97.44 338 MET A N 1
ATOM 2529 C CA . MET A 1 338 ? 0.357 -4.810 0.366 1.00 97.44 338 MET A CA 1
ATOM 2530 C C . MET A 1 338 ? -0.170 -5.668 -0.777 1.00 97.44 338 MET A C 1
ATOM 2532 O O . MET A 1 338 ? 0.415 -6.694 -1.118 1.00 97.44 338 MET A O 1
ATOM 2536 N N . LEU A 1 339 ? -1.270 -5.234 -1.380 1.00 94.94 339 LEU A N 1
ATOM 2537 C CA . LEU A 1 339 ? -1.852 -5.840 -2.569 1.00 94.94 339 LEU A CA 1
ATOM 2538 C C . LEU A 1 339 ? -1.195 -5.231 -3.809 1.00 94.94 339 LEU A C 1
ATOM 2540 O O . LEU A 1 339 ? -1.042 -4.012 -3.898 1.00 94.94 339 LEU A O 1
ATOM 2544 N N . ALA A 1 340 ? -0.806 -6.070 -4.762 1.00 93.00 340 ALA A N 1
ATOM 2545 C CA . ALA A 1 340 ? -0.214 -5.622 -6.015 1.00 93.00 340 ALA A CA 1
ATOM 2546 C C . ALA A 1 340 ? 0.998 -4.665 -5.845 1.00 93.00 340 ALA A C 1
ATOM 2548 O O . ALA A 1 340 ? 1.047 -3.571 -6.406 1.00 93.00 340 ALA A O 1
ATOM 2549 N N . ASN A 1 341 ? 1.939 -4.993 -4.955 1.00 93.69 341 ASN A N 1
ATOM 2550 C CA . ASN A 1 341 ? 2.979 -4.047 -4.536 1.00 93.69 341 ASN A CA 1
ATOM 2551 C C . ASN A 1 341 ? 4.049 -3.777 -5.620 1.00 93.69 341 ASN A C 1
ATOM 2553 O O . ASN A 1 341 ? 4.546 -4.697 -6.264 1.00 93.69 341 ASN A O 1
ATOM 2557 N N . GLN A 1 342 ? 4.485 -2.516 -5.729 1.00 91.69 342 GLN A N 1
ATOM 2558 C CA . GLN A 1 342 ? 5.466 -2.046 -6.725 1.00 91.69 342 GLN A CA 1
ATOM 2559 C C . GLN A 1 342 ? 6.820 -1.629 -6.108 1.00 91.69 342 GLN A C 1
ATOM 2561 O O . GLN A 1 342 ? 7.566 -0.835 -6.689 1.00 91.69 342 GLN A O 1
ATOM 2566 N N . ILE A 1 343 ? 7.148 -2.110 -4.900 1.00 94.12 343 ILE A N 1
ATOM 2567 C CA . ILE A 1 343 ? 8.319 -1.623 -4.144 1.00 94.12 343 ILE A CA 1
ATOM 2568 C C . ILE A 1 343 ? 9.633 -1.787 -4.919 1.00 94.12 343 ILE A C 1
ATOM 2570 O O . ILE A 1 343 ? 10.378 -0.802 -4.967 1.00 94.12 343 ILE A O 1
ATOM 2574 N N . PRO A 1 344 ? 9.946 -2.957 -5.517 1.00 93.75 344 PRO A N 1
ATOM 2575 C CA . PRO A 1 344 ? 11.205 -3.136 -6.237 1.00 93.75 344 PRO A CA 1
ATOM 2576 C C . PRO A 1 344 ? 11.315 -2.253 -7.479 1.00 93.75 344 PRO A C 1
ATOM 2578 O O . PRO A 1 344 ? 12.353 -1.627 -7.674 1.00 93.75 344 PRO A O 1
ATOM 2581 N N . LEU A 1 345 ? 10.240 -2.145 -8.270 1.00 90.81 345 LEU A N 1
ATOM 2582 C CA . LEU A 1 345 ? 10.206 -1.321 -9.483 1.00 90.81 345 LEU A CA 1
ATOM 2583 C C . LEU A 1 345 ? 10.542 0.139 -9.176 1.00 90.81 345 LEU A C 1
ATOM 2585 O O . LEU A 1 345 ? 11.457 0.710 -9.763 1.00 90.81 345 LEU A O 1
ATOM 2589 N N . ILE A 1 346 ? 9.842 0.726 -8.206 1.00 90.00 346 ILE A N 1
ATOM 2590 C CA . ILE A 1 346 ? 10.039 2.133 -7.837 1.00 90.00 346 ILE A CA 1
ATOM 2591 C C . ILE A 1 346 ? 11.346 2.323 -7.051 1.00 90.00 346 ILE A C 1
ATOM 2593 O O . ILE A 1 346 ? 11.956 3.392 -7.086 1.00 90.00 346 ILE A O 1
ATOM 2597 N N . GLY A 1 347 ? 11.824 1.274 -6.374 1.00 87.56 347 GLY A N 1
ATOM 2598 C CA . GLY A 1 347 ? 13.101 1.272 -5.664 1.00 87.56 347 GLY A CA 1
ATOM 2599 C C . GLY A 1 347 ? 14.295 1.632 -6.552 1.00 87.56 347 GLY A C 1
ATOM 2600 O O . GLY A 1 347 ? 15.232 2.261 -6.062 1.00 87.56 347 GLY A O 1
ATOM 2601 N N . VAL A 1 348 ? 14.232 1.327 -7.854 1.00 87.19 348 VAL A N 1
ATOM 2602 C CA . VAL A 1 348 ? 15.267 1.696 -8.838 1.00 87.19 348 VAL A CA 1
ATOM 2603 C C . VAL A 1 348 ? 15.463 3.214 -8.915 1.00 87.19 348 VAL A C 1
ATOM 2605 O O . VAL A 1 348 ? 16.594 3.685 -8.990 1.00 87.19 348 VAL A O 1
ATOM 2608 N N . GLY A 1 349 ? 14.380 3.992 -8.839 1.00 84.75 349 GLY A N 1
ATOM 2609 C CA . GLY A 1 349 ? 14.435 5.456 -8.880 1.00 84.75 349 GLY A CA 1
ATOM 2610 C C . GLY A 1 349 ? 14.815 6.119 -7.554 1.00 84.75 349 GLY A C 1
ATOM 2611 O O . GLY A 1 349 ? 14.983 7.334 -7.512 1.00 84.75 349 GLY A O 1
ATOM 2612 N N . ARG A 1 350 ? 14.954 5.352 -6.462 1.00 78.38 350 ARG A N 1
ATOM 2613 C CA . ARG A 1 350 ? 15.242 5.863 -5.106 1.00 78.38 350 ARG A CA 1
ATOM 2614 C C . ARG A 1 350 ? 16.639 5.500 -4.593 1.00 78.38 350 ARG A C 1
ATOM 2616 O O . ARG A 1 350 ? 16.863 5.421 -3.385 1.00 78.38 350 ARG A O 1
ATOM 2623 N N . VAL A 1 351 ? 17.595 5.295 -5.496 1.00 76.38 351 VAL A N 1
ATOM 2624 C CA . VAL A 1 351 ? 19.005 5.130 -5.123 1.00 76.38 351 VAL A CA 1
ATOM 2625 C C . VAL A 1 351 ? 19.561 6.489 -4.684 1.00 76.38 351 VAL A C 1
ATOM 2627 O O . VAL A 1 351 ? 19.806 7.363 -5.510 1.00 76.38 351 VAL A O 1
ATOM 2630 N N . ALA A 1 352 ? 19.731 6.665 -3.374 1.00 68.56 352 ALA A N 1
ATOM 2631 C CA . ALA A 1 352 ? 20.201 7.900 -2.746 1.00 68.56 352 ALA A CA 1
ATOM 2632 C C . ALA A 1 352 ? 21.479 7.664 -1.912 1.00 68.56 352 ALA A C 1
ATOM 2634 O O . ALA A 1 352 ? 21.729 6.520 -1.507 1.00 68.56 352 ALA A O 1
ATOM 2635 N N . PRO A 1 353 ? 22.280 8.715 -1.633 1.00 61.50 353 PRO A N 1
ATOM 2636 C CA . PRO A 1 353 ? 23.428 8.635 -0.730 1.00 61.50 353 PRO A CA 1
ATOM 2637 C C . PRO A 1 353 ? 23.046 8.124 0.668 1.00 61.50 353 PRO A C 1
ATOM 2639 O O . PRO A 1 353 ? 21.962 8.400 1.179 1.00 61.50 353 PRO A O 1
ATOM 2642 N N . GLU A 1 354 ? 23.962 7.401 1.317 1.00 59.09 354 GLU A N 1
ATOM 2643 C CA . GLU A 1 354 ? 23.739 6.735 2.612 1.00 59.09 354 GLU A CA 1
ATOM 2644 C C . GLU A 1 354 ? 23.290 7.695 3.731 1.00 59.09 354 GLU A C 1
ATOM 2646 O O . GLU A 1 354 ? 22.478 7.329 4.577 1.00 59.09 354 GLU A O 1
ATOM 2651 N N . THR A 1 355 ? 23.744 8.951 3.687 1.00 51.16 355 THR A N 1
ATOM 2652 C CA . THR A 1 355 ? 23.448 9.997 4.680 1.00 51.16 355 THR A CA 1
ATOM 2653 C C . THR A 1 355 ? 22.001 10.494 4.678 1.00 51.16 355 THR A C 1
ATOM 2655 O O . THR A 1 355 ? 21.617 11.224 5.587 1.00 51.16 355 THR A O 1
ATOM 2658 N N . GLU A 1 356 ? 21.200 10.140 3.671 1.00 55.03 356 GLU A N 1
ATOM 2659 C CA . GLU A 1 356 ? 19.805 10.588 3.543 1.00 55.03 356 GLU A CA 1
ATOM 2660 C C . GLU A 1 356 ? 18.789 9.596 4.126 1.00 55.03 356 GLU A C 1
ATOM 2662 O O . GLU A 1 356 ? 17.593 9.882 4.155 1.00 55.03 356 GLU A O 1
ATOM 2667 N N . ARG A 1 357 ? 19.233 8.427 4.606 1.00 55.41 357 ARG A N 1
ATOM 2668 C CA . ARG A 1 357 ? 18.329 7.431 5.195 1.00 55.41 357 ARG A CA 1
ATOM 2669 C C . ARG A 1 357 ? 18.064 7.778 6.655 1.00 55.41 357 ARG A C 1
ATOM 2671 O O . ARG A 1 357 ? 18.945 7.626 7.500 1.00 55.41 357 ARG A O 1
ATOM 2678 N N . ALA A 1 358 ? 16.856 8.258 6.950 1.00 53.59 358 ALA A N 1
ATOM 2679 C CA . ALA A 1 358 ? 16.465 8.573 8.316 1.00 53.59 358 ALA A CA 1
ATOM 2680 C C . ALA A 1 358 ? 16.495 7.311 9.193 1.00 53.59 358 ALA A C 1
ATOM 2682 O O . ALA A 1 358 ? 16.138 6.208 8.774 1.00 53.59 358 ALA A O 1
ATOM 2683 N N . THR A 1 359 ? 16.949 7.475 10.432 1.00 51.09 359 THR A N 1
ATOM 2684 C CA . THR A 1 359 ? 16.989 6.403 11.423 1.00 51.09 359 THR A CA 1
ATOM 2685 C C . THR A 1 359 ? 15.563 5.966 11.751 1.00 51.09 359 THR A C 1
ATOM 2687 O O . THR A 1 359 ? 14.755 6.772 12.213 1.00 51.09 359 THR A O 1
ATOM 2690 N N . VAL A 1 360 ? 15.250 4.683 11.551 1.00 55.84 360 VAL A N 1
ATOM 2691 C CA . VAL A 1 360 ? 13.955 4.110 11.942 1.00 55.84 360 VAL A CA 1
ATOM 2692 C C . VAL A 1 360 ? 13.808 4.243 13.459 1.00 55.84 360 VAL A C 1
ATOM 2694 O O . VAL A 1 360 ? 14.565 3.632 14.216 1.00 55.84 360 VAL A O 1
ATOM 2697 N N . VAL A 1 361 ? 12.844 5.036 13.933 1.00 52.47 361 VAL A N 1
ATOM 2698 C CA . VAL A 1 361 ? 12.539 5.116 15.368 1.00 52.47 361 VAL A CA 1
ATOM 2699 C C . VAL A 1 361 ? 11.746 3.865 15.756 1.00 52.47 361 VAL A C 1
ATOM 2701 O O . VAL A 1 361 ? 10.537 3.785 15.555 1.00 52.47 361 VAL A O 1
ATOM 2704 N N . ARG A 1 362 ? 12.443 2.854 16.283 1.00 63.00 362 ARG A N 1
ATOM 2705 C CA . ARG A 1 362 ? 11.898 1.513 16.543 1.00 63.00 362 ARG A CA 1
ATOM 2706 C C . ARG A 1 362 ? 11.430 1.349 17.983 1.00 63.00 362 ARG A C 1
ATOM 2708 O O . ARG A 1 362 ? 12.232 1.043 18.852 1.00 63.00 362 ARG A O 1
ATOM 2715 N N . ASN A 1 363 ? 10.124 1.473 18.207 1.00 71.56 363 ASN A N 1
ATOM 2716 C CA . ASN A 1 363 ? 9.483 1.036 19.460 1.00 71.56 363 ASN A CA 1
ATOM 2717 C C . ASN A 1 363 ? 8.278 0.101 19.233 1.00 71.56 363 ASN A C 1
ATOM 2719 O O . ASN A 1 363 ? 7.670 -0.373 20.190 1.00 71.56 363 ASN A O 1
ATOM 2723 N N . ARG A 1 364 ? 7.911 -0.171 17.974 1.00 81.19 364 ARG A N 1
ATOM 2724 C CA . ARG A 1 364 ? 6.876 -1.143 17.584 1.00 81.19 364 ARG A CA 1
ATOM 2725 C C . ARG A 1 364 ? 7.435 -2.044 16.496 1.00 81.19 364 ARG A C 1
ATOM 2727 O O . ARG A 1 364 ? 8.220 -1.588 15.669 1.00 81.19 364 ARG A O 1
ATOM 2734 N N . ALA A 1 365 ? 7.017 -3.305 16.501 1.00 89.31 365 ALA A N 1
ATOM 2735 C CA . ALA A 1 365 ? 7.341 -4.204 15.405 1.00 89.31 365 ALA A CA 1
ATOM 2736 C C . ALA A 1 365 ? 6.506 -3.825 14.174 1.00 89.31 365 ALA A C 1
ATOM 2738 O O . ALA A 1 365 ? 5.320 -3.509 14.292 1.00 89.31 365 ALA A O 1
ATOM 2739 N N . LEU A 1 366 ? 7.121 -3.877 12.998 1.00 92.75 366 LEU A N 1
ATOM 2740 C CA . LEU A 1 366 ? 6.442 -3.721 11.718 1.00 92.75 366 LEU A CA 1
ATOM 2741 C C . LEU A 1 366 ? 6.488 -5.054 10.976 1.00 92.75 366 LEU A C 1
ATOM 2743 O O . LEU A 1 366 ? 7.529 -5.717 10.946 1.00 92.75 366 LEU A O 1
ATOM 2747 N N . ARG A 1 367 ? 5.365 -5.438 10.371 1.00 95.31 367 ARG A N 1
ATOM 2748 C CA . ARG A 1 367 ? 5.294 -6.588 9.469 1.00 95.31 367 ARG A CA 1
ATOM 2749 C C . ARG A 1 367 ? 4.636 -6.176 8.166 1.00 95.31 367 ARG A C 1
ATOM 2751 O O . ARG A 1 367 ? 3.511 -5.688 8.161 1.00 95.31 367 ARG A O 1
ATOM 2758 N N . ILE A 1 368 ? 5.324 -6.426 7.065 1.00 97.12 368 ILE A N 1
ATOM 2759 C CA . ILE A 1 368 ? 4.787 -6.258 5.720 1.00 97.12 368 ILE A CA 1
ATOM 2760 C C . ILE A 1 368 ? 4.264 -7.610 5.251 1.00 97.12 368 ILE A C 1
ATOM 2762 O O . ILE A 1 368 ? 4.972 -8.608 5.333 1.00 97.12 368 ILE A O 1
ATOM 2766 N N . VAL A 1 369 ? 3.035 -7.647 4.752 1.00 97.38 369 VAL A N 1
ATOM 2767 C CA . VAL A 1 369 ? 2.427 -8.834 4.145 1.00 97.38 369 VAL A CA 1
ATOM 2768 C C . VAL A 1 369 ? 2.135 -8.506 2.687 1.00 97.38 369 VAL A C 1
ATOM 2770 O O . VAL A 1 369 ? 1.132 -7.870 2.384 1.00 97.38 369 VAL A O 1
ATOM 2773 N N . ALA A 1 370 ? 3.025 -8.892 1.781 1.00 97.25 370 ALA A N 1
ATOM 2774 C CA . ALA A 1 370 ? 2.871 -8.674 0.351 1.00 97.25 370 ALA A CA 1
ATOM 2775 C C . ALA A 1 370 ? 2.072 -9.808 -0.289 1.00 97.25 370 ALA A C 1
ATOM 2777 O O . ALA A 1 370 ? 2.420 -10.978 -0.156 1.00 97.25 370 ALA A O 1
ATOM 2778 N N . VAL A 1 371 ? 1.002 -9.461 -0.999 1.00 96.56 371 VAL A N 1
ATOM 2779 C CA . VAL A 1 371 ? 0.227 -10.397 -1.813 1.00 96.56 371 VAL A CA 1
ATOM 2780 C C . VAL A 1 371 ? 0.586 -10.162 -3.274 1.00 96.56 371 VAL A C 1
ATOM 2782 O O . VAL A 1 371 ? 0.392 -9.058 -3.786 1.00 96.56 371 VAL A O 1
ATOM 2785 N N . SER A 1 372 ? 1.115 -11.199 -3.923 1.00 95.19 372 SER A N 1
ATOM 2786 C CA . SER A 1 372 ? 1.692 -11.101 -5.264 1.00 95.19 372 SER A CA 1
ATOM 2787 C C . SER A 1 372 ? 1.013 -12.064 -6.233 1.00 95.19 372 SER A C 1
ATOM 2789 O O . SER A 1 372 ? 1.202 -13.281 -6.128 1.00 95.19 372 SER A O 1
ATOM 2791 N N . GLU A 1 373 ? 0.229 -11.530 -7.173 1.00 94.88 373 GLU A N 1
ATOM 2792 C CA . GLU A 1 373 ? -0.319 -12.298 -8.297 1.00 94.88 373 GLU A CA 1
ATOM 2793 C C . GLU A 1 373 ? 0.792 -12.579 -9.316 1.00 94.88 373 GLU A C 1
ATOM 2795 O O . GLU A 1 373 ? 1.489 -11.670 -9.758 1.00 94.88 373 GLU A O 1
ATOM 2800 N N . ILE A 1 374 ? 1.009 -13.850 -9.658 1.00 93.00 374 ILE A N 1
ATOM 2801 C CA . ILE A 1 374 ? 2.183 -14.268 -10.449 1.00 93.00 374 ILE A CA 1
ATOM 2802 C C . ILE A 1 374 ? 2.209 -13.765 -11.903 1.00 93.00 374 ILE A C 1
ATOM 2804 O O . ILE A 1 374 ? 3.247 -13.855 -12.555 1.00 93.00 374 ILE A O 1
ATOM 2808 N N . ASN A 1 375 ? 1.070 -13.332 -12.433 1.00 91.56 375 ASN A N 1
ATOM 2809 C CA . ASN A 1 375 ? 0.880 -12.837 -13.792 1.00 91.56 375 ASN A CA 1
ATOM 2810 C C . ASN A 1 375 ? 0.667 -11.318 -13.824 1.00 91.56 375 ASN A C 1
ATOM 2812 O O . ASN A 1 375 ? 0.499 -10.754 -14.906 1.00 91.56 375 ASN A O 1
ATOM 2816 N N . ASP A 1 376 ? 0.663 -10.652 -12.670 1.00 90.94 376 ASP A N 1
ATOM 2817 C CA . ASP A 1 376 ? 0.662 -9.202 -12.610 1.00 90.94 376 ASP A CA 1
ATOM 2818 C C . ASP A 1 376 ? 2.050 -8.672 -12.986 1.00 90.94 376 ASP A C 1
ATOM 2820 O O . ASP A 1 376 ? 3.052 -8.935 -12.322 1.00 90.94 376 ASP A O 1
ATOM 2824 N N . LEU A 1 377 ? 2.094 -7.901 -14.072 1.00 88.69 377 LEU A N 1
ATOM 2825 C CA . LEU A 1 377 ? 3.319 -7.344 -14.643 1.00 88.69 377 LEU A CA 1
ATOM 2826 C C . LEU A 1 377 ? 4.003 -6.315 -13.735 1.00 88.69 377 LEU A C 1
ATOM 2828 O O . LEU A 1 377 ? 5.181 -6.021 -13.936 1.00 88.69 377 LEU A O 1
ATOM 2832 N N . LEU A 1 378 ? 3.268 -5.732 -12.786 1.00 88.44 378 LEU A N 1
ATOM 2833 C CA . LEU A 1 378 ? 3.748 -4.642 -11.939 1.00 88.44 378 LEU A CA 1
ATOM 2834 C C . LEU A 1 378 ? 4.034 -5.087 -10.503 1.00 88.44 378 LEU A C 1
ATOM 2836 O O . LEU A 1 378 ? 4.567 -4.297 -9.722 1.00 88.44 378 LEU A O 1
ATOM 2840 N N . THR A 1 379 ? 3.708 -6.331 -10.156 1.00 91.31 379 THR A N 1
ATOM 2841 C CA . THR A 1 379 ? 3.812 -6.819 -8.783 1.00 91.31 379 THR A CA 1
ATOM 2842 C C . THR A 1 379 ? 5.036 -7.680 -8.558 1.00 91.31 379 THR A C 1
ATOM 2844 O O . THR A 1 379 ? 5.443 -8.479 -9.397 1.00 91.31 379 THR A O 1
ATOM 2847 N N . TYR A 1 380 ? 5.623 -7.533 -7.372 1.00 93.62 380 TYR A N 1
ATOM 2848 C CA . TYR A 1 380 ? 6.830 -8.247 -6.986 1.00 93.62 380 TYR A CA 1
ATOM 2849 C C . TYR A 1 380 ? 6.639 -9.022 -5.688 1.00 93.62 380 TYR A C 1
ATOM 2851 O O . TYR A 1 380 ? 5.839 -8.662 -4.826 1.00 93.62 380 TYR A O 1
ATOM 2859 N N . GLU A 1 381 ? 7.407 -10.090 -5.529 1.00 94.50 381 GLU A N 1
ATOM 2860 C CA . GLU A 1 381 ? 7.600 -10.753 -4.241 1.00 94.50 381 GLU A CA 1
ATOM 2861 C C . GLU A 1 381 ? 8.697 -10.026 -3.452 1.00 94.50 381 GLU A C 1
ATOM 2863 O O . GLU A 1 381 ? 9.762 -9.713 -3.995 1.00 94.50 381 GLU A O 1
ATOM 2868 N N . LEU A 1 382 ? 8.460 -9.756 -2.171 1.00 95.69 382 LEU A N 1
ATOM 2869 C CA . LEU A 1 382 ? 9.341 -8.944 -1.339 1.00 95.69 382 LEU A CA 1
ATOM 2870 C C . LEU A 1 382 ? 10.397 -9.749 -0.578 1.00 95.69 382 LEU A C 1
ATOM 2872 O O . LEU A 1 382 ? 11.526 -9.284 -0.451 1.00 95.69 382 LEU A O 1
ATOM 2876 N N . VAL A 1 383 ? 10.092 -10.956 -0.108 1.00 94.25 383 VAL A N 1
ATOM 2877 C CA . VAL A 1 383 ? 11.071 -11.867 0.507 1.00 94.25 383 VAL A CA 1
ATOM 2878 C C . VAL A 1 383 ? 12.253 -12.124 -0.441 1.00 94.25 383 VAL A C 1
ATOM 2880 O O . VAL A 1 383 ? 13.378 -11.800 -0.056 1.00 94.25 383 VAL A O 1
ATOM 2883 N N . PRO A 1 384 ? 12.073 -12.634 -1.682 1.00 92.81 384 PRO A N 1
ATOM 2884 C CA . PRO A 1 384 ? 13.201 -12.842 -2.585 1.00 92.81 384 PRO A CA 1
ATOM 2885 C C . PRO A 1 384 ? 13.873 -11.524 -2.988 1.00 92.81 384 PRO A C 1
ATOM 2887 O O . PRO A 1 384 ? 15.074 -11.519 -3.246 1.00 92.81 384 PRO A O 1
ATOM 2890 N N . TYR A 1 385 ? 13.147 -10.402 -3.008 1.00 94.81 385 TYR A N 1
ATOM 2891 C CA . TYR A 1 385 ? 13.733 -9.087 -3.260 1.00 94.81 385 TYR A CA 1
ATOM 2892 C C . TYR A 1 385 ? 14.714 -8.666 -2.154 1.00 94.81 385 TYR A C 1
ATOM 2894 O O . TYR A 1 385 ? 15.857 -8.321 -2.454 1.00 94.81 385 TYR A O 1
ATOM 2902 N N . PHE A 1 386 ? 14.327 -8.739 -0.878 1.00 93.94 386 PHE A N 1
ATOM 2903 C CA . PHE A 1 386 ? 15.221 -8.381 0.229 1.00 93.94 386 PHE A CA 1
ATOM 2904 C C . PHE A 1 386 ? 16.382 -9.369 0.386 1.00 93.94 386 PHE A C 1
ATOM 2906 O O . PHE A 1 386 ? 17.505 -8.951 0.671 1.00 93.94 386 PHE A O 1
ATOM 2913 N N . GLU A 1 387 ? 16.154 -10.658 0.127 1.00 92.38 387 GLU A N 1
ATOM 2914 C CA . GLU A 1 387 ? 17.225 -11.659 0.058 1.00 92.38 387 GLU A CA 1
ATOM 2915 C C . GLU A 1 387 ? 18.212 -11.366 -1.072 1.00 92.38 387 GLU A C 1
ATOM 2917 O O . GLU A 1 387 ? 19.425 -11.479 -0.881 1.00 92.38 387 GLU A O 1
ATOM 2922 N N . HIS A 1 388 ? 17.711 -10.951 -2.239 1.00 91.69 388 HIS A N 1
ATOM 2923 C CA . HIS A 1 388 ? 18.548 -10.516 -3.348 1.00 91.69 388 HIS A CA 1
ATOM 2924 C C . HIS A 1 388 ? 19.380 -9.298 -2.942 1.00 91.69 388 HIS A C 1
ATOM 2926 O O . HIS A 1 388 ? 20.602 -9.331 -3.062 1.00 91.69 388 HIS A O 1
ATOM 2932 N N . LEU A 1 389 ? 18.761 -8.258 -2.377 1.00 89.88 389 LEU A N 1
ATOM 2933 C CA . LEU A 1 389 ? 19.498 -7.089 -1.900 1.00 89.88 389 LEU A CA 1
ATOM 2934 C C . LEU A 1 389 ? 20.580 -7.469 -0.885 1.00 89.88 389 LEU A C 1
ATOM 2936 O O . LEU A 1 389 ? 21.698 -6.984 -1.005 1.00 89.88 389 LEU A O 1
ATOM 2940 N N . TYR A 1 390 ? 20.285 -8.354 0.074 1.00 89.56 390 TYR A N 1
ATOM 2941 C CA . TYR A 1 390 ? 21.249 -8.839 1.068 1.00 89.56 390 TYR A CA 1
ATOM 2942 C C . TYR A 1 390 ? 22.420 -9.612 0.444 1.00 89.56 390 TYR A C 1
ATOM 2944 O O . TYR A 1 390 ? 23.592 -9.359 0.757 1.00 89.56 390 TYR A O 1
ATOM 2952 N N . ALA A 1 391 ? 22.113 -10.543 -0.460 1.00 88.94 391 ALA A N 1
ATOM 2953 C CA . ALA A 1 391 ? 23.120 -11.347 -1.136 1.00 88.94 391 ALA A CA 1
ATOM 2954 C C . ALA A 1 391 ? 24.064 -10.477 -1.977 1.00 88.94 391 ALA A C 1
ATOM 2956 O O . ALA A 1 391 ? 25.272 -10.688 -1.955 1.00 88.94 391 ALA A O 1
ATOM 2957 N N . TYR A 1 392 ? 23.531 -9.465 -2.662 1.00 86.56 392 TYR A N 1
ATOM 2958 C CA . TYR A 1 392 ? 24.285 -8.641 -3.606 1.00 86.56 392 TYR A CA 1
ATOM 2959 C C . TYR A 1 392 ? 24.904 -7.374 -2.997 1.00 86.56 392 TYR A C 1
ATOM 2961 O O . TYR A 1 392 ? 25.508 -6.595 -3.728 1.00 86.56 392 TYR A O 1
ATOM 2969 N N . ARG A 1 393 ? 24.860 -7.159 -1.672 1.00 82.81 393 ARG A N 1
ATOM 2970 C CA . ARG A 1 393 ? 25.458 -5.943 -1.066 1.00 82.81 393 ARG A CA 1
ATOM 2971 C C . ARG A 1 393 ? 26.959 -5.782 -1.326 1.00 82.81 393 ARG A C 1
ATOM 2973 O O . ARG A 1 393 ? 27.447 -4.660 -1.337 1.00 82.81 393 ARG A O 1
ATOM 2980 N N . CYS A 1 394 ? 27.679 -6.888 -1.518 1.00 74.56 394 CYS A N 1
ATOM 2981 C CA . CYS A 1 394 ? 29.103 -6.884 -1.877 1.00 74.56 394 CYS A CA 1
ATOM 2982 C C . CYS A 1 394 ? 29.362 -7.095 -3.373 1.00 74.56 394 CYS A C 1
ATOM 2984 O O . CYS A 1 394 ? 30.512 -7.153 -3.798 1.00 74.56 394 CYS A O 1
ATOM 2986 N N . HIS A 1 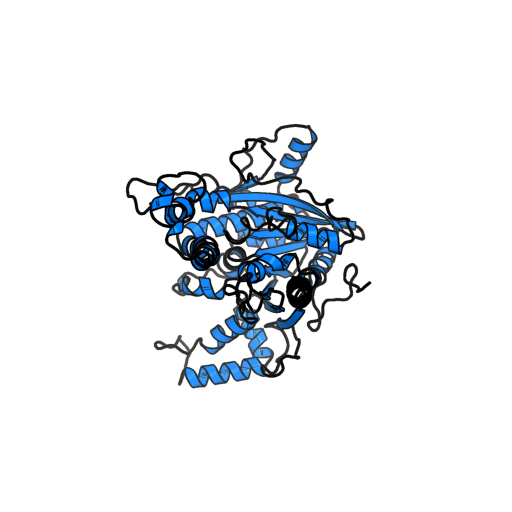395 ? 28.303 -7.218 -4.170 1.00 71.69 395 HIS A N 1
ATOM 2987 C CA . HIS A 1 395 ? 28.381 -7.414 -5.605 1.00 71.69 395 HIS A CA 1
ATOM 2988 C C . HIS A 1 395 ? 28.282 -6.051 -6.296 1.00 71.69 395 HIS A C 1
ATOM 2990 O O . HIS A 1 395 ? 27.252 -5.672 -6.855 1.00 71.69 395 HIS A O 1
ATOM 2996 N N . SER A 1 396 ? 29.360 -5.280 -6.241 1.00 63.03 396 SER A N 1
ATOM 2997 C CA . SER A 1 396 ? 29.455 -4.012 -6.959 1.00 63.03 396 SER A CA 1
ATOM 2998 C C . SER A 1 396 ? 30.830 -3.849 -7.592 1.00 63.03 396 SER A C 1
ATOM 3000 O O . SER A 1 396 ? 31.828 -4.394 -7.127 1.00 63.03 396 SER A O 1
ATOM 3002 N N . VAL A 1 397 ? 30.876 -3.040 -8.654 1.00 57.47 397 VAL A N 1
ATOM 3003 C CA . VAL A 1 397 ? 32.131 -2.555 -9.256 1.00 57.47 397 VAL A CA 1
ATOM 3004 C C . VAL A 1 397 ? 32.937 -1.723 -8.238 1.00 57.47 397 VAL A C 1
ATOM 3006 O O . VAL A 1 397 ? 34.157 -1.638 -8.332 1.00 57.47 397 VAL A O 1
ATOM 3009 N N . PHE A 1 398 ? 32.254 -1.160 -7.232 1.00 55.00 398 PHE A N 1
ATOM 3010 C CA . PHE A 1 398 ? 32.820 -0.424 -6.100 1.00 55.00 398 PHE A CA 1
ATOM 3011 C C . PHE A 1 398 ? 32.319 -1.045 -4.786 1.00 55.00 398 PHE A C 1
ATOM 3013 O O . PHE A 1 398 ? 31.256 -0.633 -4.306 1.00 55.00 398 PHE A O 1
ATOM 3020 N N . PRO A 1 399 ? 32.984 -2.090 -4.257 1.00 58.31 399 PRO A N 1
ATOM 3021 C CA . PRO A 1 399 ? 32.519 -2.831 -3.084 1.00 58.31 399 PRO A CA 1
ATOM 3022 C C . PRO A 1 399 ? 32.227 -1.897 -1.907 1.00 58.31 399 PRO A C 1
ATOM 3024 O O . PRO A 1 399 ? 32.994 -0.974 -1.632 1.00 58.31 399 PRO A O 1
ATOM 3027 N N . ALA A 1 400 ? 31.115 -2.141 -1.210 1.00 62.19 400 ALA A N 1
ATOM 3028 C CA . ALA A 1 400 ? 30.818 -1.446 0.037 1.00 62.19 400 ALA A CA 1
ATOM 3029 C C . ALA A 1 400 ? 31.941 -1.684 1.068 1.00 62.19 400 ALA A C 1
ATOM 3031 O O . ALA A 1 400 ? 32.625 -2.713 1.044 1.00 62.19 400 ALA A O 1
ATOM 3032 N N . VAL A 1 401 ? 32.133 -0.735 1.989 1.00 59.28 401 VAL A N 1
ATOM 3033 C CA . VAL A 1 401 ? 33.135 -0.850 3.060 1.00 59.28 401 VAL A CA 1
ATOM 3034 C C . VAL A 1 401 ? 32.885 -2.138 3.857 1.00 59.28 401 VAL A C 1
ATOM 3036 O O . VAL A 1 401 ? 31.776 -2.381 4.323 1.00 59.28 401 VAL A O 1
ATOM 3039 N N . GLY A 1 402 ? 33.916 -2.976 4.000 1.00 63.34 402 GLY A N 1
ATOM 3040 C CA . GLY A 1 402 ? 33.826 -4.268 4.695 1.00 63.34 402 GLY A CA 1
ATOM 3041 C C . GLY A 1 402 ? 33.547 -5.480 3.795 1.00 63.34 402 GLY A C 1
ATOM 3042 O O . GLY A 1 402 ? 33.503 -6.604 4.292 1.00 63.34 402 GLY A O 1
ATOM 3043 N N . CYS A 1 403 ? 33.406 -5.290 2.482 1.00 70.81 403 CYS A N 1
ATOM 3044 C CA . CYS A 1 403 ? 33.364 -6.386 1.517 1.00 70.81 403 CYS A CA 1
ATOM 3045 C C . CYS A 1 403 ? 34.788 -6.797 1.109 1.00 70.81 403 CYS A C 1
ATOM 3047 O O . CYS A 1 403 ? 35.476 -6.059 0.408 1.00 70.81 403 CYS A O 1
ATOM 3049 N N . ASN A 1 404 ? 35.225 -7.985 1.538 1.00 68.12 404 ASN A N 1
ATOM 3050 C CA . ASN A 1 404 ? 36.514 -8.568 1.159 1.00 68.12 404 ASN A CA 1
ATOM 3051 C C . ASN A 1 404 ? 36.293 -9.727 0.175 1.00 68.12 404 ASN A C 1
ATOM 3053 O O . ASN A 1 404 ? 35.570 -10.666 0.500 1.00 68.12 404 ASN A O 1
ATOM 3057 N N . GLY A 1 405 ? 36.959 -9.699 -0.982 1.00 69.75 405 GLY A N 1
ATOM 3058 C CA . GLY A 1 405 ? 36.983 -10.814 -1.938 1.00 69.75 405 GLY A CA 1
ATOM 3059 C C . GLY A 1 405 ? 36.113 -10.625 -3.182 1.00 69.75 405 GLY A C 1
ATOM 3060 O O . GLY A 1 405 ? 35.649 -9.528 -3.479 1.00 69.75 405 GLY A O 1
ATOM 3061 N N . ASP A 1 406 ? 35.948 -11.714 -3.932 1.00 79.81 406 ASP A N 1
ATOM 3062 C CA . ASP A 1 406 ? 35.132 -11.766 -5.146 1.00 79.81 406 ASP A CA 1
ATOM 3063 C C . ASP A 1 406 ? 33.640 -11.625 -4.793 1.00 79.81 406 ASP A C 1
ATOM 3065 O O . ASP A 1 406 ? 33.070 -12.452 -4.072 1.00 79.81 406 ASP A O 1
ATOM 3069 N N . GLY A 1 407 ? 33.013 -10.557 -5.295 1.00 80.50 407 GLY A N 1
ATOM 3070 C CA . GLY A 1 407 ? 31.618 -10.225 -5.016 1.00 80.50 407 GLY A CA 1
ATOM 3071 C C . GLY A 1 407 ? 30.622 -11.293 -5.477 1.00 80.50 407 GLY A C 1
ATOM 3072 O O . GLY A 1 407 ? 29.580 -11.454 -4.841 1.00 80.50 407 GLY A O 1
ATOM 3073 N N . GLU A 1 408 ? 30.932 -12.061 -6.527 1.00 84.00 408 GLU A N 1
ATOM 3074 C CA . GLU A 1 408 ? 30.073 -13.155 -6.995 1.00 84.00 408 GLU A CA 1
ATOM 3075 C C . GLU A 1 408 ? 30.128 -14.348 -6.033 1.00 84.00 408 GLU A C 1
ATOM 3077 O O . GLU A 1 408 ? 29.090 -14.883 -5.625 1.00 84.00 408 GLU A O 1
ATOM 3082 N N . VAL A 1 409 ? 31.337 -14.719 -5.599 1.00 86.31 409 VAL A N 1
ATOM 3083 C CA . VAL A 1 409 ? 31.552 -15.799 -4.623 1.00 86.31 409 VAL A CA 1
ATOM 3084 C C . VAL A 1 409 ? 30.869 -15.469 -3.297 1.00 86.31 409 VAL A C 1
ATOM 3086 O O . VAL A 1 409 ? 30.180 -16.318 -2.722 1.00 86.31 409 VAL A O 1
ATOM 3089 N N . GLU A 1 410 ? 31.003 -14.229 -2.827 1.00 85.94 410 GLU A N 1
ATOM 3090 C CA . GLU A 1 410 ? 30.370 -13.776 -1.590 1.00 85.94 410 GLU A CA 1
ATOM 3091 C C . GLU A 1 410 ? 28.837 -13.747 -1.701 1.00 85.94 410 GLU A C 1
ATOM 3093 O O . GLU A 1 410 ? 28.142 -14.183 -0.778 1.00 85.94 410 GLU A O 1
ATOM 3098 N N . ALA A 1 411 ? 28.290 -13.318 -2.843 1.00 86.56 411 ALA A N 1
ATOM 3099 C CA . ALA A 1 411 ? 26.848 -13.338 -3.076 1.00 86.56 411 ALA A CA 1
ATOM 3100 C C . ALA A 1 411 ? 26.283 -14.767 -3.064 1.00 86.56 411 ALA A C 1
ATOM 3102 O O . ALA A 1 411 ? 25.253 -15.028 -2.435 1.00 86.56 411 ALA A O 1
ATOM 3103 N N . LEU A 1 412 ? 26.968 -15.718 -3.707 1.00 88.44 412 LEU A N 1
ATOM 3104 C CA . LEU A 1 412 ? 26.591 -17.134 -3.674 1.00 88.44 412 LEU A CA 1
ATOM 3105 C C . LEU A 1 412 ? 26.673 -17.714 -2.259 1.00 88.44 412 LEU A C 1
ATOM 3107 O O . LEU A 1 412 ? 25.776 -18.460 -1.854 1.00 88.44 412 LEU A O 1
ATOM 3111 N N . ARG A 1 413 ? 27.709 -17.356 -1.489 1.00 89.56 413 ARG A N 1
ATOM 3112 C CA . ARG A 1 413 ? 27.843 -17.756 -0.082 1.00 89.56 413 ARG A CA 1
ATOM 3113 C C . ARG A 1 413 ? 26.647 -17.273 0.736 1.00 89.56 413 ARG A C 1
ATOM 3115 O O . ARG A 1 413 ? 26.007 -18.082 1.398 1.00 89.56 413 ARG A O 1
ATOM 3122 N N . ARG A 1 414 ? 26.289 -15.991 0.636 1.00 89.25 414 ARG A N 1
ATOM 3123 C CA . A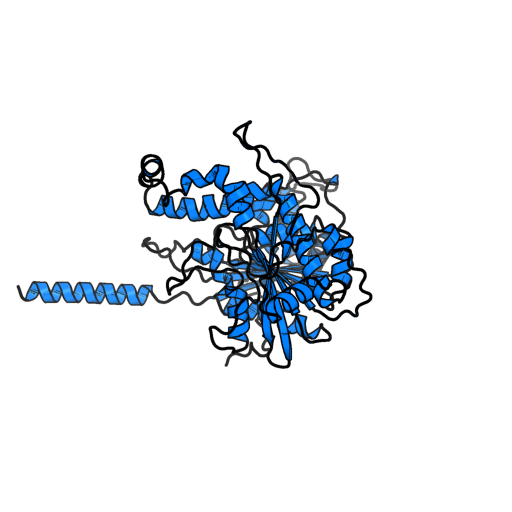RG A 1 414 ? 25.146 -15.409 1.362 1.00 89.25 414 ARG A CA 1
ATOM 3124 C C . ARG A 1 414 ? 23.810 -16.024 0.972 1.00 89.25 414 ARG A C 1
ATOM 3126 O O . ARG A 1 414 ? 23.002 -16.282 1.855 1.00 89.25 414 ARG A O 1
ATOM 3133 N N . LYS A 1 415 ? 23.584 -16.314 -0.315 1.00 89.44 415 LYS A N 1
ATOM 3134 C CA . LYS A 1 415 ? 22.374 -17.032 -0.759 1.00 89.44 415 LYS A CA 1
ATOM 3135 C C . LYS A 1 415 ? 22.258 -18.406 -0.105 1.00 89.44 415 LYS A C 1
ATOM 3137 O O . LYS A 1 415 ? 21.177 -18.767 0.343 1.00 89.44 415 LYS A O 1
ATOM 3142 N N . LYS A 1 416 ? 23.364 -19.157 -0.030 1.00 89.44 416 LYS A N 1
ATOM 3143 C CA . LYS A 1 416 ? 23.387 -20.460 0.653 1.00 89.44 416 LYS A CA 1
ATOM 3144 C C . LYS A 1 416 ? 23.070 -20.309 2.138 1.00 89.44 416 LYS A C 1
ATOM 3146 O O . LYS A 1 416 ? 22.205 -21.019 2.626 1.00 89.44 416 LYS A O 1
ATOM 3151 N N . LEU A 1 417 ? 23.705 -19.346 2.811 1.00 89.94 417 LEU A N 1
ATOM 3152 C CA . LEU A 1 417 ? 23.462 -19.065 4.227 1.00 89.94 417 LEU A CA 1
ATOM 3153 C C . LEU A 1 417 ? 22.000 -18.679 4.497 1.00 89.94 417 LEU A C 1
ATOM 3155 O O . LEU A 1 417 ? 21.389 -19.233 5.399 1.00 89.94 417 LEU A O 1
ATOM 3159 N N . LEU A 1 418 ? 21.400 -17.805 3.682 1.00 89.06 418 LEU A N 1
ATOM 3160 C CA . LEU A 1 418 ? 19.972 -17.465 3.782 1.00 89.06 418 LEU A CA 1
ATOM 3161 C C . LEU A 1 418 ? 19.061 -18.692 3.618 1.00 89.06 418 LEU A C 1
ATOM 3163 O O . LEU A 1 418 ? 18.027 -18.785 4.274 1.00 89.06 418 LEU A O 1
ATOM 3167 N N . ALA A 1 419 ? 19.435 -19.632 2.749 1.00 85.56 419 ALA A N 1
ATOM 3168 C CA . ALA A 1 419 ? 18.662 -20.847 2.516 1.00 85.56 419 ALA A CA 1
ATOM 3169 C C . ALA A 1 419 ? 18.800 -21.885 3.641 1.00 85.56 419 ALA A C 1
ATOM 3171 O O . ALA A 1 419 ? 17.928 -22.742 3.750 1.00 85.56 419 ALA A O 1
ATOM 3172 N N . SER A 1 420 ? 19.861 -21.830 4.457 1.00 86.44 420 SER A N 1
ATOM 3173 C CA . SER A 1 420 ? 20.167 -22.857 5.464 1.00 86.44 420 SER A CA 1
ATOM 3174 C C . SER A 1 420 ? 20.186 -22.375 6.917 1.00 86.44 420 SER A C 1
ATOM 3176 O O . SER A 1 420 ? 20.144 -23.212 7.814 1.00 86.44 420 SER A O 1
ATOM 3178 N N . GLU A 1 421 ? 20.279 -21.068 7.180 1.00 89.81 421 GLU A N 1
ATOM 3179 C CA . GLU A 1 421 ? 20.507 -20.524 8.524 1.00 89.81 421 GLU A CA 1
ATOM 3180 C C . GLU A 1 421 ? 19.452 -19.489 8.940 1.00 89.81 421 GLU A C 1
ATOM 3182 O O . GLU A 1 421 ? 19.479 -18.329 8.521 1.00 89.81 421 GLU A O 1
ATOM 3187 N N . ASP A 1 422 ? 18.578 -19.880 9.871 1.00 89.06 422 ASP A N 1
ATOM 3188 C CA . ASP A 1 422 ? 17.551 -19.002 10.452 1.00 89.06 422 ASP A CA 1
ATOM 3189 C C . ASP A 1 422 ? 18.151 -17.750 11.106 1.00 89.06 422 ASP A C 1
ATOM 3191 O O . ASP A 1 422 ? 17.572 -16.666 11.040 1.00 89.06 422 ASP A O 1
ATOM 3195 N N . LYS A 1 423 ? 19.346 -17.870 11.705 1.00 91.00 423 LYS A N 1
ATOM 3196 C CA . LYS A 1 423 ? 20.037 -16.739 12.334 1.00 91.00 423 LYS A CA 1
ATOM 3197 C C . LYS A 1 423 ? 20.293 -15.609 11.333 1.00 91.00 423 LYS A C 1
ATOM 3199 O O . LYS A 1 423 ? 20.010 -14.463 11.649 1.00 91.00 423 LYS A O 1
ATOM 3204 N N . ILE A 1 424 ? 20.775 -15.921 10.130 1.00 91.00 424 ILE A N 1
ATOM 3205 C CA . ILE A 1 424 ? 21.099 -14.911 9.109 1.00 91.00 424 ILE A CA 1
ATOM 3206 C C . ILE A 1 424 ? 19.842 -14.168 8.651 1.00 91.00 424 ILE A C 1
ATOM 3208 O O . ILE A 1 424 ? 19.877 -12.964 8.401 1.00 91.00 424 ILE A O 1
ATOM 3212 N N . ARG A 1 425 ? 18.710 -14.869 8.584 1.00 90.25 425 ARG A N 1
ATOM 3213 C CA . ARG A 1 425 ? 17.418 -14.270 8.243 1.00 90.25 425 ARG A CA 1
ATOM 3214 C C . ARG A 1 425 ? 16.890 -13.376 9.359 1.00 90.25 425 ARG A C 1
ATOM 3216 O O . ARG A 1 425 ? 16.409 -12.283 9.079 1.00 90.25 425 ARG A O 1
ATOM 3223 N N . ASN A 1 426 ? 17.029 -13.807 10.611 1.00 90.88 426 ASN A N 1
ATOM 3224 C CA . ASN A 1 426 ? 16.676 -12.996 11.774 1.00 90.88 426 ASN A CA 1
ATOM 3225 C C . ASN A 1 426 ? 17.560 -11.746 11.882 1.00 90.88 426 ASN A C 1
ATOM 3227 O O . ASN A 1 426 ? 17.026 -10.662 12.099 1.00 90.88 426 ASN A O 1
ATOM 3231 N N . ASP A 1 427 ? 18.870 -11.873 11.645 1.00 90.81 427 ASP A N 1
ATOM 3232 C CA . ASP A 1 427 ? 19.798 -10.738 11.585 1.00 90.81 427 ASP A CA 1
ATOM 3233 C C . ASP A 1 427 ? 19.378 -9.753 10.469 1.00 90.81 427 ASP A C 1
ATOM 3235 O O . ASP A 1 427 ? 19.394 -8.541 10.669 1.00 90.81 427 ASP A O 1
ATOM 3239 N N . LEU A 1 428 ? 18.944 -10.254 9.301 1.00 91.06 428 LEU A N 1
ATOM 3240 C CA . LEU A 1 428 ? 18.420 -9.420 8.211 1.00 91.06 428 LEU A CA 1
ATOM 3241 C C . LEU A 1 428 ? 17.123 -8.695 8.608 1.00 91.06 428 LEU A C 1
ATOM 3243 O O . LEU A 1 428 ? 16.984 -7.506 8.330 1.00 91.06 428 LEU A O 1
ATOM 3247 N N . VAL A 1 429 ? 16.178 -9.374 9.260 1.00 91.69 429 VAL A N 1
ATOM 3248 C CA . VAL A 1 429 ? 14.937 -8.754 9.764 1.00 91.69 429 VAL A CA 1
ATOM 3249 C C . VAL A 1 429 ? 15.249 -7.679 10.806 1.00 91.69 429 VAL A C 1
ATOM 3251 O O . VAL A 1 429 ? 14.668 -6.592 10.766 1.00 91.69 429 VAL A O 1
ATOM 3254 N N . GLU A 1 430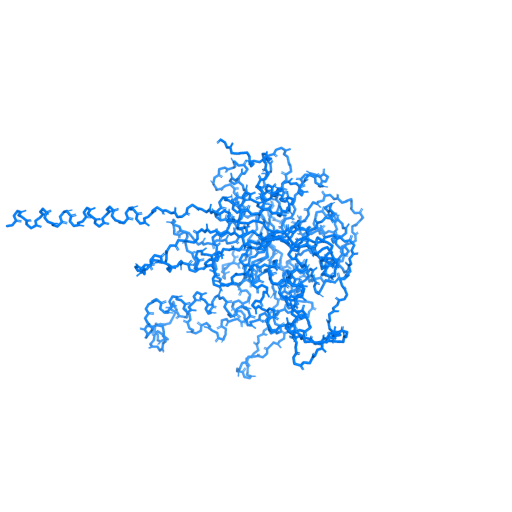 ? 16.194 -7.945 11.708 1.00 89.56 430 GLU A N 1
ATOM 3255 C CA . GLU A 1 430 ? 16.669 -6.968 12.685 1.00 89.56 430 GLU A CA 1
ATOM 3256 C C . GLU A 1 430 ? 17.314 -5.764 11.993 1.00 89.56 430 GLU A C 1
ATOM 3258 O O . GLU A 1 430 ? 17.005 -4.625 12.335 1.00 89.56 430 GLU A O 1
ATOM 3263 N N . GLU A 1 431 ? 18.146 -5.971 10.976 1.00 88.00 431 GLU A N 1
ATOM 3264 C CA . GLU A 1 431 ? 18.764 -4.881 10.224 1.00 88.00 431 GLU A CA 1
ATOM 3265 C C . GLU A 1 431 ? 17.723 -4.030 9.484 1.00 88.00 431 GLU A C 1
ATOM 3267 O O . GLU A 1 431 ? 17.746 -2.801 9.592 1.00 88.00 431 GLU A O 1
ATOM 3272 N N . LEU A 1 432 ? 16.768 -4.664 8.796 1.00 89.31 432 LEU A N 1
ATOM 3273 C CA . LEU A 1 432 ? 15.672 -3.980 8.102 1.00 89.31 432 LEU A CA 1
ATOM 3274 C C . LEU A 1 432 ? 14.770 -3.218 9.084 1.00 89.31 432 LEU A C 1
ATOM 3276 O O . LEU A 1 432 ? 14.328 -2.106 8.797 1.00 89.31 432 LEU A O 1
ATOM 3280 N N . GLY A 1 433 ? 14.538 -3.778 10.274 1.00 89.81 433 GLY A N 1
ATOM 3281 C CA . GLY A 1 433 ? 13.627 -3.223 11.279 1.00 89.81 433 GLY A CA 1
ATOM 3282 C C . GLY A 1 433 ? 12.167 -3.591 11.068 1.00 89.81 433 GLY A C 1
ATOM 3283 O O . GLY A 1 433 ? 11.295 -3.042 11.740 1.00 89.81 433 GLY A O 1
ATOM 3284 N N . PHE A 1 434 ? 11.903 -4.500 10.137 1.00 92.62 434 PHE A N 1
ATOM 3285 C CA . PHE A 1 434 ? 10.586 -5.029 9.834 1.00 92.62 434 PHE A CA 1
ATOM 3286 C C . PHE A 1 434 ? 10.720 -6.455 9.300 1.00 92.62 434 PHE A C 1
ATOM 3288 O O . PHE A 1 434 ? 11.716 -6.809 8.669 1.00 92.62 434 PHE A O 1
ATOM 3295 N N . ASP A 1 435 ? 9.695 -7.265 9.545 1.00 94.12 435 ASP A N 1
ATOM 3296 C CA . ASP A 1 435 ? 9.542 -8.579 8.921 1.00 94.12 435 ASP A CA 1
ATOM 3297 C C . ASP A 1 435 ? 8.720 -8.454 7.633 1.00 94.12 435 ASP A C 1
ATOM 3299 O O . ASP A 1 435 ? 7.917 -7.531 7.470 1.00 94.12 435 ASP A O 1
ATOM 3303 N N . VAL A 1 436 ? 8.909 -9.399 6.718 1.00 95.44 436 VAL A N 1
ATOM 3304 C CA . VAL A 1 436 ? 8.201 -9.458 5.440 1.00 95.44 436 VAL A CA 1
ATOM 3305 C C . VAL A 1 436 ? 7.640 -10.854 5.252 1.00 95.44 436 VAL A C 1
ATOM 3307 O O . VAL A 1 436 ? 8.345 -11.843 5.439 1.00 95.44 436 VAL A O 1
ATOM 3310 N N . VAL A 1 437 ? 6.382 -10.931 4.837 1.00 95.50 437 VAL A N 1
ATOM 3311 C CA . VAL A 1 437 ? 5.699 -12.156 4.436 1.00 95.50 437 VAL A CA 1
ATOM 3312 C C . VAL A 1 437 ? 5.203 -11.988 3.010 1.00 95.50 437 VAL A C 1
ATOM 3314 O O . VAL A 1 437 ? 4.455 -11.061 2.736 1.00 95.50 437 VAL A O 1
ATOM 3317 N N . ASP A 1 438 ? 5.580 -12.897 2.121 1.00 94.81 438 ASP A N 1
ATOM 3318 C CA . ASP A 1 438 ? 5.017 -13.002 0.780 1.00 94.81 438 ASP A CA 1
ATOM 3319 C C . ASP A 1 438 ? 3.926 -14.062 0.737 1.00 94.81 438 ASP A C 1
ATOM 3321 O O . ASP A 1 438 ? 4.131 -15.208 1.149 1.00 94.81 438 ASP A O 1
ATOM 3325 N N . VAL A 1 439 ? 2.792 -13.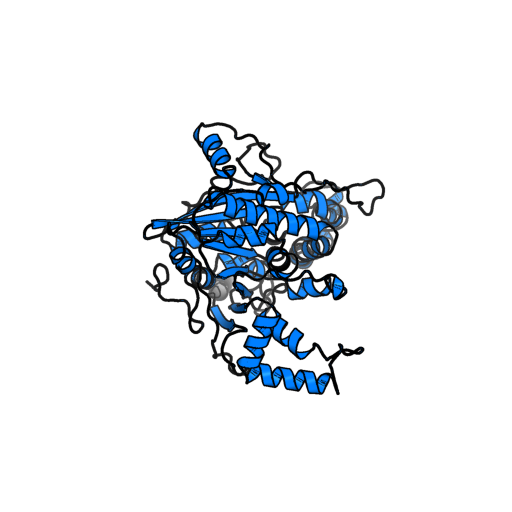687 0.160 1.00 94.81 439 VAL A N 1
ATOM 3326 C CA . VAL A 1 439 ? 1.663 -14.541 -0.187 1.00 94.81 439 VAL A CA 1
ATOM 3327 C C . VAL A 1 439 ? 1.566 -14.547 -1.709 1.00 94.81 439 VAL A C 1
ATOM 3329 O O . VAL A 1 439 ? 1.028 -13.628 -2.325 1.00 94.81 439 VAL A O 1
ATOM 3332 N N . ARG A 1 440 ? 2.105 -15.588 -2.339 1.00 93.94 440 ARG A N 1
ATOM 3333 C CA . ARG A 1 440 ? 2.027 -15.762 -3.789 1.00 93.94 440 ARG A CA 1
ATOM 3334 C C . ARG A 1 440 ? 0.661 -16.325 -4.158 1.00 93.94 440 ARG A C 1
ATOM 3336 O O . ARG A 1 440 ? 0.272 -17.375 -3.640 1.00 93.94 440 ARG A O 1
ATOM 3343 N N . VAL A 1 441 ? -0.026 -15.673 -5.088 1.00 93.81 441 VAL A N 1
ATOM 3344 C CA . VAL A 1 441 ? -1.369 -16.058 -5.529 1.00 93.81 441 VAL A CA 1
ATOM 3345 C C . VAL A 1 441 ? -1.466 -16.163 -7.047 1.00 93.81 441 VAL A C 1
ATOM 3347 O O . VAL A 1 441 ? -0.664 -15.594 -7.785 1.00 93.81 441 VAL A O 1
ATOM 3350 N N . ARG A 1 442 ? -2.455 -16.920 -7.516 1.00 92.88 442 ARG A N 1
ATOM 3351 C CA . ARG A 1 442 ? -2.812 -17.024 -8.929 1.00 92.88 442 ARG A CA 1
ATOM 3352 C C . ARG A 1 442 ? -4.316 -16.928 -9.067 1.00 92.88 442 ARG A C 1
ATOM 3354 O O . ARG A 1 442 ? -5.034 -17.763 -8.521 1.00 92.88 442 ARG A O 1
ATOM 3361 N N . PHE A 1 443 ? -4.786 -15.947 -9.819 1.00 91.38 443 PHE A N 1
ATOM 3362 C CA . PHE A 1 443 ? -6.212 -15.789 -10.086 1.00 91.38 443 PHE A CA 1
ATOM 3363 C C . PHE A 1 443 ? -6.527 -15.136 -11.432 1.00 91.38 443 PHE A C 1
ATOM 3365 O O . PHE A 1 443 ? -7.661 -15.273 -11.892 1.00 91.38 443 PHE A O 1
ATOM 3372 N N . ALA A 1 444 ? -5.555 -14.479 -12.077 1.00 89.69 444 ALA A N 1
ATOM 3373 C CA . ALA A 1 444 ? -5.800 -13.704 -13.285 1.00 89.69 444 ALA A CA 1
ATOM 3374 C C . ALA A 1 444 ? -6.409 -14.566 -14.415 1.00 89.69 444 ALA A C 1
ATOM 3376 O O . ALA A 1 444 ? -5.849 -15.617 -14.764 1.00 89.69 444 ALA A O 1
ATOM 3377 N N . PRO A 1 445 ? -7.538 -14.139 -15.012 1.00 86.94 445 PRO A N 1
ATOM 3378 C CA . PRO A 1 445 ? -8.121 -14.811 -16.164 1.00 86.94 445 PRO A CA 1
ATOM 3379 C C . PRO A 1 445 ? -7.256 -14.600 -17.415 1.00 86.94 445 PRO A C 1
ATOM 3381 O O . PRO A 1 445 ? -6.344 -13.776 -17.443 1.00 86.94 445 PRO A O 1
ATOM 3384 N N . ASN A 1 446 ? -7.558 -15.335 -18.485 1.00 83.25 446 ASN A N 1
ATOM 3385 C CA . ASN A 1 446 ? -6.949 -15.080 -19.792 1.00 83.25 446 ASN A CA 1
ATOM 3386 C C . ASN A 1 446 ? -7.422 -13.727 -20.345 1.00 83.25 446 ASN A C 1
ATOM 3388 O O . ASN A 1 446 ? -8.590 -13.359 -20.187 1.00 83.25 446 ASN A O 1
ATOM 3392 N N . PHE A 1 447 ? -6.538 -13.014 -21.039 1.00 79.94 447 PHE A N 1
ATOM 3393 C CA . PHE A 1 447 ? -6.865 -11.738 -21.665 1.00 79.94 447 PHE A CA 1
ATOM 3394 C C . PHE A 1 447 ? -7.907 -11.925 -22.775 1.00 79.94 447 PHE A C 1
ATOM 3396 O O . PHE A 1 447 ? -7.735 -12.721 -23.704 1.00 79.94 447 PHE A O 1
ATOM 3403 N N . LYS A 1 448 ? -9.008 -11.171 -22.697 1.00 70.50 448 LYS A N 1
ATOM 3404 C CA . LYS A 1 448 ? -10.087 -11.239 -23.693 1.00 70.50 448 LYS A CA 1
ATOM 3405 C C . LYS A 1 448 ? -9.565 -10.860 -25.082 1.00 70.50 448 LYS A C 1
ATOM 3407 O O . LYS A 1 448 ? -8.993 -9.792 -25.253 1.00 70.50 448 LYS A O 1
ATOM 3412 N N . GLY A 1 449 ? -9.834 -11.702 -26.079 1.00 63.62 449 GLY A N 1
ATOM 3413 C CA . GLY A 1 449 ? -9.498 -11.433 -27.485 1.00 63.62 449 GLY A CA 1
ATOM 3414 C C . GLY A 1 449 ? -8.152 -11.996 -27.949 1.00 63.62 449 GLY A C 1
ATOM 3415 O O . GLY A 1 449 ? -7.903 -12.028 -29.151 1.00 63.62 449 GLY A O 1
ATOM 3416 N N . VAL A 1 450 ? -7.328 -12.521 -27.038 1.00 64.75 450 VAL A N 1
ATOM 3417 C CA . VAL A 1 450 ? -6.081 -13.213 -27.380 1.00 64.75 450 VAL A CA 1
ATOM 3418 C C . VAL A 1 450 ? -6.283 -14.719 -27.208 1.00 64.75 450 VAL A C 1
ATOM 3420 O O . VAL A 1 450 ? -6.640 -15.200 -26.138 1.00 64.75 450 VAL A O 1
ATOM 3423 N N . PHE A 1 451 ? -6.079 -15.485 -28.284 1.00 58.94 451 PHE A N 1
ATOM 3424 C CA . PHE A 1 451 ? -6.278 -16.943 -28.293 1.00 58.94 451 PHE A CA 1
ATOM 3425 C C . PHE A 1 451 ? -5.109 -17.732 -27.682 1.00 58.94 451 PHE A C 1
A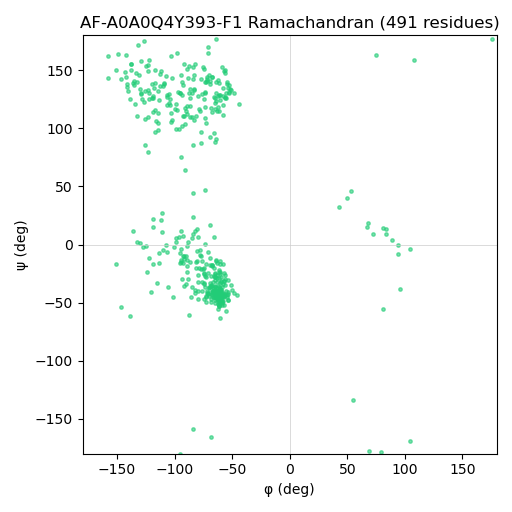TOM 3427 O O . PHE A 1 451 ? -5.101 -18.961 -27.758 1.00 58.94 451 PHE A O 1
ATOM 3434 N N . THR A 1 452 ? -4.117 -17.062 -27.088 1.00 69.38 452 THR A N 1
ATOM 3435 C CA . THR A 1 452 ? -3.050 -17.744 -26.355 1.00 69.38 452 THR A CA 1
ATOM 3436 C C . THR A 1 452 ? -3.471 -17.914 -24.890 1.00 69.38 452 THR A C 1
ATOM 3438 O O . THR A 1 452 ? -3.711 -16.927 -24.196 1.00 69.38 452 THR A O 1
ATOM 3441 N N . PRO A 1 453 ? -3.573 -19.155 -24.384 1.00 68.50 453 PRO A N 1
ATOM 3442 C CA . PRO A 1 453 ? -3.974 -19.417 -22.997 1.00 68.50 453 PRO A CA 1
ATOM 3443 C C . PRO A 1 453 ? -2.973 -18.877 -21.956 1.00 68.50 453 PRO A C 1
ATOM 3445 O O . PRO A 1 453 ? -3.302 -18.783 -20.770 1.00 68.50 453 PRO A O 1
ATOM 3448 N N . ASP A 1 454 ? -1.773 -18.507 -22.406 1.00 78.12 454 ASP A N 1
ATOM 3449 C CA . ASP A 1 454 ? -0.677 -18.020 -21.571 1.00 78.12 454 ASP A CA 1
ATOM 3450 C C . ASP A 1 454 ? -0.697 -16.499 -21.362 1.00 78.12 454 ASP A C 1
ATOM 3452 O O . ASP A 1 454 ? -0.009 -16.000 -20.475 1.00 78.12 454 ASP A O 1
ATOM 3456 N N . PHE A 1 455 ? -1.484 -15.743 -22.139 1.00 83.06 455 PHE A N 1
ATOM 3457 C CA . PHE A 1 455 ? -1.575 -14.294 -21.961 1.00 83.06 455 PHE A CA 1
ATOM 3458 C C . PHE A 1 455 ? -2.708 -13.955 -20.988 1.00 83.06 455 PHE A C 1
ATOM 3460 O O . PHE A 1 455 ? -3.892 -14.054 -21.320 1.00 83.06 455 PHE A O 1
ATOM 3467 N N . LYS A 1 456 ? -2.341 -13.608 -19.752 1.00 87.50 456 LYS A N 1
ATOM 3468 C CA . LYS A 1 456 ? -3.290 -13.242 -18.692 1.00 87.50 456 LYS A CA 1
ATOM 3469 C C . LYS A 1 456 ? -3.719 -11.791 -18.797 1.00 87.50 456 LYS A C 1
ATOM 3471 O O . LYS A 1 456 ? -3.009 -10.976 -19.376 1.00 87.50 456 LYS A O 1
ATOM 3476 N N . ASP A 1 457 ? -4.894 -11.490 -18.255 1.00 85.12 457 ASP A N 1
ATOM 3477 C CA . ASP A 1 457 ? -5.406 -10.129 -18.213 1.00 85.12 457 ASP A CA 1
ATOM 3478 C C . ASP A 1 457 ? -4.637 -9.311 -17.163 1.00 85.12 457 ASP A C 1
ATOM 3480 O O . ASP A 1 457 ? -4.817 -9.564 -15.967 1.00 85.12 457 ASP A O 1
ATOM 3484 N N . PRO A 1 458 ? -3.778 -8.354 -17.575 1.00 84.50 458 PRO A N 1
ATOM 3485 C CA . PRO A 1 458 ? -2.997 -7.564 -16.631 1.00 84.50 458 PRO A CA 1
ATOM 3486 C C . PRO A 1 458 ? -3.896 -6.664 -15.776 1.00 84.50 458 PRO A C 1
ATOM 3488 O O . PRO A 1 458 ? -3.532 -6.360 -14.645 1.00 84.50 458 PRO A O 1
ATOM 3491 N N . GLU A 1 459 ? -5.073 -6.277 -16.290 1.00 82.50 459 GLU A N 1
ATOM 3492 C CA . GLU A 1 459 ? -6.049 -5.459 -15.570 1.00 82.50 459 GLU A CA 1
ATOM 3493 C C . GLU A 1 459 ? -6.542 -6.196 -14.318 1.00 82.50 459 GLU A C 1
ATOM 3495 O O . GLU A 1 459 ? -6.406 -5.734 -13.183 1.00 82.50 459 GLU A O 1
ATOM 3500 N N . ALA A 1 460 ? -7.047 -7.408 -14.544 1.00 85.38 460 ALA A N 1
ATOM 3501 C CA . ALA A 1 460 ? -7.551 -8.274 -13.493 1.00 85.38 460 ALA A CA 1
ATOM 3502 C C . ALA A 1 460 ? -6.432 -8.718 -12.543 1.00 85.38 460 ALA A C 1
ATOM 3504 O O . ALA A 1 460 ?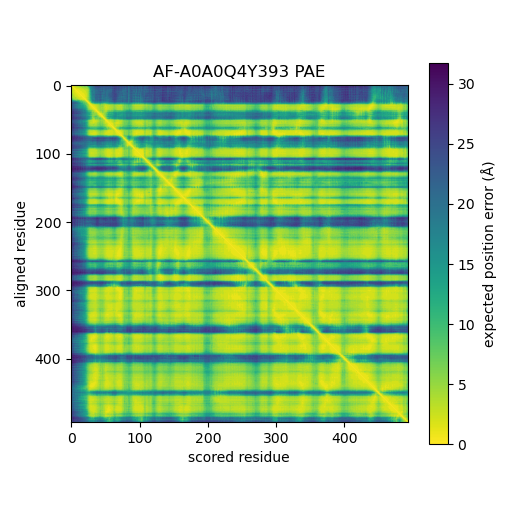 -6.612 -8.637 -11.332 1.00 85.38 460 ALA A O 1
ATOM 3505 N N . ALA A 1 461 ? -5.269 -9.129 -13.071 1.00 88.94 461 ALA A N 1
ATOM 3506 C CA . ALA A 1 461 ? -4.125 -9.573 -12.268 1.00 88.94 461 ALA A CA 1
ATOM 3507 C C . ALA A 1 461 ? -3.712 -8.536 -11.212 1.00 88.94 461 ALA A C 1
ATOM 3509 O O . ALA A 1 461 ? -3.438 -8.893 -10.067 1.00 88.94 461 ALA A O 1
ATOM 3510 N N . HIS A 1 462 ? -3.729 -7.255 -11.583 1.00 88.56 462 HIS A N 1
ATOM 3511 C CA . HIS A 1 462 ? -3.388 -6.166 -10.678 1.00 88.56 462 HIS A CA 1
ATOM 3512 C C . HIS A 1 462 ? -4.548 -5.797 -9.744 1.00 88.56 462 HIS A C 1
ATOM 3514 O O . HIS A 1 462 ? -4.354 -5.672 -8.539 1.00 88.56 462 HIS A O 1
ATOM 3520 N N . ALA A 1 463 ? -5.770 -5.640 -10.265 1.00 84.69 463 ALA A N 1
ATOM 3521 C CA . ALA A 1 463 ? -6.866 -4.998 -9.534 1.00 84.69 463 ALA A CA 1
ATOM 3522 C C . ALA A 1 463 ? -7.709 -5.946 -8.660 1.00 84.69 463 ALA A C 1
ATOM 3524 O O . ALA A 1 463 ? -8.255 -5.523 -7.637 1.00 84.69 463 ALA A O 1
ATOM 3525 N N . ASP A 1 464 ? -7.841 -7.223 -9.033 1.00 87.81 464 ASP A N 1
ATOM 3526 C CA . ASP A 1 464 ? -8.893 -8.094 -8.484 1.00 87.81 464 ASP A CA 1
ATOM 3527 C C . ASP A 1 464 ? -8.531 -8.764 -7.143 1.00 87.81 464 ASP A C 1
ATOM 3529 O O . ASP A 1 464 ? -9.323 -9.538 -6.600 1.00 87.81 464 ASP A O 1
ATOM 3533 N N . HIS A 1 465 ? -7.389 -8.426 -6.534 1.00 90.19 465 HIS A N 1
ATOM 3534 C CA . HIS A 1 465 ? -6.933 -8.979 -5.249 1.00 90.19 465 HIS A CA 1
ATOM 3535 C C . HIS A 1 465 ? -8.036 -9.027 -4.171 1.00 90.19 465 HIS A C 1
ATOM 3537 O O . HIS A 1 465 ? -8.195 -10.034 -3.485 1.00 90.19 465 HIS A O 1
ATOM 3543 N N . MET A 1 466 ? -8.837 -7.963 -4.043 1.00 88.50 466 MET A N 1
ATOM 3544 C CA . MET A 1 466 ? -9.899 -7.836 -3.028 1.00 88.50 466 MET A CA 1
ATOM 3545 C C . MET A 1 466 ? -11.173 -8.631 -3.348 1.00 88.50 466 MET A C 1
ATOM 3547 O O . MET A 1 466 ? -12.042 -8.762 -2.492 1.00 88.50 466 MET A O 1
ATOM 3551 N N . ARG A 1 467 ? -11.304 -9.175 -4.560 1.00 83.88 467 ARG A N 1
ATOM 3552 C CA . ARG A 1 467 ? -12.472 -9.960 -4.998 1.00 83.88 467 ARG A CA 1
ATOM 3553 C C . ARG A 1 467 ? -12.265 -11.454 -4.832 1.00 83.88 467 ARG A C 1
ATOM 3555 O O . ARG A 1 467 ? -13.215 -12.237 -4.863 1.00 83.88 467 ARG A O 1
ATOM 3562 N N . HIS A 1 468 ? -11.019 -11.863 -4.645 1.00 87.31 468 HIS A N 1
ATOM 3563 C CA . HIS A 1 468 ? -10.676 -13.258 -4.497 1.00 87.31 468 HIS A CA 1
ATOM 3564 C C . HIS A 1 468 ? -10.737 -13.674 -3.037 1.00 87.31 468 HIS A C 1
ATOM 3566 O O . HIS A 1 468 ? -9.906 -13.295 -2.215 1.00 87.31 468 HIS A O 1
ATOM 3572 N N . ARG A 1 469 ? -11.716 -14.531 -2.737 1.00 85.25 469 ARG A N 1
ATOM 3573 C CA . ARG A 1 469 ? -11.973 -15.039 -1.389 1.00 85.25 469 ARG A CA 1
ATOM 3574 C C . ARG A 1 469 ? -10.725 -15.590 -0.700 1.00 85.25 469 ARG A C 1
ATOM 3576 O O . ARG A 1 469 ? -10.538 -15.321 0.471 1.00 85.25 469 ARG A O 1
ATOM 3583 N N . ALA A 1 470 ? -9.848 -16.295 -1.414 1.00 87.44 470 ALA A N 1
ATOM 3584 C CA . ALA A 1 470 ? -8.617 -16.818 -0.823 1.00 87.44 470 ALA A CA 1
ATOM 3585 C C . ALA A 1 470 ? -7.702 -15.704 -0.270 1.00 87.44 470 ALA A C 1
ATOM 3587 O O . ALA A 1 470 ? -7.159 -15.842 0.824 1.00 87.44 470 ALA A O 1
ATOM 3588 N N . VAL A 1 471 ? -7.571 -14.584 -0.991 1.00 91.38 471 VAL A N 1
ATOM 3589 C CA . VAL A 1 471 ? -6.793 -13.412 -0.554 1.00 91.38 471 VAL A CA 1
ATOM 3590 C C . VAL A 1 471 ? -7.466 -12.740 0.640 1.00 91.38 471 VAL A C 1
ATOM 3592 O O . VAL A 1 471 ? -6.811 -12.457 1.641 1.00 91.38 471 VAL A O 1
ATOM 3595 N N . VAL A 1 472 ? -8.779 -12.520 0.549 1.00 90.56 472 VAL A N 1
ATOM 3596 C CA . VAL A 1 472 ? -9.581 -11.878 1.601 1.00 90.56 472 VAL A CA 1
ATOM 3597 C C . VAL A 1 472 ? -9.564 -12.706 2.884 1.00 90.56 472 VAL A C 1
ATOM 3599 O O . VAL A 1 472 ? -9.323 -12.161 3.957 1.00 90.56 472 VAL A O 1
ATOM 3602 N N . ASP A 1 473 ? -9.742 -14.022 2.776 1.00 89.56 473 ASP A N 1
ATOM 3603 C CA . ASP A 1 473 ? -9.664 -14.949 3.900 1.00 89.56 473 ASP A CA 1
ATOM 3604 C C . ASP A 1 473 ? -8.248 -14.906 4.505 1.00 89.56 473 ASP A C 1
ATOM 3606 O O . ASP A 1 473 ? -8.098 -14.740 5.708 1.00 89.56 473 ASP A O 1
ATOM 3610 N N . ALA A 1 474 ? -7.176 -14.956 3.708 1.00 91.44 474 ALA A N 1
ATOM 3611 C CA . ALA A 1 474 ? -5.822 -14.830 4.258 1.00 91.44 474 ALA A CA 1
ATOM 3612 C C . ALA A 1 474 ? -5.633 -13.518 5.049 1.00 91.44 474 ALA A C 1
ATOM 3614 O O . ALA A 1 474 ? -5.124 -13.547 6.168 1.00 91.44 474 ALA A O 1
ATOM 3615 N N . LEU A 1 475 ? -6.095 -12.390 4.506 1.00 93.12 475 LEU A N 1
ATOM 3616 C CA . LEU A 1 475 ? -6.012 -11.059 5.117 1.00 93.12 475 LEU A CA 1
ATOM 3617 C C . LEU A 1 475 ? -6.853 -10.930 6.403 1.00 93.12 475 LEU A C 1
ATOM 3619 O O . LEU A 1 475 ? -6.395 -10.351 7.389 1.00 93.12 475 LEU A O 1
ATOM 3623 N N . LEU A 1 476 ? -8.059 -11.498 6.434 1.00 92.12 476 LEU A N 1
ATOM 3624 C CA . LEU A 1 476 ? -8.942 -11.461 7.604 1.00 92.12 476 LEU A CA 1
ATOM 3625 C C . LEU A 1 476 ? -8.459 -12.365 8.734 1.00 92.12 476 LEU A C 1
ATOM 3627 O O . LEU A 1 476 ? -8.371 -11.950 9.889 1.00 92.12 476 LEU A O 1
ATOM 3631 N N . CYS A 1 477 ? -8.148 -13.605 8.388 1.00 91.06 477 CYS A N 1
ATOM 3632 C CA . CYS A 1 477 ? -7.948 -14.694 9.339 1.00 91.06 477 CYS A CA 1
ATOM 3633 C C . CYS A 1 477 ? -6.499 -14.794 9.802 1.00 91.06 477 CYS A C 1
ATOM 3635 O O . CYS A 1 477 ? -6.191 -15.456 10.796 1.00 91.06 477 CYS A O 1
ATOM 3637 N N . GLY A 1 478 ? -5.600 -14.190 9.031 1.00 92.62 478 GLY A N 1
ATOM 3638 C CA . GLY A 1 478 ? -4.186 -14.417 9.169 1.00 92.62 478 GLY A CA 1
ATOM 3639 C C . GLY A 1 478 ? -3.808 -15.819 8.731 1.00 92.62 478 GLY A C 1
ATOM 3640 O O . GLY A 1 478 ? -4.611 -16.651 8.290 1.00 92.62 478 GLY A O 1
ATOM 3641 N N . VAL A 1 479 ? -2.525 -16.086 8.885 1.00 91.00 479 VAL A N 1
ATOM 3642 C CA . VAL A 1 479 ? -1.901 -17.298 8.392 1.00 91.00 479 VAL A CA 1
ATOM 3643 C C . VAL A 1 479 ? -0.983 -17.859 9.467 1.00 91.00 479 VAL A C 1
ATOM 3645 O O . VAL A 1 479 ? -0.301 -17.119 10.180 1.00 91.00 479 VAL A O 1
ATOM 3648 N N . GLU A 1 480 ? -0.976 -19.179 9.609 1.00 87.38 480 GLU A N 1
ATOM 3649 C CA . GLU A 1 480 ? -0.088 -19.917 10.503 1.00 87.38 480 GLU A CA 1
ATOM 3650 C C . GLU A 1 480 ? 0.384 -21.195 9.817 1.00 87.38 480 GLU A C 1
ATOM 3652 O O . GLU A 1 480 ? -0.416 -21.909 9.213 1.00 87.38 480 GLU A O 1
ATOM 3657 N N . ASN A 1 481 ? 1.694 -21.459 9.870 1.00 79.88 481 ASN A N 1
ATOM 3658 C CA . ASN A 1 481 ? 2.330 -22.544 9.110 1.00 79.88 481 ASN A CA 1
ATOM 3659 C C . ASN A 1 481 ? 1.915 -22.498 7.627 1.00 79.88 481 ASN A C 1
ATOM 3661 O O . ASN A 1 481 ? 1.559 -23.508 7.021 1.00 79.88 481 ASN A O 1
ATOM 3665 N N . GLY A 1 482 ? 1.853 -21.259 7.118 1.00 76.00 482 GLY A N 1
ATOM 3666 C CA . GLY A 1 482 ? 1.331 -20.823 5.827 1.00 76.00 482 GLY A CA 1
ATOM 3667 C C . GLY A 1 482 ? 0.010 -21.435 5.341 1.00 76.00 482 GLY A C 1
ATOM 3668 O O . GLY A 1 482 ? -0.220 -21.557 4.139 1.00 76.00 482 GLY A O 1
ATOM 3669 N N . ARG A 1 483 ? -0.887 -21.762 6.272 1.00 82.62 483 ARG A N 1
ATOM 3670 C CA . ARG A 1 483 ? -2.307 -21.997 5.998 1.00 82.62 483 ARG A CA 1
ATOM 3671 C C . ARG A 1 483 ? -3.145 -20.909 6.652 1.00 82.62 483 ARG A C 1
ATOM 3673 O O . ARG A 1 483 ? -2.806 -20.429 7.734 1.00 82.62 483 ARG A O 1
ATOM 3680 N N . THR A 1 484 ? -4.251 -20.541 6.014 1.00 83.94 484 THR A N 1
ATOM 3681 C CA . THR A 1 484 ? -5.242 -19.636 6.606 1.00 83.94 484 THR A CA 1
ATOM 3682 C C . THR A 1 484 ? -5.757 -20.221 7.919 1.00 83.94 484 THR A C 1
ATOM 3684 O O . THR A 1 484 ? -6.039 -21.422 8.004 1.00 83.94 484 THR A O 1
ATOM 3687 N N . ARG A 1 485 ? -5.855 -19.400 8.967 1.00 84.12 485 ARG A N 1
ATOM 3688 C CA . ARG A 1 485 ? -6.254 -19.892 10.292 1.00 84.12 485 ARG A CA 1
ATOM 3689 C C . ARG A 1 485 ? -7.746 -20.253 10.346 1.00 84.12 485 ARG A C 1
ATOM 3691 O O . ARG A 1 485 ? -8.568 -19.540 9.775 1.00 84.12 485 ARG A O 1
ATOM 3698 N N . PRO A 1 486 ? -8.136 -21.306 11.093 1.00 72.31 486 PRO A N 1
ATOM 3699 C CA . PRO A 1 486 ? -9.525 -21.768 11.186 1.00 72.31 486 PRO A CA 1
ATOM 3700 C C . PRO A 1 486 ? -10.358 -21.000 12.238 1.00 72.31 486 PRO A C 1
ATOM 3702 O O . PRO A 1 486 ? -11.085 -21.601 13.041 1.00 72.31 486 PRO A O 1
ATOM 3705 N N . THR A 1 487 ? -10.250 -19.673 12.285 1.00 65.31 487 THR A N 1
ATOM 3706 C CA . THR A 1 487 ? -11.021 -18.806 13.197 1.00 65.31 487 THR A CA 1
ATOM 3707 C C . THR A 1 487 ? -12.289 -18.309 12.510 1.00 65.31 487 THR A C 1
ATOM 3709 O O . THR A 1 487 ? -12.154 -17.787 11.421 1.00 65.31 487 THR A O 1
ATOM 3712 N N . PRO A 1 488 ? -13.510 -18.421 13.072 1.00 60.19 488 PRO A N 1
ATOM 3713 C CA . PRO A 1 488 ? -14.701 -17.795 12.478 1.00 60.19 488 PRO A CA 1
ATOM 3714 C C . PRO A 1 488 ? -14.445 -16.303 12.181 1.00 60.19 488 PRO A C 1
ATOM 3716 O O . PRO A 1 488 ? -13.895 -15.642 13.061 1.00 60.19 488 PRO A O 1
ATOM 3719 N N . PRO A 1 489 ? -14.794 -15.781 10.987 1.00 64.50 489 PRO A N 1
ATOM 3720 C CA . PRO A 1 489 ? -15.639 -16.361 9.927 1.00 64.50 489 PRO A CA 1
ATOM 3721 C C . PRO A 1 489 ? -14.968 -17.422 9.030 1.00 64.50 489 PRO A C 1
ATOM 3723 O O . PRO A 1 489 ? -15.624 -18.054 8.211 1.00 64.50 489 PRO A O 1
ATOM 3726 N N . CYS A 1 490 ? -13.676 -17.658 9.206 1.00 66.62 490 CYS A N 1
ATOM 3727 C CA . CYS A 1 490 ? -12.761 -18.374 8.316 1.00 66.62 490 CYS A CA 1
ATOM 3728 C C . CYS A 1 490 ? -12.772 -19.897 8.429 1.00 66.62 490 CYS A C 1
ATOM 3730 O O . CYS A 1 490 ? -11.881 -20.576 7.914 1.00 66.62 490 CYS A O 1
ATOM 3732 N N . ARG A 1 491 ? -13.756 -20.466 9.128 1.00 59.47 491 ARG A N 1
ATOM 3733 C CA . ARG A 1 491 ? -13.972 -21.909 9.045 1.00 59.47 491 ARG A CA 1
ATOM 3734 C C . ARG A 1 491 ? -14.666 -22.197 7.712 1.00 59.47 491 ARG A C 1
ATOM 3736 O O . ARG A 1 491 ? -15.679 -21.550 7.438 1.00 59.47 491 ARG A O 1
ATOM 3743 N N . PRO A 1 492 ? -14.172 -23.143 6.892 1.00 47.59 492 PRO A N 1
ATOM 3744 C CA . PRO A 1 492 ? -14.941 -23.604 5.744 1.00 47.59 492 PRO A CA 1
ATOM 3745 C C . PRO A 1 492 ? -16.308 -24.081 6.255 1.00 47.59 492 PRO A C 1
ATOM 3747 O O . PRO A 1 492 ? -16.368 -24.842 7.224 1.00 47.59 492 PRO A O 1
ATOM 3750 N N . LYS A 1 493 ? -17.383 -23.537 5.676 1.00 48.62 493 LYS A N 1
ATOM 3751 C CA . LYS A 1 493 ? -18.750 -23.994 5.946 1.00 48.62 493 LYS A CA 1
ATOM 3752 C C . LYS A 1 493 ? -18.975 -25.370 5.347 1.00 48.62 493 LYS A C 1
ATOM 3754 O O . LYS A 1 493 ? -18.466 -25.587 4.224 1.00 48.62 493 LYS A O 1
#

Radius of gyration: 24.07 Å; Cα contacts (8 Å, |Δi|>4): 927; chains: 1; bounding box: 69×59×76 Å

Mean predicted aligned error: 9.7 Å

Foldseek 3Di:
DVVVVVVVVVVVVVVVVVVVVLPPFDAKDQQEKDWLLFDQDDPVPSVQHTDFDFFDQNLLVLFPFSAAEEEEFEFAFQAQPDAPPVRHGGDPLLLQLQLLQVLQVHDPPPKDWQFDDDPDPDPLQGDWAFEAAPDWDWDADPPNVDTFTDRTQWIKTWIWHAHPPGYIYIYIYTGRHCVCCVRPQCVPCVLLVPPPDDPVSVPPHQVVDDPVVSVCCSNPPSRAVSRLVCLLDPSVVSLLFSVLLSLLQSLCVQQVQDCLVVLSVVCVVVVHSPDPPRYDTSCRSLPRPHPGAQRYRYEYEYAHVSQQSVCCCQQFVPDPSSVVSVVSHSDLEHEYEYAQYQNVVSVVSVDDDPVRGDDRPDPGEYEYEYEAAPQQPRHDFVSVVLLQCVLQQQVDPDGDPPRDDDSVVSSVVSNVCSNHPSVSSVVSCVVSRYMYMYRYMHRFRADPPDPDRPHGDNSCSRRVLSVNSLSSQCNRQIADSRDRDCDPVNNDD

Secondary structure (DSSP, 8-state):
-HHHHHHHHHHHHHHHHHHHHHT-----EEEEEEESSS----TT-TT-----B--HHHHHHHSSSS-EEEEEE--SSTTSS-B-TTSPBP-TTHHHHHHHHHHTTPPTT----SS----SS-------EEE--SS--EEE-SSTT-EEE-S-SEEEEEEEEEPTTS-EEEEEEEE-HHIIIIIIIHHHHGGGT-TTT-TTGGGSSGGGS-HHHHHHIIIIIIIIIHHHHHHHTTHHHHHHHHHHHHHHHHHHHHTTS--HHHHHHHHHHTT----TT-EE-HHHHHT---------EEEEEEETHHHHHHHHHHHTS--HHHHHHHTTSS-SEEEEEEES--HHHHHGGG---GGG------SSEEEEEEEEETT-TT---HHHHHHHHHHGGG-SSSPPTT--S-HHHHHHHHHHHHHH-HHHHHHHHHHHTSEEEEEEEE-PPBPTT---TT-B-HHHHHHGGGG-HHHHHHHHH-EETTEE---TTSS--

pLDDT: mean 79.23, std 14.2, range [43.38, 97.56]

Nearest PDB structures (foldseek):
  2rk9-assembly1_B  TM=5.587E-01  e=3.245E-01  Vibrio splendidus 12B01
  5ymx-assembly2_B  TM=3.456E-01  e=2.428E-01  Myxococcus xanthus DK 1622
  7qzl-assembly1_A  TM=3.359E-01  e=2.074E+00  Cystobacter fuscus

Sequence (493 aa):
MIHSKAMLLRTLCLLAAVSALLGCGTSAEIMRIRSLAGPAVDPADSSAISGRFEGIDRLAQSGLTGDVALLFVHGIGFTQLGVDAAGRPHQVGIDLAQAIASAYGHRDGGVKPLWQCPHTSDRDVTPHLAIRPGRVESLSADDPKRTIGSGEIGCIDRITVPRPGGGHVYVYRLFWDKTLWDAFEWPFVGYDDNWYNDPEERRDSPPLRAADNSRLKRMVVTYGLTDAAAYMGRLGRLMREAVEAASCAVIAEHTGAATRFAELDAAVGDGGTARSDQHVTAAQACTGSGAGDRSIAFGLVTHSLGSRVAFDVFTQDMTPALNSMLQRTANTTVEIYMLANQIPLIGVGRVAPETERATVVRNRALRIVAVSEINDLLTYELVPYFEHLYAYRCHSVFPAVGCNGDGEVEALRRKKLLASEDKIRNDLVEELGFDVVDVRVRFAPNFKGVFTPDFKDPEAAHADHMRHRAVVDALLCGVENGRTRPTPPCRPK

Solvent-accessible surface area (backbone atoms only — not comparable to full-atom values): 26372 Å² total; per-residue (Å²): 117,72,70,59,56,58,52,53,52,51,52,51,52,50,50,50,50,49,54,55,65,72,58,64,71,57,70,58,38,81,66,42,22,41,26,44,74,26,68,52,49,60,88,86,46,69,80,62,44,38,12,69,50,58,26,52,60,52,38,11,72,49,11,76,63,34,23,29,43,31,44,32,30,53,38,53,58,66,45,67,80,42,53,47,102,85,68,45,68,40,49,84,60,54,47,44,52,46,41,55,32,44,58,59,67,47,66,92,86,75,72,60,62,83,22,44,60,79,88,57,94,66,82,75,58,48,37,43,42,36,25,28,61,88,61,81,54,77,41,78,51,96,50,91,88,42,70,39,62,56,84,49,51,27,26,37,25,43,29,74,35,77,40,81,94,53,39,34,40,34,44,30,37,48,46,32,46,63,54,44,39,64,56,64,40,36,83,79,54,34,83,78,65,50,79,84,84,40,85,75,68,50,76,80,57,63,79,81,41,58,70,67,58,46,51,49,43,44,52,52,42,68,19,43,47,45,51,53,55,46,41,68,45,80,52,29,58,51,49,29,43,36,54,50,17,48,53,20,41,59,51,21,48,62,27,67,28,41,58,66,66,60,52,47,50,54,30,52,74,73,75,44,77,32,69,87,74,46,65,40,25,35,70,70,25,40,63,49,86,41,89,48,64,49,35,32,9,55,39,36,37,22,28,31,56,18,25,36,42,50,46,37,35,74,61,44,61,52,46,74,46,51,51,56,48,57,70,46,36,33,40,67,53,41,45,37,37,21,35,29,22,30,49,73,72,56,46,68,76,62,79,68,66,80,91,74,64,52,77,72,79,79,87,58,49,37,33,40,36,35,37,20,35,79,70,17,86,65,33,52,63,54,43,67,47,55,50,47,54,64,23,40,58,38,50,49,102,71,52,44,94,90,55,83,79,61,26,67,61,51,21,54,51,42,49,51,43,51,41,69,30,52,64,58,27,41,52,48,30,61,70,70,58,38,42,37,27,25,36,35,30,44,48,51,45,62,26,87,94,54,92,50,86,82,46,53,24,51,65,49,25,48,61,43,57,49,74,32,62,61,54,43,45,35,51,38,38,4,30,50,73,39,36,64,33,77,48,83,69,48,44,86,128